Protein AF-A0A075AUL9-F1 (afdb_monomer_lite)

Structure (mmCIF, N/CA/C/O backbone):
data_AF-A0A075AUL9-F1
#
_entry.id   AF-A0A075AUL9-F1
#
loop_
_atom_site.group_PDB
_atom_site.id
_atom_site.type_symbol
_atom_site.label_atom_id
_atom_site.label_alt_id
_atom_site.label_comp_id
_atom_site.label_asym_id
_atom_site.label_entity_id
_atom_site.label_seq_id
_atom_site.pdbx_PDB_ins_code
_atom_site.Cartn_x
_atom_site.Cartn_y
_atom_site.Cartn_z
_atom_site.occupancy
_atom_site.B_iso_or_equiv
_atom_site.auth_seq_id
_atom_site.auth_comp_id
_atom_site.auth_asym_id
_atom_site.auth_atom_id
_atom_site.pdbx_PDB_model_num
ATOM 1 N N . MET A 1 1 ? 2.866 43.006 -39.709 1.00 43.22 1 MET A N 1
ATOM 2 C CA . MET A 1 1 ? 1.548 43.182 -39.070 1.00 43.22 1 MET A CA 1
ATOM 3 C C . MET A 1 1 ? 1.065 41.790 -38.703 1.00 43.22 1 MET A C 1
ATOM 5 O O . MET A 1 1 ? 0.663 41.083 -39.617 1.00 43.22 1 MET A O 1
ATOM 9 N N . PRO A 1 2 ? 1.277 41.324 -37.460 1.00 41.84 2 PRO A N 1
ATOM 10 C CA . PRO A 1 2 ? 0.816 40.007 -37.051 1.00 41.84 2 PRO A CA 1
ATOM 11 C C . PRO A 1 2 ? -0.695 40.052 -36.823 1.00 41.84 2 PRO A C 1
ATOM 13 O O . PRO A 1 2 ? -1.218 41.006 -36.250 1.00 41.84 2 PRO A O 1
ATOM 16 N N . ASP A 1 3 ? -1.354 39.028 -37.345 1.00 45.50 3 ASP A N 1
ATOM 17 C CA . ASP A 1 3 ? -2.790 38.805 -37.298 1.00 45.50 3 ASP A CA 1
ATOM 18 C C . ASP A 1 3 ? -3.237 38.684 -35.834 1.00 45.50 3 ASP A C 1
ATOM 20 O O . ASP A 1 3 ? -2.748 37.828 -35.090 1.00 45.50 3 ASP A O 1
ATOM 24 N N . LEU A 1 4 ? -4.094 39.604 -35.390 1.00 41.16 4 LEU A N 1
ATOM 25 C CA . LEU A 1 4 ? -4.649 39.592 -34.041 1.00 41.16 4 LEU A CA 1
ATOM 26 C C . LEU A 1 4 ? -5.676 38.461 -33.984 1.00 41.16 4 LEU A C 1
ATOM 28 O O . LEU A 1 4 ? -6.799 38.609 -34.462 1.00 41.16 4 LEU A O 1
ATOM 32 N N . GLY A 1 5 ? -5.248 37.326 -33.429 1.00 51.22 5 GLY A N 1
ATOM 33 C CA . GLY A 1 5 ? -6.060 36.129 -33.258 1.00 51.22 5 GLY A CA 1
ATOM 34 C C . GLY A 1 5 ? -7.400 36.452 -32.606 1.00 51.22 5 GLY A C 1
ATOM 35 O O . GLY A 1 5 ? -7.465 36.937 -31.476 1.00 51.22 5 GLY A O 1
ATOM 36 N N . VAL A 1 6 ? -8.472 36.178 -33.343 1.00 55.97 6 VAL A N 1
ATOM 37 C CA . VAL A 1 6 ? -9.837 36.183 -32.829 1.00 55.97 6 VAL A CA 1
ATOM 38 C C . VAL A 1 6 ? -9.932 35.027 -31.836 1.00 55.97 6 VAL A C 1
ATOM 40 O O . VAL A 1 6 ? -10.031 33.870 -32.239 1.00 55.97 6 VAL A O 1
ATOM 43 N N . GLU A 1 7 ? -9.832 35.334 -30.541 1.00 53.06 7 GLU A N 1
ATOM 44 C CA . GLU A 1 7 ? -10.107 34.371 -29.471 1.00 53.06 7 GLU A CA 1
ATOM 45 C C . GLU A 1 7 ? -11.468 33.722 -29.720 1.00 53.06 7 GLU A C 1
ATOM 47 O O . GLU A 1 7 ? -12.474 34.423 -29.900 1.00 53.06 7 GLU A O 1
ATOM 52 N N . SER A 1 8 ? -11.490 32.388 -29.754 1.00 70.69 8 SER A N 1
ATOM 53 C CA . SER A 1 8 ? -12.717 31.645 -29.998 1.00 70.69 8 SER A CA 1
ATOM 54 C C . SER A 1 8 ? -13.724 31.943 -28.884 1.00 70.69 8 SER A C 1
ATOM 56 O O . SER A 1 8 ? -13.368 32.120 -27.717 1.00 70.69 8 SER A O 1
ATOM 58 N N . GLU A 1 9 ? -15.008 32.008 -29.226 1.00 66.25 9 GLU A N 1
ATOM 59 C CA . GLU A 1 9 ? -16.090 32.257 -28.262 1.00 66.25 9 GLU A CA 1
ATOM 60 C C . GLU A 1 9 ? -16.101 31.204 -27.130 1.00 66.25 9 GLU A C 1
ATOM 62 O O . GLU A 1 9 ? -16.451 31.500 -25.988 1.00 66.25 9 GLU A O 1
ATOM 67 N N . SER A 1 10 ? -15.588 30.005 -27.435 1.00 57.94 10 SER A N 1
ATOM 68 C CA . SER A 1 10 ? -15.264 28.923 -26.501 1.00 57.94 10 SER A CA 1
ATOM 69 C C . SER A 1 10 ? -14.237 29.341 -25.443 1.00 57.94 10 SER A C 1
ATOM 71 O O . SER A 1 10 ? -14.466 29.137 -24.252 1.00 57.94 10 SER A O 1
ATOM 73 N N . ASP A 1 11 ? -13.133 29.974 -25.841 1.00 60.84 11 ASP A N 1
ATOM 74 C CA . ASP A 1 11 ? -12.050 30.337 -24.920 1.00 60.84 11 ASP A CA 1
ATOM 75 C C . ASP A 1 11 ? -12.467 31.460 -23.971 1.00 60.84 11 ASP A C 1
ATOM 77 O O . ASP A 1 11 ? -12.136 31.430 -22.783 1.00 60.84 11 ASP A O 1
ATOM 81 N N . LYS A 1 12 ? -13.284 32.401 -24.460 1.00 70.56 12 LYS A N 1
ATOM 82 C CA . LYS A 1 12 ? -13.905 33.426 -23.612 1.00 70.56 12 LYS A CA 1
ATOM 83 C C . LYS A 1 12 ? -14.860 32.806 -22.602 1.00 70.56 12 LYS A C 1
ATOM 85 O O . LYS A 1 12 ? -14.806 33.171 -21.431 1.00 70.56 12 LYS A O 1
ATOM 90 N N . LEU A 1 13 ? -15.675 31.833 -23.017 1.00 68.44 13 LEU A N 1
ATOM 91 C CA . LEU A 1 13 ? -16.586 31.117 -22.124 1.00 68.44 13 LEU A CA 1
ATOM 92 C C . LEU A 1 13 ? -15.816 30.342 -21.044 1.00 68.44 13 LEU A C 1
ATOM 94 O O . LEU A 1 13 ? -16.145 30.433 -19.863 1.00 68.44 13 LEU A O 1
ATOM 98 N N . VAL A 1 14 ? -14.762 29.618 -21.427 1.00 61.66 14 VAL A N 1
ATOM 99 C CA . VAL A 1 14 ? -13.910 28.857 -20.501 1.00 61.66 14 VAL A CA 1
ATOM 100 C C . VAL A 1 14 ? -13.182 29.789 -19.533 1.00 61.66 14 VAL A C 1
ATOM 102 O O . VAL A 1 14 ? -13.102 29.487 -18.340 1.00 61.66 14 VAL A O 1
ATOM 105 N N . HIS A 1 15 ? -12.695 30.941 -20.000 1.00 70.44 15 HIS A N 1
ATOM 106 C CA . HIS A 1 15 ? -12.035 31.917 -19.140 1.00 70.44 15 HIS A CA 1
ATOM 107 C C . HIS A 1 15 ? -13.006 32.535 -18.122 1.00 70.44 15 HIS A C 1
ATOM 109 O O . HIS A 1 15 ? -12.690 32.551 -16.928 1.00 70.44 15 HIS A O 1
ATOM 115 N N . ASP A 1 16 ? -14.199 32.948 -18.558 1.00 65.31 16 ASP A N 1
ATOM 116 C CA . ASP A 1 16 ? -15.258 33.473 -17.687 1.00 65.31 16 ASP A CA 1
ATOM 117 C C . ASP A 1 16 ? -15.702 32.435 -16.644 1.00 65.31 16 ASP A C 1
ATOM 119 O O . ASP A 1 16 ? -15.939 32.760 -15.477 1.00 65.31 16 ASP A O 1
ATOM 123 N N . LEU A 1 17 ? -15.767 31.160 -17.042 1.00 54.22 17 LEU A N 1
ATOM 124 C CA . LEU A 1 17 ? -16.079 30.038 -16.157 1.00 54.22 17 LEU A CA 1
ATOM 125 C C . LEU A 1 17 ? -14.980 29.807 -15.115 1.00 54.22 17 LEU A C 1
ATOM 127 O O . LEU A 1 17 ? -15.287 29.586 -13.945 1.00 54.22 17 LEU A O 1
ATOM 131 N N . ARG A 1 18 ? -13.705 29.931 -15.497 1.00 60.34 18 ARG A N 1
ATOM 132 C CA . ARG A 1 18 ? -12.560 29.820 -14.577 1.00 60.34 18 ARG A CA 1
ATOM 133 C C . ARG A 1 18 ? -12.541 30.953 -13.551 1.00 60.34 18 ARG A C 1
ATOM 135 O O . ARG A 1 18 ? -12.247 30.718 -12.380 1.00 60.34 18 ARG A O 1
ATOM 142 N N . VAL A 1 19 ? -12.892 32.168 -13.979 1.00 59.50 19 VAL A N 1
ATOM 143 C CA . VAL A 1 19 ? -12.988 33.359 -13.117 1.00 59.50 19 VAL A CA 1
ATOM 144 C C . VAL A 1 19 ? -14.177 33.256 -12.155 1.00 59.50 19 VAL A C 1
ATOM 146 O O . VAL A 1 19 ? -14.062 33.655 -10.999 1.00 59.50 19 VAL A O 1
ATOM 149 N N . LYS A 1 20 ? -15.302 32.667 -12.581 1.00 51.50 20 LYS A N 1
ATOM 150 C CA . LYS A 1 20 ? -16.446 32.382 -11.696 1.00 51.50 20 LYS A CA 1
ATOM 151 C C . LYS A 1 20 ? -16.157 31.243 -10.712 1.00 51.50 20 LYS A C 1
ATOM 153 O O . LYS A 1 20 ? -16.510 31.366 -9.544 1.00 51.50 20 LYS A O 1
ATOM 158 N N . ALA A 1 21 ? -15.461 30.189 -11.147 1.00 48.47 21 ALA A N 1
ATOM 159 C CA . ALA A 1 21 ? -15.039 29.064 -10.304 1.00 48.47 21 ALA A CA 1
ATOM 160 C C . ALA A 1 21 ? -14.071 29.478 -9.184 1.00 48.47 21 ALA A C 1
ATOM 162 O O . ALA A 1 21 ? -14.129 28.950 -8.081 1.00 48.47 21 ALA A O 1
ATOM 163 N N . THR A 1 22 ? -13.200 30.451 -9.456 1.00 44.06 22 THR A N 1
ATOM 164 C CA . THR A 1 22 ? -12.212 30.957 -8.489 1.00 44.06 22 THR A CA 1
ATOM 165 C C . THR A 1 22 ? -12.771 32.006 -7.525 1.00 44.06 22 THR A C 1
ATOM 167 O O . THR A 1 22 ? -12.084 32.361 -6.571 1.00 44.06 22 THR A O 1
ATOM 170 N N . ARG A 1 23 ? -13.996 32.511 -7.746 1.00 46.81 23 ARG A N 1
ATOM 171 C CA . ARG A 1 23 ? -14.579 33.622 -6.972 1.00 46.81 23 ARG A CA 1
ATOM 172 C C . ARG A 1 23 ? -15.796 33.273 -6.110 1.00 46.81 23 ARG A C 1
ATOM 174 O O . ARG A 1 23 ? -16.230 34.153 -5.375 1.00 46.81 23 ARG A O 1
ATOM 181 N N . LEU A 1 24 ? -16.359 32.064 -6.172 1.00 43.97 24 LEU A N 1
ATOM 182 C CA . LEU A 1 24 ? -17.599 31.746 -5.450 1.00 43.97 24 LEU A CA 1
ATOM 183 C C . LEU A 1 24 ? -17.547 30.418 -4.694 1.00 43.97 24 LEU A C 1
ATOM 185 O O . LEU A 1 24 ? -17.291 29.363 -5.267 1.00 43.97 24 LEU A O 1
ATOM 189 N N . GLU A 1 25 ? -17.914 30.505 -3.417 1.00 45.31 25 GLU A N 1
ATOM 190 C CA . GLU A 1 25 ? -18.627 29.481 -2.659 1.00 45.31 25 GLU A CA 1
ATOM 191 C C . GLU A 1 25 ? -19.839 29.020 -3.485 1.00 45.31 25 GLU A C 1
ATOM 193 O O . GLU A 1 25 ? -20.892 29.662 -3.516 1.00 45.31 25 GLU A O 1
ATOM 198 N N . PHE A 1 26 ? -19.700 27.933 -4.243 1.00 55.06 26 PHE A N 1
ATOM 199 C CA . PHE A 1 26 ? -20.855 27.361 -4.920 1.00 55.06 26 PHE A CA 1
ATOM 200 C C . PHE A 1 26 ? -21.753 26.728 -3.869 1.00 55.06 26 PHE A C 1
ATOM 202 O O . PHE A 1 26 ? -21.353 25.780 -3.195 1.00 55.06 26 PHE A O 1
ATOM 209 N N . SER A 1 27 ? -23.004 27.189 -3.780 1.00 68.12 27 SER A N 1
ATOM 210 C CA . SER A 1 27 ? -24.021 26.351 -3.152 1.00 68.12 27 SER A CA 1
ATOM 211 C C . SER A 1 27 ? -24.028 25.008 -3.888 1.00 68.12 27 SER A C 1
ATOM 213 O O . SER A 1 27 ? -24.007 24.973 -5.126 1.00 68.12 27 SER A O 1
ATOM 215 N N . ILE A 1 28 ? -24.052 23.904 -3.141 1.00 71.75 28 ILE A N 1
ATOM 216 C CA . ILE A 1 28 ? -24.024 22.536 -3.688 1.00 71.75 28 ILE A CA 1
ATOM 217 C C . ILE A 1 28 ? -25.088 22.367 -4.792 1.00 71.75 28 ILE A C 1
ATOM 219 O O . ILE A 1 28 ? -24.830 21.767 -5.835 1.00 71.75 28 ILE A O 1
ATOM 223 N N . LYS A 1 29 ? -26.254 23.011 -4.630 1.00 72.62 29 LYS A N 1
ATOM 224 C CA . LYS A 1 29 ? -27.352 23.040 -5.612 1.00 72.62 29 LYS A CA 1
ATOM 225 C C . LYS A 1 29 ? -26.952 23.669 -6.954 1.00 72.62 29 LYS A C 1
ATOM 227 O O . LYS A 1 29 ? -27.302 23.141 -8.009 1.00 72.62 29 LYS A O 1
ATOM 232 N N . THR A 1 30 ? -26.201 24.768 -6.930 1.00 70.75 30 THR A N 1
ATOM 233 C CA . THR A 1 30 ? -25.703 25.441 -8.142 1.00 70.75 30 THR A CA 1
ATOM 234 C C . THR A 1 30 ? -24.653 24.588 -8.854 1.00 70.75 30 THR A C 1
ATOM 236 O O . THR A 1 30 ? -24.661 24.513 -10.083 1.00 70.75 30 THR A O 1
ATOM 239 N N . GLY A 1 31 ? -23.795 23.901 -8.090 1.00 73.94 31 GLY A N 1
ATOM 240 C CA . GLY A 1 31 ? -22.805 22.960 -8.622 1.00 73.94 31 GLY A CA 1
ATOM 241 C C . GLY A 1 31 ? -23.449 21.777 -9.351 1.00 73.94 31 GLY A C 1
ATOM 242 O O . GLY A 1 31 ? -23.080 21.478 -10.485 1.00 73.94 31 GLY A O 1
ATOM 243 N N . ILE A 1 32 ? -24.483 21.169 -8.759 1.00 74.56 32 ILE A N 1
ATOM 244 C CA . ILE A 1 32 ? -25.244 20.073 -9.386 1.00 74.56 32 ILE A CA 1
ATOM 245 C C . ILE A 1 32 ? -25.900 20.533 -10.694 1.00 74.56 32 ILE A C 1
ATOM 247 O O . ILE A 1 32 ? -25.785 19.859 -11.717 1.00 74.56 32 ILE A O 1
ATOM 251 N N . HIS A 1 33 ? -26.568 21.692 -10.687 1.00 72.94 33 HIS A N 1
ATOM 252 C CA . HIS A 1 33 ? -27.215 22.225 -11.889 1.00 72.94 33 HIS A CA 1
ATOM 253 C C . HIS A 1 33 ? -26.203 22.488 -13.018 1.00 72.94 33 HIS A C 1
ATOM 255 O O . HIS A 1 33 ? -26.482 22.232 -14.189 1.00 72.94 33 HIS A O 1
ATOM 261 N N . PHE A 1 34 ? -25.009 22.974 -12.672 1.00 74.62 34 PHE A N 1
ATOM 262 C CA . PHE A 1 34 ? -23.929 23.202 -13.627 1.00 74.62 34 PHE A CA 1
ATOM 263 C C . PHE A 1 34 ? -23.406 21.896 -14.242 1.00 74.62 34 PHE A C 1
ATOM 265 O O . PHE A 1 34 ? -23.299 21.800 -15.464 1.00 74.62 34 PHE A O 1
ATOM 272 N N . LEU A 1 35 ? -23.150 20.876 -13.421 1.00 81.06 35 LEU A N 1
ATOM 273 C CA . LEU A 1 35 ? -22.665 19.580 -13.899 1.00 81.06 35 LEU A CA 1
ATOM 274 C C . LEU A 1 35 ? -23.690 18.869 -14.795 1.00 81.06 35 LEU A C 1
ATOM 276 O O . LEU A 1 35 ? -23.309 18.335 -15.831 1.00 81.06 35 LEU A O 1
ATOM 280 N N . LYS A 1 36 ? -24.991 18.953 -14.481 1.00 81.69 36 LYS A N 1
ATOM 281 C CA . LYS A 1 36 ? -26.071 18.428 -15.344 1.00 81.69 36 LYS A CA 1
ATOM 282 C C . LYS A 1 36 ? -26.143 19.137 -16.701 1.00 81.69 36 LYS A C 1
ATOM 284 O O . LYS A 1 36 ? -26.461 18.536 -17.728 1.00 81.69 36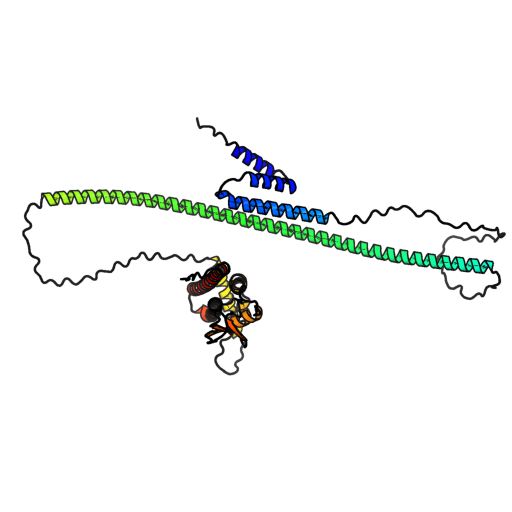 LYS A O 1
ATOM 289 N N . ARG A 1 37 ? -25.821 20.433 -16.733 1.00 72.62 37 ARG A N 1
ATOM 290 C CA . ARG A 1 37 ? -25.733 21.192 -17.986 1.00 72.62 37 ARG A CA 1
ATOM 291 C C . ARG A 1 37 ? -24.495 20.814 -18.803 1.00 72.62 37 ARG A C 1
ATOM 293 O O . ARG A 1 37 ? -24.563 20.827 -20.023 1.00 72.62 37 ARG A O 1
ATOM 300 N N . LEU A 1 38 ? -23.378 20.477 -18.164 1.00 74.88 38 LEU A N 1
ATOM 301 C CA . LEU A 1 38 ? -22.204 19.943 -18.863 1.00 74.88 38 LEU A CA 1
ATOM 302 C C . LEU A 1 38 ? -22.465 18.538 -19.414 1.00 74.88 38 LEU A C 1
ATOM 304 O O . LEU A 1 38 ? -22.139 18.284 -20.566 1.00 74.88 38 LEU A O 1
ATOM 308 N N . GLU A 1 39 ? -23.114 17.670 -18.634 1.00 82.69 39 GLU A N 1
ATOM 309 C CA . GLU A 1 39 ? -23.505 16.318 -19.056 1.00 82.69 39 GLU A CA 1
ATOM 310 C C . GLU A 1 39 ? -24.354 16.333 -20.337 1.00 82.69 39 GLU A C 1
ATOM 312 O O . GLU A 1 39 ? -24.146 15.515 -21.223 1.00 82.69 39 GLU A O 1
ATOM 317 N N . SER A 1 40 ? -25.271 17.295 -20.463 1.00 79.31 40 SER A N 1
ATOM 318 C CA . SER A 1 40 ? -26.181 17.409 -21.614 1.00 79.31 40 SER A CA 1
ATOM 319 C C . SER A 1 40 ? -25.570 18.028 -22.876 1.00 79.31 40 SER A C 1
ATOM 321 O O . SER A 1 40 ? -26.210 17.983 -23.919 1.00 79.31 40 SER A O 1
ATOM 323 N N . ASN A 1 41 ? -24.368 18.610 -22.803 1.00 76.50 41 ASN A N 1
ATOM 324 C CA . ASN A 1 41 ? -23.708 19.257 -23.949 1.00 76.50 41 ASN A CA 1
ATOM 325 C C . ASN A 1 41 ? -22.500 18.467 -24.484 1.00 76.50 41 ASN A C 1
ATOM 327 O O . ASN A 1 41 ? -21.797 18.949 -25.371 1.00 76.50 41 ASN A O 1
ATOM 331 N N . LEU A 1 42 ? -22.231 17.286 -23.927 1.00 78.94 42 LEU A N 1
ATOM 332 C CA . LEU A 1 42 ? -21.114 16.434 -24.313 1.00 78.94 42 LEU A CA 1
ATOM 333 C C . LEU A 1 42 ? -21.587 15.341 -25.287 1.00 78.94 42 LEU A C 1
ATOM 335 O O . LEU A 1 42 ? -22.020 14.277 -24.855 1.00 78.94 42 LEU A O 1
ATOM 339 N N . ASP A 1 43 ? -21.470 15.609 -26.593 1.00 63.66 43 ASP A N 1
ATOM 340 C CA . ASP A 1 43 ? -21.617 14.609 -27.659 1.00 63.66 43 ASP A CA 1
ATOM 341 C C . ASP A 1 43 ? -20.244 14.290 -28.297 1.00 63.66 43 ASP A C 1
ATOM 343 O O . ASP A 1 43 ? -19.633 15.136 -28.956 1.00 63.66 43 ASP A O 1
ATOM 347 N N . GLY A 1 44 ? -19.746 13.057 -28.108 1.00 67.38 44 GLY A N 1
ATOM 348 C CA . GLY A 1 44 ? -18.537 12.525 -28.764 1.00 67.38 44 GLY A CA 1
ATOM 349 C C . GLY A 1 44 ? -17.922 11.287 -28.081 1.00 67.38 44 GLY A C 1
ATOM 350 O O . GLY A 1 44 ? -17.959 11.163 -26.860 1.00 67.38 44 GLY A O 1
ATOM 351 N N . GLU A 1 45 ? -17.321 10.366 -28.849 1.00 54.22 45 GLU A N 1
ATOM 352 C CA . GLU A 1 45 ? -16.790 9.075 -28.346 1.00 54.22 45 GLU A CA 1
ATOM 353 C C . GLU A 1 45 ? -15.626 9.212 -27.340 1.00 54.22 45 GLU A C 1
ATOM 355 O O . GLU A 1 45 ? -15.534 8.426 -26.396 1.00 54.22 45 GLU A O 1
ATOM 360 N N . ASP A 1 46 ? -14.796 10.256 -27.442 1.00 51.06 46 ASP A N 1
ATOM 361 C CA . ASP A 1 46 ? -13.727 10.532 -26.461 1.00 51.06 46 ASP A CA 1
ATOM 362 C C . ASP A 1 46 ? -14.253 11.089 -25.121 1.00 51.06 46 ASP A C 1
ATOM 364 O O . ASP A 1 46 ? -13.507 11.229 -24.148 1.00 51.06 46 ASP A O 1
ATOM 368 N N . GLN A 1 47 ? -15.552 11.393 -25.031 1.00 57.84 47 GLN A N 1
ATOM 369 C CA . GLN A 1 47 ? -16.166 12.036 -23.868 1.00 57.84 47 GLN A CA 1
ATOM 370 C C . GLN A 1 47 ? -16.799 11.046 -22.885 1.00 57.84 47 GLN A C 1
ATOM 372 O O . GLN A 1 47 ? -17.186 11.462 -21.796 1.00 57.84 47 GLN A O 1
ATOM 377 N N . VAL A 1 48 ? -16.833 9.743 -23.195 1.00 58.53 48 VAL A N 1
ATOM 378 C CA . VAL A 1 48 ? -17.440 8.714 -22.325 1.00 58.53 48 VAL A CA 1
ATOM 379 C C . VAL A 1 48 ? -16.795 8.699 -20.934 1.00 58.53 48 VAL A C 1
ATOM 381 O O . VAL A 1 48 ? -17.500 8.695 -19.927 1.00 58.53 48 VAL A O 1
ATOM 384 N N . ARG A 1 49 ? -15.461 8.809 -20.856 1.00 59.31 49 ARG A N 1
ATOM 385 C CA . ARG A 1 49 ? -14.747 8.893 -19.568 1.00 59.31 49 ARG A CA 1
ATOM 386 C C . ARG A 1 49 ? -15.053 10.183 -18.808 1.00 59.31 49 ARG A C 1
ATOM 388 O O . ARG A 1 49 ? -15.245 10.150 -17.598 1.00 59.31 49 ARG A O 1
ATOM 395 N N . ASN A 1 50 ? -15.145 11.315 -19.503 1.00 70.31 50 ASN A N 1
ATOM 396 C CA . ASN A 1 50 ? -15.489 12.593 -18.873 1.00 70.31 50 ASN A CA 1
ATOM 397 C C . ASN A 1 50 ? -16.940 12.602 -18.368 1.00 70.31 50 ASN A C 1
ATOM 399 O O . ASN A 1 50 ? -17.213 13.159 -17.307 1.00 70.31 50 ASN A O 1
ATOM 403 N N . LEU A 1 51 ? -17.848 11.926 -19.075 1.00 77.88 51 LEU A N 1
ATOM 404 C CA . LEU A 1 51 ? -19.241 11.762 -18.674 1.00 77.88 51 LEU A CA 1
ATOM 405 C C . LEU A 1 51 ? -19.364 10.936 -17.383 1.00 77.88 51 LEU A C 1
ATOM 407 O O . LEU A 1 51 ? -20.143 11.294 -16.504 1.00 77.88 51 LEU A O 1
ATOM 411 N N . GLU A 1 52 ? -18.573 9.868 -17.233 1.00 66.88 52 GLU A N 1
ATOM 412 C CA . GLU A 1 52 ? -18.540 9.058 -16.005 1.00 66.88 52 GLU A CA 1
ATOM 413 C C . GLU A 1 52 ? -18.065 9.868 -14.790 1.00 66.88 52 GLU A C 1
ATOM 415 O O . GLU A 1 52 ? -18.697 9.815 -13.732 1.00 66.88 52 GLU A O 1
ATOM 420 N N . TYR A 1 53 ? -17.017 10.686 -14.941 1.00 65.94 53 TYR A N 1
ATOM 421 C CA . TYR A 1 53 ? -16.547 11.565 -13.863 1.00 65.94 53 TYR A CA 1
ATOM 422 C C . TYR A 1 53 ? -17.571 12.646 -13.493 1.00 65.94 53 TYR A C 1
ATOM 424 O O . TYR A 1 53 ? -17.754 12.940 -12.310 1.00 65.94 53 TYR A O 1
ATOM 432 N N . ILE A 1 54 ? -18.274 13.212 -14.480 1.00 79.00 54 ILE A N 1
ATOM 433 C CA . ILE A 1 54 ? -19.330 14.209 -14.248 1.00 79.00 54 ILE A CA 1
ATOM 434 C C . ILE A 1 54 ? -20.522 13.573 -13.521 1.00 79.00 54 ILE A C 1
ATOM 436 O O . ILE A 1 54 ? -20.999 14.134 -12.533 1.00 79.00 54 ILE A O 1
ATOM 440 N N . LYS A 1 55 ? -20.957 12.378 -13.939 1.00 76.75 55 LYS A N 1
ATOM 441 C CA . LYS A 1 55 ? -22.032 11.622 -13.273 1.00 76.75 55 LYS A CA 1
ATOM 442 C C . LYS A 1 55 ? -21.683 11.285 -11.828 1.00 76.75 55 LYS A C 1
ATOM 444 O O . LYS A 1 55 ? -22.505 11.491 -10.936 1.00 76.75 55 LYS A O 1
ATOM 449 N N . PHE A 1 56 ? -20.453 10.833 -11.584 1.00 70.62 56 PHE A N 1
ATOM 450 C CA . PHE A 1 56 ? -19.970 10.551 -10.234 1.00 70.62 56 PHE A CA 1
ATOM 451 C C . PHE A 1 56 ? -19.977 11.807 -9.349 1.00 70.62 56 PHE A C 1
ATOM 453 O O . PHE A 1 56 ? -20.464 11.769 -8.218 1.00 70.62 56 PHE A O 1
ATOM 460 N N . ALA A 1 57 ? -19.502 12.942 -9.871 1.00 72.69 57 ALA A N 1
ATOM 461 C CA . ALA A 1 57 ? -19.504 14.210 -9.144 1.00 72.69 57 ALA A CA 1
ATOM 462 C C . ALA A 1 57 ? -20.928 14.698 -8.809 1.00 72.69 57 ALA A C 1
ATOM 464 O O . ALA A 1 57 ? -21.164 15.167 -7.696 1.00 72.69 57 ALA A O 1
ATOM 465 N N . ILE A 1 58 ? -21.892 14.542 -9.728 1.00 80.44 58 ILE A N 1
ATOM 466 C CA . ILE A 1 58 ? -23.312 14.848 -9.473 1.00 80.44 58 ILE A CA 1
ATOM 467 C C . ILE A 1 58 ? -23.853 13.973 -8.338 1.00 80.44 58 ILE A C 1
ATOM 469 O O . ILE A 1 58 ? -24.430 14.498 -7.386 1.00 80.44 58 ILE A O 1
ATOM 473 N N . GLN A 1 59 ? -23.628 12.659 -8.409 1.00 74.50 59 GLN A N 1
ATOM 474 C CA . GLN A 1 59 ? -24.142 11.700 -7.428 1.00 74.50 59 GLN A CA 1
ATOM 475 C C . GLN A 1 59 ? -23.579 11.946 -6.020 1.00 74.50 59 GLN A C 1
ATOM 477 O O . GLN A 1 59 ? -24.306 11.854 -5.025 1.00 74.50 59 GLN A O 1
ATOM 482 N N . TYR A 1 60 ? -22.293 12.286 -5.928 1.00 68.38 60 TYR A N 1
ATOM 483 C CA . TYR A 1 60 ? -21.651 12.634 -4.663 1.00 68.38 60 TYR A CA 1
ATOM 484 C C . TYR A 1 60 ? -22.286 13.884 -4.036 1.00 68.38 60 TYR A C 1
ATOM 486 O O . TYR A 1 60 ? -22.688 13.858 -2.873 1.00 68.38 60 TYR A O 1
ATOM 494 N N . LEU A 1 61 ? -22.457 14.953 -4.821 1.00 77.38 61 LEU A N 1
ATOM 495 C CA . LEU A 1 61 ? -23.038 16.211 -4.343 1.00 77.38 61 LEU A CA 1
ATOM 496 C C . LEU A 1 61 ? -24.515 16.070 -3.941 1.00 77.38 61 LEU A C 1
ATOM 498 O O . LEU A 1 61 ? -24.940 16.663 -2.950 1.00 77.38 61 LEU A O 1
ATOM 502 N N . GLU A 1 62 ? -25.299 15.274 -4.673 1.00 78.69 62 GLU A N 1
ATOM 503 C CA . GLU A 1 62 ? -26.689 14.972 -4.305 1.00 78.69 62 GLU A CA 1
ATOM 504 C C . GLU A 1 62 ? -26.765 14.214 -2.972 1.00 78.69 62 GLU A C 1
ATOM 506 O O . GLU A 1 62 ? -27.603 14.532 -2.127 1.00 78.69 62 GLU A O 1
ATOM 511 N N . SER A 1 63 ? -25.842 13.276 -2.740 1.00 69.62 63 SER A N 1
ATOM 512 C CA . SER A 1 63 ? -25.775 12.510 -1.490 1.00 69.62 63 SER A CA 1
ATOM 513 C C . SER A 1 63 ? -25.473 13.412 -0.287 1.00 69.62 63 SER A C 1
ATOM 515 O O . SER A 1 63 ? -26.179 13.327 0.718 1.00 69.62 63 SER A O 1
ATOM 517 N N . SER A 1 64 ? -24.512 14.335 -0.406 1.00 68.56 64 SER A N 1
ATOM 518 C CA . SER A 1 64 ? -24.195 15.314 0.649 1.00 68.56 64 SER A CA 1
ATOM 519 C C . SER A 1 64 ? -25.364 16.256 0.969 1.00 68.56 64 SER A C 1
ATOM 521 O O . SER A 1 64 ? -25.577 16.618 2.123 1.00 68.56 64 SER A O 1
ATOM 523 N N . LEU A 1 65 ? -26.183 16.612 -0.026 1.00 77.00 65 LEU A N 1
ATOM 524 C CA . LEU A 1 65 ? -27.365 17.449 0.203 1.00 77.00 65 LEU A CA 1
ATOM 525 C C . LEU A 1 65 ? -28.437 16.716 1.035 1.00 77.00 65 LEU A C 1
ATOM 527 O O . LEU A 1 65 ? -29.120 17.316 1.868 1.00 77.00 65 LEU A O 1
ATOM 531 N N . THR A 1 66 ? -28.589 15.403 0.826 1.00 71.94 66 THR A N 1
ATOM 532 C CA . THR A 1 66 ? -29.567 14.592 1.573 1.00 71.94 66 THR A CA 1
ATOM 533 C C . THR A 1 66 ? -29.165 14.333 3.025 1.00 71.94 66 THR A C 1
ATOM 535 O O . THR A 1 66 ? -30.043 14.105 3.857 1.00 71.94 66 THR A O 1
ATOM 538 N N . THR A 1 67 ? -27.870 14.382 3.350 1.00 61.81 67 THR A N 1
ATOM 539 C CA . THR A 1 67 ? -27.379 14.204 4.724 1.00 61.81 67 THR A CA 1
ATOM 540 C C . THR A 1 67 ? -27.564 15.460 5.569 1.00 61.81 67 THR A C 1
ATOM 542 O O . THR A 1 67 ? -28.019 15.339 6.704 1.00 61.81 67 THR A O 1
ATOM 545 N N . ASP A 1 68 ? -27.342 16.650 5.002 1.00 57.69 68 ASP A N 1
ATOM 546 C CA . ASP A 1 68 ? -27.565 17.922 5.712 1.00 57.69 68 ASP A CA 1
ATOM 547 C C . ASP A 1 68 ? -29.046 18.137 6.045 1.00 57.69 68 ASP A C 1
ATOM 549 O O . ASP A 1 68 ? -29.396 18.592 7.132 1.00 57.69 68 ASP A O 1
ATOM 553 N N . THR A 1 69 ? -29.941 17.719 5.145 1.00 56.12 69 THR A N 1
ATOM 554 C CA . THR A 1 69 ? -31.391 17.852 5.365 1.00 56.12 69 THR A CA 1
ATOM 555 C C . THR A 1 69 ? -31.883 16.970 6.525 1.00 56.12 69 THR A C 1
ATOM 557 O O . THR A 1 69 ? -32.875 17.298 7.165 1.00 56.12 69 THR A O 1
ATOM 560 N N . LYS A 1 70 ? -31.179 15.873 6.845 1.00 52.09 70 LYS A N 1
ATOM 561 C CA . LYS A 1 70 ? -31.524 14.977 7.965 1.00 52.09 70 LYS A CA 1
ATOM 562 C C . LYS A 1 70 ? -30.975 15.436 9.316 1.00 52.09 70 LYS A C 1
ATOM 564 O O . LYS A 1 70 ? -31.498 15.013 10.338 1.00 52.09 70 LYS A O 1
ATOM 569 N N . GLN A 1 71 ? -29.943 16.279 9.340 1.00 51.34 71 GLN A N 1
ATOM 570 C CA . GLN A 1 71 ? -29.400 16.832 10.588 1.00 51.34 71 GLN A CA 1
ATOM 571 C C . GLN A 1 71 ? -30.159 18.075 11.070 1.00 51.34 71 GLN A C 1
ATOM 573 O O . GLN A 1 71 ? -30.030 18.459 12.226 1.00 51.34 71 GLN A O 1
ATOM 578 N N . GLN A 1 72 ? -30.989 18.681 10.218 1.00 44.78 72 GLN A N 1
ATOM 579 C CA . GLN A 1 72 ? -31.796 19.851 10.577 1.00 44.78 72 GLN A CA 1
ATOM 580 C C . GLN A 1 72 ? -33.178 19.506 11.172 1.00 44.78 72 GLN A C 1
ATOM 582 O O . GLN A 1 72 ? -33.926 20.413 11.530 1.00 44.78 72 GLN A O 1
ATOM 587 N N . GLU A 1 73 ? -33.507 18.216 11.313 1.00 42.31 73 GLU A N 1
ATOM 588 C CA . GLU A 1 73 ? -34.730 17.716 11.966 1.00 42.31 73 GLU A CA 1
ATOM 589 C C . GLU A 1 73 ? -34.477 17.224 13.410 1.00 42.31 73 GLU A C 1
ATOM 591 O O . GLU A 1 73 ? -35.141 16.302 13.885 1.00 42.31 73 GLU A O 1
ATOM 596 N N . GLU A 1 74 ? -33.536 17.826 14.148 1.00 39.47 74 GLU A N 1
ATOM 597 C CA . GLU A 1 74 ? -33.545 17.697 15.612 1.00 39.47 74 GLU A CA 1
ATOM 598 C C . GLU A 1 74 ? -34.647 18.590 16.215 1.00 39.47 74 GLU A C 1
ATOM 600 O O . GLU A 1 74 ? -34.810 19.748 15.817 1.00 39.47 74 GLU A O 1
ATOM 605 N N . PRO A 1 75 ? -35.454 18.073 17.159 1.00 42.00 75 PRO A N 1
ATOM 606 C CA . PRO A 1 75 ? -36.594 18.801 17.687 1.00 42.00 75 PRO A CA 1
ATOM 607 C C . PRO A 1 75 ? -36.114 19.970 18.552 1.00 42.00 75 PRO A C 1
ATOM 609 O O . PRO A 1 75 ? -35.423 19.770 19.548 1.00 42.00 75 PRO A O 1
ATOM 612 N N . ASN A 1 76 ? -36.548 21.183 18.200 1.00 38.88 76 ASN A N 1
ATOM 613 C CA . ASN A 1 76 ? -36.483 22.384 19.036 1.00 38.88 76 ASN A CA 1
ATOM 614 C C . ASN A 1 76 ? -37.189 22.145 20.387 1.00 38.88 76 ASN A C 1
ATOM 616 O O . ASN A 1 76 ? -38.345 22.519 20.585 1.00 38.88 76 ASN A O 1
ATOM 620 N N . PHE A 1 77 ? -36.494 21.523 21.333 1.00 43.25 77 PHE A N 1
ATOM 621 C CA . PHE A 1 77 ? -36.846 21.497 22.743 1.00 43.25 77 PHE A CA 1
ATOM 622 C C . PHE A 1 77 ? -36.040 22.592 23.431 1.00 43.25 77 PHE A C 1
ATOM 624 O O . PHE A 1 77 ? -34.887 22.370 23.773 1.00 43.25 77 PHE A O 1
ATOM 631 N N . LEU A 1 78 ? -36.644 23.777 23.579 1.00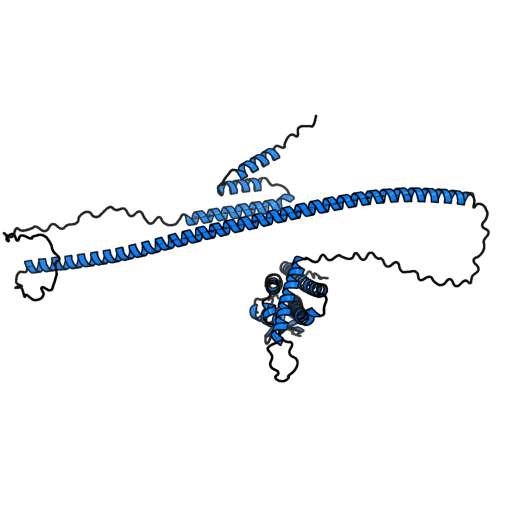 41.78 78 LEU A N 1
ATOM 632 C CA . LEU A 1 78 ? -36.537 24.684 24.736 1.00 41.78 78 LEU A CA 1
ATOM 633 C C . LEU A 1 78 ? -37.078 26.073 24.361 1.00 41.78 78 LEU A C 1
ATOM 635 O O . LEU A 1 78 ? -36.348 27.017 24.075 1.00 41.78 78 LEU A O 1
ATOM 639 N N . HIS A 1 79 ? -38.401 26.204 24.421 1.00 42.31 79 HIS A N 1
ATOM 640 C CA . HIS A 1 79 ? -39.035 27.484 24.724 1.00 42.31 79 HIS A CA 1
ATOM 641 C C . HIS A 1 79 ? -40.215 27.222 25.665 1.00 42.31 79 HIS A C 1
ATOM 643 O O . HIS A 1 79 ? -41.380 27.295 25.285 1.00 42.31 79 HIS A O 1
ATOM 649 N N . LEU A 1 80 ? -39.897 26.808 26.896 1.00 42.12 80 LEU A N 1
ATOM 650 C CA . LEU A 1 80 ? -40.864 26.827 27.989 1.00 42.12 80 LEU A CA 1
ATOM 651 C C . LEU A 1 80 ? -40.821 28.223 28.599 1.00 42.12 80 LEU A C 1
ATOM 653 O O . LEU A 1 80 ? -39.846 28.602 29.242 1.00 42.12 80 LEU A O 1
ATOM 657 N N . GLY A 1 81 ? -41.872 28.982 28.301 1.00 36.12 81 GLY A N 1
ATOM 658 C CA . GLY A 1 81 ? -42.102 30.308 28.836 1.00 36.12 81 GLY A CA 1
ATOM 659 C C . GLY A 1 81 ? -42.276 30.279 30.350 1.00 36.12 81 GLY A C 1
ATOM 660 O O . GLY A 1 81 ? -43.012 29.465 30.904 1.00 36.12 81 GLY A O 1
ATOM 661 N N . GLU A 1 82 ? -41.606 31.221 30.999 1.00 43.50 82 GLU A N 1
ATOM 662 C CA . GLU A 1 82 ? -41.966 31.737 32.309 1.00 43.50 82 GLU A CA 1
ATOM 663 C C . GLU A 1 82 ? -43.292 32.490 32.170 1.00 43.50 82 GLU A C 1
ATOM 665 O O . GLU A 1 82 ? -43.283 33.664 31.837 1.00 43.50 82 GLU A O 1
ATOM 670 N N . ASN A 1 83 ? -44.429 31.822 32.340 1.00 45.34 83 ASN A N 1
ATOM 671 C CA . ASN A 1 83 ? -45.713 32.434 32.691 1.00 45.34 83 ASN A CA 1
ATOM 672 C C . ASN A 1 83 ? -46.615 31.316 33.226 1.00 45.34 83 ASN A C 1
ATOM 674 O O . ASN A 1 83 ? -46.688 30.262 32.607 1.00 45.34 83 ASN A O 1
ATOM 678 N N . ASP A 1 84 ? -47.255 31.569 34.371 1.00 42.59 84 ASP A N 1
ATOM 679 C CA . ASP A 1 84 ? -48.279 30.757 35.062 1.00 42.59 84 ASP A CA 1
ATOM 680 C C . ASP A 1 84 ? -47.843 30.219 36.434 1.00 42.59 84 ASP A C 1
ATOM 682 O O . ASP A 1 84 ? -47.774 29.022 36.709 1.00 42.59 84 ASP A O 1
ATOM 686 N N . LEU A 1 85 ? -47.614 31.160 37.352 1.00 43.03 85 LEU A N 1
ATOM 687 C CA . LEU A 1 85 ? -47.669 30.925 38.796 1.00 43.03 85 LEU A CA 1
ATOM 688 C C . LEU A 1 85 ? -48.500 32.036 39.460 1.00 43.03 85 LEU A C 1
ATOM 690 O O . LEU A 1 85 ? -48.064 32.697 40.398 1.00 43.03 85 LEU A O 1
ATOM 694 N N . GLU A 1 86 ? -49.726 32.239 38.966 1.00 41.84 86 GLU A N 1
ATOM 695 C CA . GLU A 1 86 ? -50.753 33.006 39.675 1.00 41.84 86 GLU A CA 1
ATOM 696 C C . GLU A 1 86 ? -51.725 32.081 40.427 1.00 41.84 86 GLU A C 1
ATOM 698 O O . GLU A 1 86 ? -52.459 31.279 39.861 1.00 41.84 86 GLU A O 1
ATOM 703 N N . ALA A 1 87 ? -51.691 32.241 41.751 1.00 44.91 87 ALA A N 1
ATOM 704 C CA . ALA A 1 87 ? -52.835 32.334 42.655 1.00 44.91 87 ALA A CA 1
ATOM 705 C C . ALA A 1 87 ? -53.955 31.272 42.585 1.00 44.91 87 ALA A C 1
ATOM 707 O O . ALA A 1 87 ? -54.953 31.400 41.883 1.00 44.91 87 ALA A O 1
ATOM 708 N N . GLY A 1 88 ? -53.889 30.328 43.528 1.00 37.50 88 GLY A N 1
ATOM 709 C CA . GLY A 1 88 ? -55.039 29.560 44.014 1.00 37.50 88 GLY A CA 1
ATOM 710 C C . GLY A 1 88 ? -55.026 29.453 45.540 1.00 37.50 88 GLY A C 1
ATOM 711 O O . GLY A 1 88 ? -54.793 28.377 46.084 1.00 37.50 88 GLY A O 1
ATOM 712 N N . GLN A 1 89 ? -55.221 30.568 46.256 1.00 40.84 89 GLN A N 1
ATOM 713 C CA . GLN A 1 89 ? -55.457 30.545 47.706 1.00 40.84 89 GLN A CA 1
ATOM 714 C C . GLN A 1 89 ? -56.936 30.231 47.999 1.00 40.84 89 GLN A C 1
ATOM 716 O O . GLN A 1 89 ? -57.806 30.977 47.551 1.00 40.84 89 GLN A O 1
ATOM 721 N N . PRO A 1 90 ? -57.262 29.210 48.810 1.00 40.75 90 PRO A N 1
ATOM 722 C CA . PRO A 1 90 ? -58.597 29.091 49.377 1.00 40.75 90 PRO A CA 1
ATOM 723 C C . PRO A 1 90 ? -58.766 30.104 50.521 1.00 40.75 90 PRO A C 1
ATOM 725 O O . PRO A 1 90 ? -58.109 30.013 51.562 1.00 40.75 90 PRO A O 1
ATOM 728 N N . HIS A 1 91 ? -59.664 31.072 50.322 1.00 42.62 91 HIS A N 1
ATOM 729 C CA . HIS A 1 91 ? -60.177 31.956 51.367 1.00 42.62 91 HIS A CA 1
ATOM 730 C C . HIS A 1 91 ? -60.869 31.123 52.460 1.00 42.62 91 HIS A C 1
ATOM 732 O O . HIS A 1 91 ? -61.944 30.568 52.244 1.00 42.62 91 HIS A O 1
ATOM 738 N N . VAL A 1 92 ? -60.273 31.065 53.652 1.00 42.75 92 VAL A N 1
ATOM 739 C CA . VAL A 1 92 ? -60.941 30.611 54.882 1.00 42.75 92 VAL A CA 1
ATOM 740 C C . VAL A 1 92 ? -61.368 31.861 55.662 1.00 42.75 92 VAL A C 1
ATOM 742 O O . VAL A 1 92 ? -60.527 32.740 55.868 1.00 42.75 92 VAL A O 1
ATOM 745 N N . PRO A 1 93 ? -62.633 31.996 56.106 1.00 46.03 93 PRO A N 1
ATOM 746 C CA . PRO A 1 93 ? -63.067 33.168 56.856 1.00 46.03 93 PRO A CA 1
ATOM 747 C C . PRO A 1 93 ? -62.387 33.193 58.231 1.00 46.03 93 PRO A C 1
ATOM 749 O O . PRO A 1 93 ? -62.633 32.335 59.082 1.00 46.03 93 PRO A O 1
ATOM 752 N N . LEU A 1 94 ? -61.527 34.188 58.452 1.00 40.00 94 LEU A N 1
ATOM 753 C CA . LEU A 1 94 ? -60.948 34.507 59.755 1.00 40.00 94 LEU A CA 1
ATOM 754 C C . LEU A 1 94 ? -62.045 35.061 60.669 1.00 40.00 94 LEU A C 1
ATOM 756 O O . LEU A 1 94 ? -62.407 36.234 60.616 1.00 40.00 94 LEU A O 1
ATOM 760 N N . GLN A 1 95 ? -62.583 34.186 61.512 1.00 47.88 95 GLN A N 1
ATOM 761 C CA . GLN A 1 95 ? -63.425 34.563 62.636 1.00 47.88 95 GLN A CA 1
ATOM 762 C C . GLN A 1 95 ? -62.521 35.133 63.738 1.00 47.88 95 GLN A C 1
ATOM 764 O O . GLN A 1 95 ? -61.603 34.469 64.217 1.00 47.88 95 GLN A O 1
ATOM 769 N N . THR A 1 96 ? -62.766 36.388 64.098 1.00 43.97 96 THR A N 1
ATOM 770 C CA . THR A 1 96 ? -62.008 37.196 65.055 1.00 43.97 96 THR A CA 1
ATOM 771 C C . THR A 1 96 ? -62.031 36.596 66.464 1.00 43.97 96 THR A C 1
ATOM 773 O O . THR A 1 96 ? -62.995 36.742 67.216 1.00 43.97 96 THR A O 1
ATOM 776 N N . CYS A 1 97 ? -60.933 35.953 66.861 1.00 35.59 97 CYS A N 1
ATOM 777 C CA . CYS A 1 97 ? -60.651 35.665 68.264 1.00 35.59 97 CYS A CA 1
ATOM 778 C C . CYS A 1 97 ? -59.931 36.869 68.886 1.00 35.59 97 CYS A C 1
ATOM 780 O O . CYS A 1 97 ? -58.933 37.364 68.365 1.00 35.59 97 CYS A O 1
ATOM 782 N N . LYS A 1 98 ? -60.496 37.366 69.987 1.00 46.50 98 LYS A N 1
ATOM 783 C CA . LYS A 1 98 ? -60.037 38.525 70.754 1.00 46.50 98 LYS A CA 1
ATOM 784 C C . LYS A 1 98 ? -58.592 38.354 71.248 1.00 46.50 98 LYS A C 1
ATOM 786 O O . LYS A 1 98 ? -58.260 37.325 71.824 1.00 46.50 98 LYS A O 1
ATOM 791 N N . SER A 1 99 ? -57.806 39.415 71.049 1.00 52.53 99 SER A N 1
ATOM 792 C CA . SER A 1 99 ? -56.665 39.891 71.855 1.00 52.53 99 SER A CA 1
ATOM 793 C C . SER A 1 99 ? -55.757 38.844 72.522 1.00 52.53 99 SER A C 1
ATOM 795 O O . SER A 1 99 ? -56.076 38.336 73.597 1.00 52.53 99 SER A O 1
ATOM 797 N N . MET A 1 100 ? -54.551 38.672 71.974 1.00 38.97 100 MET A N 1
ATOM 798 C CA . MET A 1 100 ? -53.371 38.249 72.736 1.00 38.97 100 MET A CA 1
ATOM 799 C C . MET A 1 100 ? -52.326 39.377 72.786 1.00 38.97 100 MET A C 1
ATOM 801 O O . MET A 1 100 ? -52.287 40.204 71.873 1.00 38.97 100 MET A O 1
ATOM 805 N N . PRO A 1 101 ? -51.530 39.454 73.870 1.00 49.56 101 PRO A N 1
ATOM 806 C CA . PRO A 1 101 ? -50.655 40.582 74.143 1.00 49.56 101 PRO A CA 1
ATOM 807 C C . PRO A 1 101 ? -49.413 40.579 73.249 1.00 49.56 101 PRO A C 1
ATOM 809 O O . PRO A 1 101 ? -48.853 39.539 72.909 1.00 49.56 101 PRO A O 1
ATOM 812 N N . VAL A 1 102 ? -48.993 41.794 72.910 1.00 51.19 102 VAL A N 1
ATOM 813 C CA . VAL A 1 102 ? -47.762 42.138 72.199 1.00 51.19 102 VAL A CA 1
ATOM 814 C C . VAL A 1 102 ? -46.559 41.604 72.981 1.00 51.19 102 VAL A C 1
ATOM 816 O O . VAL A 1 102 ? -46.302 42.062 74.093 1.00 51.19 102 VAL A O 1
ATOM 819 N N . LEU A 1 103 ? -45.812 40.662 72.396 1.00 41.31 103 LEU A N 1
ATOM 820 C CA . LEU A 1 103 ? -44.436 40.384 72.798 1.00 41.31 103 LEU A CA 1
ATOM 821 C C . LEU A 1 103 ? -43.494 41.042 71.792 1.00 41.31 103 LEU A C 1
ATOM 823 O O . LEU A 1 103 ? -43.476 40.719 70.607 1.00 41.31 103 LEU A O 1
ATOM 827 N N . SER A 1 104 ? -42.733 41.993 72.310 1.00 51.41 104 SER A N 1
ATOM 828 C CA . SER A 1 104 ? -41.614 42.670 71.677 1.00 51.41 104 SER A CA 1
ATOM 829 C C . SER A 1 104 ? -40.526 41.650 71.339 1.00 51.41 104 SER A C 1
ATOM 831 O O . SER A 1 104 ? -40.114 40.900 72.223 1.00 51.41 104 SER A O 1
ATOM 833 N N . THR A 1 105 ? -39.992 41.657 70.117 1.00 41.03 105 THR A N 1
ATOM 834 C CA . THR A 1 105 ? -38.713 40.987 69.835 1.00 41.03 105 THR A CA 1
ATOM 835 C C . THR A 1 105 ? -37.704 41.957 69.251 1.00 41.03 105 THR A C 1
ATOM 837 O O . THR A 1 105 ? -37.851 42.483 68.149 1.00 41.03 105 THR A O 1
ATOM 840 N N . SER A 1 106 ? -36.683 42.162 70.076 1.00 44.38 106 SER A N 1
ATOM 841 C CA . SER A 1 106 ? -35.359 42.663 69.764 1.00 44.38 106 SER A CA 1
ATOM 842 C C . SER A 1 106 ? -34.658 41.820 68.702 1.00 44.38 106 SER A C 1
ATOM 844 O O . SER A 1 106 ? -34.847 40.610 68.598 1.00 44.38 106 SER A O 1
ATOM 846 N N . THR A 1 107 ? -33.794 42.517 67.986 1.00 54.53 107 THR A N 1
ATOM 847 C CA . THR A 1 107 ? -32.775 42.092 67.038 1.00 54.53 107 THR A CA 1
ATOM 848 C C . THR A 1 107 ? -31.893 40.935 67.531 1.00 54.53 107 THR A C 1
ATOM 850 O O . THR A 1 107 ? -31.504 40.893 68.694 1.00 54.53 107 THR A O 1
ATOM 853 N N . SER A 1 108 ? -31.477 40.103 66.567 1.00 56.75 108 SER A N 1
ATOM 854 C CA . SER A 1 108 ? -30.467 39.030 66.632 1.00 56.75 108 SER A CA 1
ATOM 855 C C . SER A 1 108 ? -30.975 37.652 67.081 1.00 56.75 108 SER A C 1
ATOM 857 O O . SER A 1 108 ? -31.211 37.409 68.260 1.00 56.75 108 SER A O 1
ATOM 859 N N . GLY A 1 109 ? -31.136 36.737 66.118 1.00 41.56 109 GLY A N 1
ATOM 860 C CA . GLY A 1 109 ? -31.643 35.382 66.341 1.00 41.56 109 GLY A CA 1
ATOM 861 C C . GLY A 1 109 ? -30.851 34.318 65.583 1.00 41.56 109 GLY A C 1
ATOM 862 O O . GLY A 1 109 ? -31.196 33.975 64.457 1.00 41.56 109 GLY A O 1
ATOM 863 N N . GLU A 1 110 ? -29.843 33.742 66.241 1.00 48.31 110 GLU A N 1
ATOM 864 C CA . GLU A 1 110 ? -29.551 32.312 66.108 1.00 48.31 110 GLU A CA 1
ATOM 865 C C . GLU A 1 110 ? -30.636 31.562 66.889 1.00 48.31 110 GLU A C 1
ATOM 867 O O . GLU A 1 110 ? -30.641 31.537 68.120 1.00 48.31 110 GLU A O 1
ATOM 872 N N . ILE A 1 111 ? -31.608 30.993 66.178 1.00 45.53 111 ILE A N 1
ATOM 873 C CA . ILE A 1 111 ? -32.656 30.173 66.790 1.00 45.53 111 ILE A CA 1
ATOM 874 C C . ILE A 1 111 ? -32.126 28.741 66.888 1.00 45.53 111 ILE A C 1
ATOM 876 O O . ILE A 1 111 ? -32.221 27.950 65.950 1.00 45.53 111 ILE A O 1
ATOM 880 N N . LEU A 1 112 ? -31.568 28.411 68.051 1.00 44.81 112 LEU A N 1
ATOM 881 C CA . LEU A 1 112 ? -31.387 27.038 68.515 1.00 44.81 112 LEU A CA 1
ATOM 882 C C . LEU A 1 112 ? -32.773 26.400 68.705 1.00 44.81 112 LEU A C 1
ATOM 884 O O . LEU A 1 112 ? -33.433 26.590 69.725 1.00 44.81 112 LEU A O 1
ATOM 888 N N . ILE A 1 113 ? -33.232 25.649 67.700 1.00 47.62 113 ILE A N 1
ATOM 889 C CA . ILE A 1 113 ? -34.389 24.751 67.814 1.00 47.62 113 ILE A CA 1
ATOM 890 C C . ILE A 1 113 ? -33.921 23.498 68.562 1.00 47.62 113 ILE A C 1
ATOM 892 O O . ILE A 1 113 ? -33.688 22.443 67.975 1.00 47.62 113 ILE A O 1
ATOM 896 N N . THR A 1 114 ? -33.738 23.618 69.874 1.00 44.75 114 THR A N 1
ATOM 897 C CA . THR A 1 114 ? -33.482 22.475 70.753 1.00 44.75 114 THR A CA 1
ATOM 898 C C . THR A 1 114 ? -34.796 22.074 71.422 1.00 44.75 114 THR A C 1
ATOM 900 O O . THR A 1 114 ? -35.293 22.755 72.312 1.00 44.75 114 THR A O 1
ATOM 903 N N . SER A 1 115 ? -35.373 20.972 70.937 1.00 50.09 115 SER A N 1
ATOM 904 C CA . SER A 1 115 ? -36.249 20.038 71.665 1.00 50.09 115 SER A CA 1
ATOM 905 C C . SER A 1 115 ? -37.243 20.628 72.687 1.00 50.09 115 SER A C 1
ATOM 907 O O . SER A 1 115 ? -37.058 20.481 73.896 1.00 50.09 115 SER A O 1
ATOM 909 N N . LEU A 1 116 ? -38.371 21.173 72.220 1.00 47.16 116 LEU A N 1
ATOM 910 C CA . LEU A 1 116 ? -39.622 21.129 72.991 1.00 47.16 116 LEU A CA 1
ATOM 911 C C . LEU A 1 116 ? -40.370 19.838 72.649 1.00 47.16 116 LEU A C 1
ATOM 913 O O . LEU A 1 116 ? -41.314 19.818 71.865 1.00 47.16 116 LEU A O 1
ATOM 917 N N . SER A 1 117 ? -39.926 18.741 73.243 1.00 47.78 117 SER A N 1
ATOM 918 C CA . SER A 1 117 ? -40.669 17.486 73.283 1.00 47.78 117 SER A CA 1
ATOM 919 C C . SER A 1 117 ? -40.948 17.179 74.748 1.00 47.78 117 SER A C 1
ATOM 921 O O . SER A 1 117 ? -40.004 17.005 75.515 1.00 47.78 117 SER A O 1
ATOM 923 N N . ASN A 1 118 ? -42.241 17.117 75.095 1.00 51.22 118 ASN A N 1
ATOM 924 C CA . ASN A 1 118 ? -42.828 16.551 76.324 1.00 51.22 118 ASN A CA 1
ATOM 925 C C . ASN A 1 118 ? -43.482 17.524 77.323 1.00 51.22 118 ASN A C 1
ATOM 927 O O . ASN A 1 118 ? -43.409 17.311 78.530 1.00 51.22 118 ASN A O 1
ATOM 931 N N . THR A 1 119 ? -44.233 18.519 76.851 1.00 48.94 119 THR A N 1
ATOM 932 C CA . THR A 1 119 ? -45.361 19.061 77.629 1.00 48.94 119 THR A CA 1
ATOM 933 C C . THR A 1 119 ? -46.672 18.593 77.005 1.00 48.94 119 THR A C 1
ATOM 935 O O . THR A 1 119 ? -47.072 19.034 75.930 1.00 48.94 119 THR A O 1
ATOM 938 N N . THR A 1 120 ? -47.335 17.647 77.672 1.00 57.28 120 THR A N 1
ATOM 939 C CA . THR A 1 120 ? -48.702 17.198 77.379 1.00 57.28 120 THR A CA 1
ATOM 940 C C . THR A 1 120 ? -49.666 18.366 77.567 1.00 57.28 120 THR A C 1
ATOM 942 O O . THR A 1 120 ? -50.141 18.617 78.674 1.00 57.28 120 THR A O 1
ATOM 945 N N . LEU A 1 121 ? -49.914 19.118 76.491 1.00 53.62 121 LEU A N 1
ATOM 946 C CA . LEU A 1 121 ? -50.977 20.116 76.463 1.00 53.62 121 LEU A CA 1
ATOM 947 C C . LEU A 1 121 ? -52.353 19.420 76.473 1.00 53.62 121 LEU A C 1
ATOM 949 O O . LEU A 1 121 ? -52.517 18.403 75.790 1.00 53.62 121 LEU A O 1
ATOM 953 N N . PRO A 1 122 ? -53.346 19.961 77.206 1.00 53.00 122 PRO A N 1
ATOM 954 C CA . PRO A 1 122 ? -54.682 19.381 77.298 1.00 53.00 122 PRO A CA 1
ATOM 955 C C . PRO A 1 122 ? -55.351 19.368 75.922 1.00 53.00 122 PRO A C 1
ATOM 957 O O . PRO A 1 122 ? -55.502 20.397 75.262 1.00 53.00 122 PRO A O 1
ATOM 960 N N . THR A 1 123 ? -55.719 18.173 75.483 1.00 55.66 123 THR A N 1
ATOM 961 C CA . THR A 1 123 ? -56.258 17.848 74.163 1.00 55.66 123 THR A CA 1
ATOM 962 C C . THR A 1 123 ? -57.775 17.731 74.246 1.00 55.66 123 THR A C 1
ATOM 964 O O . THR A 1 123 ? -58.305 16.632 74.255 1.00 55.66 123 THR A O 1
ATOM 967 N N . GLU A 1 124 ? -58.493 18.856 74.309 1.00 58.69 124 GLU A N 1
ATOM 968 C CA . GLU A 1 124 ? -59.973 18.833 74.290 1.00 58.69 124 GLU A CA 1
ATOM 969 C C . GLU A 1 124 ? -60.606 19.952 73.439 1.00 58.69 124 GLU A C 1
ATOM 971 O O . GLU A 1 124 ? -61.764 20.311 73.620 1.00 58.69 124 GLU A O 1
ATOM 976 N N . CYS A 1 125 ? -59.877 20.519 72.470 1.00 80.56 125 CYS A N 1
ATOM 977 C CA . CYS A 1 125 ? -60.473 21.427 71.484 1.00 80.56 125 CYS A CA 1
ATOM 978 C C . CYS A 1 125 ? -60.341 20.849 70.070 1.00 80.56 125 CYS A C 1
ATOM 980 O O . CYS A 1 125 ? -59.268 20.920 69.464 1.00 80.56 125 CYS A O 1
ATOM 982 N N . GLU A 1 126 ? -61.445 20.327 69.524 1.00 82.12 126 GLU A N 1
ATOM 983 C CA . GLU A 1 126 ? -61.528 19.785 68.155 1.00 82.12 126 GLU A CA 1
ATOM 984 C C . GLU A 1 126 ? -61.022 20.787 67.106 1.00 82.12 126 GLU A C 1
ATOM 986 O O . GLU A 1 126 ? -60.314 20.428 66.165 1.00 82.12 126 GLU A O 1
ATOM 991 N N . ARG A 1 127 ? -61.300 22.083 67.302 1.00 84.75 127 ARG A N 1
ATOM 992 C CA . ARG A 1 127 ? -60.858 23.144 66.385 1.00 84.75 127 ARG A CA 1
ATOM 993 C C . ARG A 1 127 ? -59.333 23.291 66.361 1.00 84.75 127 ARG A C 1
ATOM 995 O O . ARG A 1 127 ? -58.760 23.497 65.295 1.00 84.75 127 ARG A O 1
ATOM 1002 N N . CYS A 1 128 ? -58.664 23.148 67.506 1.00 85.62 128 CYS A N 1
ATOM 1003 C CA . CYS A 1 128 ? -57.200 23.171 67.577 1.00 85.62 128 CYS A CA 1
ATOM 1004 C C . CYS A 1 128 ? -56.585 21.946 66.889 1.00 85.62 128 CYS A C 1
ATOM 1006 O O . CYS A 1 128 ? -55.567 22.076 66.214 1.00 85.62 128 CYS A O 1
ATOM 1008 N N . GLN A 1 129 ? -57.222 20.777 66.995 1.00 86.94 129 GLN A N 1
ATOM 1009 C CA . GLN A 1 129 ? -56.763 19.556 66.331 1.00 86.94 129 GLN A CA 1
ATOM 1010 C C . GLN A 1 129 ? -56.820 19.674 64.800 1.00 86.94 129 GLN A C 1
ATOM 1012 O O . GLN A 1 129 ? -55.868 19.285 64.123 1.00 86.94 129 GLN A O 1
ATOM 1017 N N . VAL A 1 130 ? -57.882 20.282 64.254 1.00 90.25 130 VAL A N 1
ATOM 1018 C CA . VAL A 1 130 ? -57.982 20.572 62.812 1.00 90.25 130 VAL A CA 1
ATOM 1019 C C . VAL A 1 130 ? -56.838 21.482 62.355 1.00 90.25 130 VAL A C 1
ATOM 1021 O O . VAL A 1 130 ? -56.167 21.166 61.374 1.00 90.25 130 VAL A O 1
ATOM 1024 N N . TYR A 1 131 ? -56.548 22.569 63.079 1.00 89.94 131 TYR A N 1
ATOM 1025 C CA . TYR A 1 131 ? -55.430 23.453 62.726 1.00 89.94 131 TYR A CA 1
ATOM 1026 C C . TYR A 1 131 ? -54.067 22.759 62.818 1.00 89.94 131 TYR A C 1
ATOM 1028 O O . TYR A 1 131 ? -53.224 22.976 61.950 1.00 89.94 131 TYR A O 1
ATOM 1036 N N . VAL A 1 132 ? -53.851 21.893 63.813 1.00 89.62 132 VAL A N 1
ATOM 1037 C CA . VAL A 1 132 ? -52.619 21.093 63.917 1.00 89.62 132 VAL A CA 1
ATOM 1038 C C . VAL A 1 132 ? -52.456 20.177 62.703 1.00 89.62 132 VAL A C 1
ATOM 1040 O O . VAL A 1 132 ? -51.355 20.090 62.163 1.00 89.62 132 VAL A O 1
ATOM 1043 N N . ASN A 1 133 ? -53.529 19.534 62.237 1.00 90.69 133 ASN A N 1
ATOM 1044 C CA . ASN A 1 133 ? -53.476 18.685 61.045 1.00 90.69 133 ASN A CA 1
ATOM 1045 C C . ASN A 1 133 ? -53.164 19.499 59.780 1.00 90.69 133 ASN A C 1
ATOM 1047 O O . ASN A 1 133 ? -52.271 19.119 59.030 1.00 90.69 133 ASN A O 1
ATOM 1051 N N . VAL A 1 134 ? -53.794 20.665 59.596 1.00 94.50 134 VAL A N 1
ATOM 1052 C CA . VAL A 1 134 ? -53.501 21.563 58.460 1.00 94.50 134 VAL A CA 1
ATOM 1053 C C . VAL A 1 134 ? -52.051 22.058 58.489 1.00 94.50 134 VAL A C 1
ATOM 1055 O O . VAL A 1 134 ? -51.398 22.133 57.448 1.00 94.50 134 VAL A O 1
ATOM 1058 N N . ILE A 1 135 ? -51.519 22.390 59.670 1.00 93.31 135 ILE A N 1
ATOM 1059 C CA . ILE A 1 135 ? -50.113 22.789 59.821 1.00 93.31 135 ILE A CA 1
ATOM 1060 C C . ILE A 1 135 ? -49.191 21.623 59.460 1.00 93.31 135 ILE A C 1
ATOM 1062 O O . ILE A 1 135 ? -48.225 21.840 58.732 1.00 93.31 135 ILE A O 1
ATOM 1066 N N . LYS A 1 136 ? -49.491 20.397 59.907 1.00 95.12 136 LYS A N 1
ATOM 1067 C CA . LYS A 1 136 ? -48.713 19.199 59.551 1.00 95.12 136 LYS A CA 1
ATOM 1068 C C . LYS A 1 136 ? -48.719 18.947 58.046 1.00 95.12 136 LYS A C 1
ATOM 1070 O O . LYS A 1 136 ? -47.650 18.880 57.456 1.00 95.12 136 LYS A O 1
ATOM 1075 N N . GLU A 1 137 ? -49.889 18.924 57.411 1.00 95.81 137 GLU A N 1
ATOM 1076 C CA . GLU A 1 137 ? -50.012 18.728 55.959 1.00 95.81 137 GLU A CA 1
ATOM 1077 C C . GLU A 1 137 ? -49.241 19.790 55.164 1.00 95.81 137 GLU A C 1
ATOM 1079 O O . GLU A 1 137 ? -48.534 19.470 54.208 1.00 95.81 137 GLU A O 1
ATOM 1084 N N . ARG A 1 138 ? -49.324 21.063 55.578 1.00 95.69 138 ARG A N 1
ATOM 1085 C CA . ARG A 1 138 ? -48.553 22.147 54.950 1.00 95.69 138 ARG A CA 1
ATOM 1086 C C . ARG A 1 138 ? -47.053 22.020 55.193 1.00 95.69 138 ARG A C 1
ATOM 1088 O O . ARG A 1 138 ? -46.278 22.317 54.289 1.00 95.69 138 ARG A O 1
ATOM 1095 N N . THR A 1 139 ? -46.644 21.579 56.379 1.00 95.62 139 THR A N 1
ATOM 1096 C CA . THR A 1 139 ? -45.232 21.347 56.715 1.00 95.62 139 THR A CA 1
ATOM 1097 C C . THR A 1 139 ? -44.668 20.205 55.871 1.00 95.62 139 THR A C 1
ATOM 1099 O O . THR A 1 139 ? -43.607 20.355 55.269 1.00 95.62 139 THR A O 1
ATOM 1102 N N . ASP A 1 140 ? -45.420 19.115 55.710 1.00 96.38 140 ASP A N 1
ATOM 1103 C CA . ASP A 1 140 ? -45.050 17.987 54.852 1.00 96.38 140 ASP A CA 1
ATOM 1104 C C . ASP A 1 140 ? -44.977 18.395 53.374 1.00 96.38 140 ASP A C 1
ATOM 1106 O O . ASP A 1 140 ? -44.051 18.005 52.660 1.00 96.38 140 ASP A O 1
ATOM 1110 N N . ALA A 1 141 ? -45.926 19.207 52.895 1.00 95.81 141 ALA A N 1
ATOM 1111 C CA . ALA A 1 141 ? -45.898 19.745 51.535 1.00 95.81 141 ALA A CA 1
ATOM 1112 C C . ALA A 1 141 ? -44.685 20.661 51.304 1.00 95.81 141 ALA A C 1
ATOM 1114 O O . ALA A 1 141 ? -44.023 20.557 50.269 1.00 95.81 141 ALA A O 1
ATOM 1115 N N . PHE A 1 142 ? -44.360 21.515 52.278 1.00 96.31 142 PHE A N 1
ATOM 1116 C CA . PHE A 1 142 ? -43.183 22.378 52.233 1.00 96.31 142 PHE A CA 1
ATOM 1117 C C . PHE A 1 142 ? -41.884 21.564 52.198 1.00 96.31 142 PHE A C 1
ATOM 1119 O O . PHE A 1 142 ? -41.020 21.837 51.366 1.00 96.31 142 PHE A O 1
ATOM 1126 N N . HIS A 1 143 ? -41.761 20.525 53.031 1.00 96.44 143 HIS A N 1
ATOM 1127 C CA . HIS A 1 143 ? -40.607 19.623 52.997 1.00 96.44 143 HIS A CA 1
ATOM 1128 C C . HIS A 1 143 ? -40.479 18.912 51.647 1.00 96.44 143 HIS A C 1
ATOM 1130 O O . HIS A 1 143 ? -39.416 18.975 51.037 1.00 96.44 143 HIS A O 1
ATOM 1136 N N . LYS A 1 144 ? -41.572 18.359 51.104 1.00 97.38 144 LYS A N 1
ATOM 1137 C CA . LYS A 1 144 ? -41.568 17.739 49.766 1.00 97.38 144 LYS A CA 1
ATOM 1138 C C . LYS A 1 144 ? -41.142 18.709 48.663 1.00 97.38 144 LYS A C 1
ATOM 1140 O O . LYS A 1 144 ? -40.426 18.318 47.744 1.00 97.38 144 LYS A O 1
ATOM 1145 N N . MET A 1 145 ? -41.590 19.964 48.716 1.00 97.25 145 MET A N 1
ATOM 1146 C CA . MET A 1 145 ? -41.191 20.985 47.742 1.00 97.25 145 MET A CA 1
ATOM 1147 C C . MET A 1 145 ? -39.710 21.352 47.889 1.00 97.25 145 MET A C 1
ATOM 1149 O O . MET A 1 145 ? -39.010 21.468 46.886 1.00 97.25 145 MET A O 1
ATOM 1153 N N . LYS A 1 146 ? -39.220 2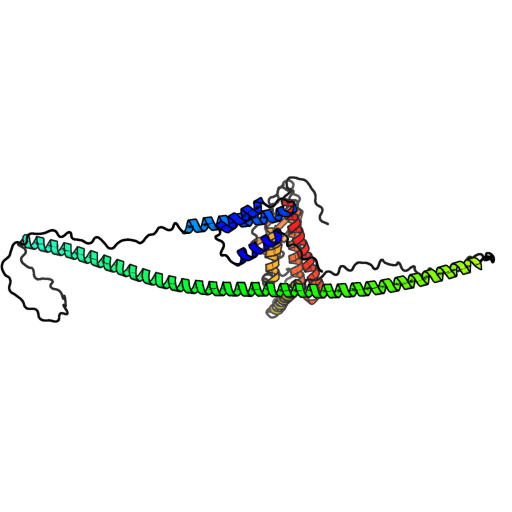1.478 49.127 1.00 97.50 146 LYS A N 1
ATOM 1154 C CA . LYS A 1 146 ? -37.806 21.730 49.424 1.00 97.50 146 LYS A CA 1
ATOM 1155 C C . LYS A 1 146 ? -36.910 20.592 48.931 1.00 97.50 146 LYS A C 1
ATOM 1157 O O . LYS A 1 146 ? -35.866 20.863 48.345 1.00 97.50 146 LYS A O 1
ATOM 1162 N N . ASP A 1 147 ? -37.333 19.342 49.099 1.00 97.81 147 ASP A N 1
ATOM 1163 C CA . ASP A 1 147 ? -36.597 18.174 48.610 1.00 97.81 147 ASP A CA 1
ATOM 1164 C C . ASP A 1 147 ? -36.510 18.172 47.080 1.00 97.81 147 ASP A C 1
ATOM 1166 O O . ASP A 1 147 ? -35.420 18.034 46.528 1.00 97.81 147 ASP A O 1
ATOM 1170 N N . LYS A 1 148 ? -37.626 18.439 46.386 1.00 98.00 148 LYS A N 1
ATOM 1171 C CA . LYS A 1 148 ? -37.643 18.591 44.920 1.00 98.00 148 LYS A CA 1
ATOM 1172 C C . LYS A 1 148 ? -36.761 19.740 44.439 1.00 98.00 148 LYS A C 1
ATOM 1174 O O . LYS A 1 148 ? -36.070 19.600 43.434 1.00 98.00 148 LYS A O 1
ATOM 1179 N N . TYR A 1 149 ? -36.774 20.870 45.145 1.00 97.69 149 TYR A N 1
ATOM 1180 C CA . TYR A 1 149 ? -35.914 22.008 44.830 1.00 97.69 149 TYR A CA 1
ATOM 1181 C C . TYR A 1 149 ? -34.431 21.642 44.972 1.00 97.69 149 TYR A C 1
ATOM 1183 O O . TYR A 1 149 ? -33.638 21.932 44.079 1.00 97.69 149 TYR A O 1
ATOM 1191 N N . ASN A 1 150 ? -34.057 20.951 46.051 1.00 97.56 150 ASN A N 1
ATOM 1192 C CA . ASN A 1 150 ? -32.685 20.489 46.262 1.00 97.56 150 ASN A CA 1
ATOM 1193 C C . ASN A 1 150 ? -32.257 19.457 45.208 1.00 97.56 150 ASN A C 1
ATOM 1195 O O . ASN A 1 150 ? -31.125 19.505 44.723 1.00 97.56 150 ASN A O 1
ATOM 1199 N N . GLU A 1 151 ? -33.156 18.548 44.821 1.00 98.19 151 GLU A N 1
ATOM 1200 C CA . GLU A 1 151 ? -32.910 17.579 43.752 1.00 98.19 151 GLU A CA 1
ATOM 1201 C C . GLU A 1 151 ? -32.674 18.284 42.410 1.00 98.19 151 GLU A C 1
ATOM 1203 O O . GLU A 1 151 ? -31.667 18.027 41.748 1.00 98.19 151 GLU A O 1
ATOM 1208 N N . LEU A 1 152 ? -33.556 19.216 42.033 1.00 98.12 152 LEU A N 1
ATOM 1209 C CA . LEU A 1 152 ? -33.425 19.985 40.797 1.00 98.12 152 LEU A CA 1
ATOM 1210 C C . LEU A 1 152 ? -32.153 20.840 40.801 1.00 98.12 152 LEU A C 1
ATOM 1212 O O . LEU A 1 152 ? -31.429 20.862 39.810 1.00 98.12 152 LEU A O 1
ATOM 1216 N N . SER A 1 153 ? -31.836 21.478 41.929 1.00 97.94 153 SER A N 1
ATOM 1217 C CA . SER A 1 153 ? -30.596 22.234 42.100 1.00 97.94 153 SER A CA 1
ATOM 1218 C C . SER A 1 153 ? -29.371 21.337 41.913 1.00 97.94 153 SER A C 1
ATOM 1220 O O . SER A 1 153 ? -28.451 21.695 41.181 1.00 97.94 153 SER A O 1
ATOM 1222 N N . THR A 1 154 ? -29.366 20.134 42.491 1.00 97.75 154 THR A N 1
ATOM 1223 C CA . THR A 1 154 ? -28.259 19.178 42.326 1.00 97.75 154 THR A CA 1
ATOM 1224 C C . THR A 1 154 ? -28.106 18.740 40.868 1.00 97.75 154 THR A C 1
ATOM 1226 O O . THR A 1 154 ? -26.987 18.713 40.353 1.00 97.75 154 THR A O 1
ATOM 1229 N N . ARG A 1 155 ? -29.221 18.453 40.179 1.00 98.00 155 ARG A N 1
ATOM 1230 C CA . ARG A 1 155 ? -29.214 18.113 38.747 1.00 98.00 155 ARG A CA 1
ATOM 1231 C C . ARG A 1 155 ? -28.661 19.258 37.902 1.00 98.00 155 ARG A C 1
ATOM 1233 O O . ARG A 1 155 ? -27.732 19.022 37.136 1.00 98.00 155 ARG A O 1
ATOM 1240 N N . TYR A 1 156 ? -29.131 20.484 38.125 1.00 98.25 156 TYR A N 1
ATOM 1241 C CA . TYR A 1 156 ? -28.650 21.677 37.425 1.00 98.25 156 TYR A CA 1
ATOM 1242 C C . TYR A 1 156 ? -27.133 21.868 37.580 1.00 98.25 156 TYR A C 1
ATOM 1244 O O . TYR A 1 156 ? -26.424 22.068 36.599 1.00 98.25 156 TYR A O 1
ATOM 1252 N N . HIS A 1 157 ? -26.593 21.717 38.795 1.00 97.94 157 HIS A N 1
ATOM 1253 C CA . HIS A 1 157 ? -25.143 21.805 39.014 1.00 97.94 157 HIS A CA 1
ATOM 1254 C C . HIS A 1 157 ? -24.369 20.667 38.332 1.00 97.94 157 HIS A C 1
ATOM 1256 O O . HIS A 1 157 ? -23.242 20.873 37.880 1.00 97.94 157 HIS A O 1
ATOM 1262 N N . SER A 1 158 ? -24.936 19.458 38.272 1.00 97.94 158 SER A N 1
ATOM 1263 C CA . SER A 1 158 ? -24.304 18.335 37.572 1.00 97.94 158 SER A CA 1
ATOM 1264 C C . SER A 1 158 ? -24.286 18.534 36.055 1.00 97.94 158 SER A C 1
ATOM 1266 O O . SER A 1 158 ? -23.276 18.238 35.421 1.00 97.94 158 SER A O 1
ATOM 1268 N N . GLU A 1 159 ? -25.354 19.097 35.493 1.00 97.62 159 GLU A N 1
ATOM 1269 C CA . GLU A 1 159 ? -25.475 19.414 34.071 1.00 97.62 159 GLU A CA 1
ATOM 1270 C C . GLU A 1 159 ? -24.541 20.563 33.679 1.00 97.62 159 GLU A C 1
ATOM 1272 O O . GLU A 1 159 ? -23.800 20.440 32.709 1.00 97.62 159 GLU A O 1
ATOM 1277 N N . ALA A 1 160 ? -24.458 21.619 34.495 1.00 97.69 160 ALA A N 1
ATOM 1278 C CA . ALA A 1 160 ? -23.506 22.710 34.289 1.00 97.69 160 ALA A CA 1
ATOM 1279 C C . ALA A 1 160 ? -22.050 22.207 34.220 1.00 97.69 160 ALA A C 1
ATOM 1281 O O . ALA A 1 160 ? -21.297 22.608 33.335 1.00 97.69 160 ALA A O 1
ATOM 1282 N N . LYS A 1 161 ? -21.664 21.264 35.093 1.00 98.12 161 LYS A N 1
ATOM 1283 C CA . LYS A 1 161 ? -20.334 20.624 35.049 1.00 98.12 161 LYS A CA 1
ATOM 1284 C C . LYS A 1 161 ? -20.123 19.766 33.802 1.00 98.12 161 LYS A C 1
ATOM 1286 O O . LYS A 1 161 ? -19.006 19.679 33.299 1.00 98.12 161 LYS A O 1
ATOM 1291 N N . GLN A 1 162 ? -21.168 19.097 33.315 1.00 98.00 162 GLN A N 1
ATOM 1292 C CA . GLN A 1 162 ? -21.083 18.326 32.074 1.00 98.00 162 GLN A CA 1
ATOM 1293 C C . GLN A 1 162 ? -20.919 19.245 30.862 1.00 98.00 162 GLN A C 1
ATOM 1295 O O . GLN A 1 162 ? -20.075 18.962 30.017 1.00 98.00 162 GLN A O 1
ATOM 1300 N N . LEU A 1 163 ? -21.648 20.361 30.807 1.00 97.75 163 LEU A N 1
ATOM 1301 C CA . LEU A 1 163 ? -21.511 21.364 29.749 1.00 97.75 163 LEU A CA 1
ATOM 1302 C C . LEU A 1 163 ? -20.120 22.005 29.736 1.00 97.75 163 LEU A C 1
ATOM 1304 O O . LEU A 1 163 ? -19.532 22.160 28.667 1.00 97.75 163 LEU A O 1
ATOM 1308 N N . GLU A 1 164 ? -19.561 22.318 30.907 1.00 98.38 164 GLU A N 1
ATOM 1309 C CA . GLU A 1 164 ? -18.183 22.812 31.024 1.00 98.38 164 GLU A CA 1
ATOM 1310 C C . GLU A 1 164 ? -17.186 21.798 30.447 1.00 98.38 164 GLU A C 1
ATOM 1312 O O . GLU A 1 164 ? -16.354 22.149 29.612 1.00 98.38 164 GLU A O 1
ATOM 1317 N N . LYS A 1 165 ? -17.323 20.515 30.808 1.00 97.94 165 LYS A N 1
ATOM 1318 C CA . LYS A 1 165 ? -16.472 19.450 30.265 1.00 97.94 165 LYS A CA 1
ATOM 1319 C C . LYS A 1 165 ? -16.604 19.322 28.744 1.00 97.94 165 LYS A C 1
ATOM 1321 O O . LYS A 1 165 ? -15.592 19.256 28.058 1.00 97.94 165 LYS A O 1
ATOM 1326 N N . VAL A 1 166 ? -17.829 19.306 28.218 1.00 97.75 166 VAL A N 1
ATOM 1327 C CA . VAL A 1 166 ? -18.080 19.217 26.768 1.00 97.75 166 VAL A CA 1
ATOM 1328 C C . VAL A 1 166 ? -17.486 20.418 26.030 1.00 97.75 166 VAL A C 1
ATOM 1330 O O . VAL A 1 166 ? -16.965 20.258 24.932 1.00 97.75 166 VAL A O 1
ATOM 1333 N N . THR A 1 167 ? -17.515 21.605 26.636 1.00 97.69 167 THR A N 1
ATOM 1334 C CA . THR A 1 167 ? -16.911 22.814 26.058 1.00 97.69 167 THR A CA 1
ATOM 1335 C C . THR A 1 167 ? -15.390 22.684 25.964 1.00 97.69 167 THR A C 1
ATOM 1337 O O . THR A 1 167 ? -14.824 22.959 24.911 1.00 97.69 167 THR A O 1
ATOM 1340 N N . ILE A 1 168 ? -14.734 22.180 27.014 1.00 98.12 168 ILE A N 1
ATOM 1341 C CA . ILE A 1 168 ? -13.284 21.927 27.007 1.00 98.12 168 ILE A CA 1
ATOM 1342 C C . ILE A 1 168 ? -12.919 20.848 25.975 1.00 98.12 168 ILE A C 1
ATOM 1344 O O . ILE A 1 168 ? -11.993 21.033 25.189 1.00 98.12 168 ILE A O 1
ATOM 1348 N N . ASP A 1 169 ? -13.656 19.734 25.946 1.00 97.50 169 ASP A N 1
ATOM 1349 C CA . ASP A 1 169 ? -13.419 18.646 24.988 1.00 97.50 169 ASP A CA 1
ATOM 1350 C C . ASP A 1 169 ? -13.600 19.141 23.538 1.00 97.50 169 ASP A C 1
ATOM 1352 O O . ASP A 1 169 ? -12.829 18.768 22.652 1.00 97.50 169 ASP A O 1
ATOM 1356 N N . LYS A 1 170 ? -14.569 20.036 23.294 1.00 98.12 170 LYS A N 1
ATOM 1357 C CA . LYS A 1 170 ? -14.768 20.695 21.998 1.00 98.12 170 LYS A CA 1
ATOM 1358 C C . LYS A 1 170 ? -13.548 21.528 21.588 1.00 98.12 170 LYS A C 1
ATOM 1360 O O . LYS A 1 170 ? -13.076 21.365 20.469 1.00 98.12 170 LYS A O 1
ATOM 1365 N N . GLU A 1 171 ? -13.028 22.382 22.468 1.00 98.25 171 GLU A N 1
ATOM 1366 C CA . GLU A 1 171 ? -11.854 23.220 22.170 1.00 98.25 171 GLU A CA 1
ATOM 1367 C C . GLU A 1 171 ? -10.602 22.378 21.867 1.00 98.25 171 GLU A C 1
ATOM 1369 O O . GLU A 1 171 ? -9.824 22.708 20.969 1.00 98.25 171 GLU A O 1
ATOM 1374 N N . ILE A 1 172 ? -10.421 21.261 22.581 1.00 97.81 172 ILE A N 1
ATOM 1375 C CA . ILE A 1 172 ? -9.327 20.314 22.322 1.00 97.81 172 ILE A CA 1
ATOM 1376 C C . ILE A 1 172 ? -9.467 19.709 20.921 1.00 97.81 172 ILE A C 1
ATOM 1378 O O . ILE A 1 172 ? -8.504 19.716 20.155 1.00 97.81 172 ILE A O 1
ATOM 1382 N N . LEU A 1 173 ? -10.662 19.228 20.567 1.00 98.12 173 LEU A N 1
ATOM 1383 C CA . LEU A 1 173 ? -10.917 18.631 19.255 1.00 98.12 173 LEU A CA 1
ATOM 1384 C C . LEU A 1 173 ? -10.764 19.642 18.112 1.00 98.12 173 LEU A C 1
ATOM 1386 O O . LEU A 1 173 ? -10.202 19.300 17.073 1.00 98.12 173 LEU A O 1
ATOM 1390 N N . GLU A 1 174 ? -11.226 20.881 18.289 1.00 97.69 174 GLU A N 1
ATOM 1391 C CA . GLU A 1 174 ? -11.055 21.947 17.294 1.00 97.69 174 GLU A CA 1
ATOM 1392 C C . GLU A 1 174 ? -9.570 22.237 17.040 1.00 97.69 174 GLU A C 1
ATOM 1394 O O . GLU A 1 174 ? -9.151 22.334 15.885 1.00 97.69 174 GLU A O 1
ATOM 1399 N N . LYS A 1 175 ? -8.755 22.275 18.100 1.00 98.19 175 LYS A N 1
ATOM 1400 C CA . LYS A 1 175 ? -7.305 22.461 17.988 1.00 98.19 175 LYS A CA 1
ATOM 1401 C C . LYS A 1 175 ? -6.612 21.283 17.295 1.00 98.19 175 LYS A C 1
ATOM 1403 O O . LYS A 1 175 ? -5.784 21.494 16.411 1.00 98.19 175 LYS A O 1
ATOM 1408 N N . GLU A 1 176 ? -6.944 20.047 17.663 1.00 98.00 176 GLU A N 1
ATOM 1409 C CA . GLU A 1 176 ? -6.387 18.852 17.009 1.00 98.00 176 GLU A CA 1
ATOM 1410 C C . GLU A 1 176 ? -6.766 18.794 15.523 1.00 98.00 176 GLU A C 1
ATOM 1412 O O . GLU A 1 176 ? -5.946 18.429 14.675 1.00 98.00 176 GLU A O 1
ATOM 1417 N N . MET A 1 177 ? -7.994 19.197 15.186 1.00 97.81 177 MET A N 1
ATOM 1418 C CA . MET A 1 177 ? -8.458 19.278 13.805 1.00 97.81 177 MET A CA 1
ATOM 1419 C C . MET A 1 177 ? -7.701 20.353 13.012 1.00 97.81 177 MET A C 1
ATOM 1421 O O . MET A 1 177 ? -7.342 20.111 11.857 1.00 97.81 177 MET A O 1
ATOM 1425 N N . GLU A 1 178 ? -7.427 21.515 13.608 1.00 98.25 178 GLU A N 1
ATOM 1426 C CA . GLU A 1 178 ? -6.617 22.569 12.989 1.00 98.25 178 GLU A CA 1
ATOM 1427 C C . GLU A 1 178 ? -5.182 22.085 12.717 1.00 98.25 178 GLU A C 1
ATOM 1429 O O . GLU A 1 178 ? -4.690 22.215 11.593 1.00 98.25 178 GLU A O 1
ATOM 1434 N N . GLU A 1 179 ? -4.537 21.443 13.697 1.00 97.88 179 GLU A N 1
ATOM 1435 C CA . GLU A 1 179 ? -3.186 20.882 13.556 1.00 97.88 179 GLU A CA 1
ATOM 1436 C C . GLU A 1 179 ? -3.126 19.784 12.477 1.00 97.88 179 GLU A C 1
ATOM 1438 O O . GLU A 1 179 ? -2.225 19.772 11.627 1.00 97.88 179 GLU A O 1
ATOM 1443 N N . LEU A 1 180 ? -4.109 18.878 12.450 1.00 97.62 180 LEU A N 1
ATOM 1444 C CA . LEU A 1 180 ? -4.196 17.838 11.424 1.00 97.62 180 LEU A CA 1
ATOM 1445 C C . LEU A 1 180 ? -4.413 18.438 10.028 1.00 97.62 180 LEU A C 1
ATOM 1447 O O . LEU A 1 180 ? -3.799 18.004 9.054 1.00 97.62 180 LEU A O 1
ATOM 1451 N N . THR A 1 181 ? -5.252 19.466 9.925 1.00 97.31 181 THR A N 1
ATOM 1452 C CA . THR A 1 181 ? -5.518 20.143 8.653 1.00 97.31 181 THR A CA 1
ATOM 1453 C C . THR A 1 181 ? -4.265 20.861 8.148 1.00 97.31 181 THR A C 1
ATOM 1455 O O . THR A 1 181 ? -3.897 20.702 6.983 1.00 97.31 181 THR A O 1
ATOM 1458 N N . ALA A 1 182 ? -3.553 21.580 9.021 1.00 97.62 182 ALA A N 1
ATOM 1459 C CA . ALA A 1 182 ? -2.300 22.253 8.683 1.00 97.62 182 ALA A CA 1
ATOM 1460 C C . ALA A 1 182 ? -1.225 21.263 8.200 1.00 97.62 182 ALA A C 1
ATOM 1462 O O . ALA A 1 182 ? -0.619 21.463 7.146 1.00 97.62 182 ALA A O 1
ATOM 1463 N N . THR A 1 183 ? -1.038 20.149 8.915 1.00 97.12 183 THR A N 1
ATOM 1464 C CA . THR A 1 183 ? -0.058 19.117 8.533 1.00 97.12 183 THR A CA 1
ATOM 1465 C C . THR A 1 183 ? -0.400 18.435 7.208 1.00 97.12 183 THR A C 1
ATOM 1467 O O . THR A 1 183 ? 0.500 18.170 6.405 1.00 97.12 183 THR A O 1
ATOM 1470 N N . LEU A 1 184 ? -1.686 18.199 6.932 1.00 97.50 184 LEU A N 1
ATOM 1471 C CA . LEU A 1 184 ? -2.141 17.622 5.669 1.00 97.50 184 LEU A CA 1
ATOM 1472 C C . LEU A 1 184 ? -1.878 18.566 4.488 1.00 97.50 184 LEU A C 1
ATOM 1474 O O . LEU A 1 184 ? -1.384 18.120 3.448 1.00 97.50 184 LEU A O 1
ATOM 1478 N N . PHE A 1 185 ? -2.133 19.867 4.651 1.00 98.19 185 PHE A N 1
ATOM 1479 C CA . PHE A 1 185 ? -1.806 20.862 3.627 1.00 98.19 185 PHE A CA 1
ATOM 1480 C C . PHE A 1 185 ? -0.297 20.988 3.402 1.00 98.19 185 PHE A C 1
ATOM 1482 O O . PHE A 1 185 ? 0.144 21.014 2.252 1.00 98.19 185 PHE A O 1
ATOM 1489 N N . ASP A 1 186 ? 0.510 20.993 4.461 1.00 98.00 186 ASP A N 1
ATOM 1490 C CA . ASP A 1 186 ? 1.971 21.029 4.343 1.00 98.00 186 ASP A CA 1
ATOM 1491 C C . ASP A 1 186 ? 2.524 19.799 3.613 1.00 98.00 186 ASP A C 1
ATOM 1493 O O . ASP A 1 186 ? 3.422 19.915 2.769 1.00 98.00 186 ASP A O 1
ATOM 1497 N N . GLN A 1 187 ? 1.979 18.612 3.894 1.00 96.00 187 GLN A N 1
ATOM 1498 C CA . GLN A 1 187 ? 2.368 17.384 3.208 1.00 96.00 187 GLN A CA 1
ATOM 1499 C C . GLN A 1 187 ? 1.952 17.404 1.732 1.00 96.00 187 GLN A C 1
ATOM 1501 O O . GLN A 1 187 ? 2.768 17.072 0.869 1.00 96.00 187 GLN A O 1
ATOM 1506 N N . ALA A 1 188 ? 0.725 17.834 1.426 1.00 96.00 188 ALA A N 1
ATOM 1507 C CA . ALA A 1 188 ? 0.243 17.957 0.053 1.00 96.00 188 ALA A CA 1
ATOM 1508 C C . ALA A 1 188 ? 1.089 18.958 -0.753 1.00 96.00 188 ALA A C 1
ATOM 1510 O O . ALA A 1 188 ? 1.553 18.641 -1.850 1.00 96.00 188 ALA A O 1
ATOM 1511 N N . ASN A 1 189 ? 1.379 20.128 -0.179 1.00 96.88 189 ASN A N 1
ATOM 1512 C CA . ASN A 1 189 ? 2.229 21.144 -0.799 1.00 96.88 189 ASN A CA 1
ATOM 1513 C C . ASN A 1 189 ? 3.647 20.622 -1.057 1.00 96.88 189 ASN A C 1
ATOM 1515 O O . ASN A 1 189 ? 4.215 20.860 -2.126 1.00 96.88 189 ASN A O 1
ATOM 1519 N N . ARG A 1 190 ? 4.215 19.863 -0.111 1.00 96.81 190 ARG A N 1
ATOM 1520 C CA . ARG A 1 190 ? 5.526 19.226 -0.280 1.00 96.81 190 ARG A CA 1
ATOM 1521 C C . ARG A 1 190 ? 5.527 18.229 -1.434 1.00 96.81 190 ARG A C 1
ATOM 1523 O O . ARG A 1 190 ? 6.429 18.291 -2.265 1.00 96.81 190 ARG A O 1
ATOM 1530 N N . MET A 1 191 ? 4.518 17.363 -1.516 1.00 96.75 191 MET A N 1
ATOM 1531 C CA . MET A 1 191 ? 4.396 16.388 -2.604 1.00 96.75 191 MET A CA 1
ATOM 1532 C C . MET A 1 191 ? 4.283 17.070 -3.971 1.00 96.75 191 MET A C 1
ATOM 1534 O O . MET A 1 191 ? 4.969 16.676 -4.911 1.00 96.75 191 MET A O 1
ATOM 1538 N N . VAL A 1 192 ? 3.473 18.127 -4.079 1.00 97.94 192 VAL A N 1
ATOM 1539 C CA . VAL A 1 192 ? 3.332 18.898 -5.326 1.00 97.94 192 VAL A CA 1
ATOM 1540 C C . VAL A 1 192 ? 4.652 19.572 -5.712 1.00 97.94 192 VAL A C 1
ATOM 1542 O O . VAL A 1 192 ? 5.046 19.538 -6.878 1.00 97.94 192 VAL A O 1
ATOM 1545 N N . ALA A 1 193 ? 5.374 20.144 -4.746 1.00 97.56 193 ALA A N 1
ATOM 1546 C CA . ALA A 1 193 ? 6.675 20.759 -4.992 1.00 97.56 193 ALA A CA 1
ATOM 1547 C C . ALA A 1 193 ? 7.748 19.736 -5.413 1.00 97.56 193 ALA A C 1
ATOM 1549 O O . ALA A 1 193 ? 8.594 20.041 -6.256 1.00 97.56 193 ALA A O 1
ATOM 1550 N N . GLU A 1 194 ? 7.737 18.532 -4.839 1.00 95.38 194 GLU A N 1
ATOM 1551 C CA . GLU A 1 194 ? 8.632 17.438 -5.231 1.00 95.38 194 GLU A CA 1
ATOM 1552 C C . GLU A 1 194 ? 8.324 16.931 -6.644 1.00 95.38 194 GLU A C 1
ATOM 1554 O O . GLU A 1 194 ? 9.241 16.806 -7.456 1.00 95.38 194 GLU A O 1
ATOM 1559 N N . GLU A 1 195 ? 7.049 16.736 -6.980 1.00 96.44 195 GLU A N 1
ATOM 1560 C CA . GLU A 1 195 ? 6.613 16.338 -8.322 1.00 96.44 195 GLU A CA 1
ATOM 1561 C C . GLU A 1 195 ? 6.984 17.391 -9.378 1.00 96.44 195 GLU A C 1
ATOM 1563 O O . GLU A 1 195 ? 7.508 17.052 -10.441 1.00 96.44 195 GLU A O 1
ATOM 1568 N N . ALA A 1 196 ? 6.802 18.682 -9.079 1.00 97.25 196 ALA A N 1
ATOM 1569 C CA . ALA A 1 196 ? 7.231 19.765 -9.964 1.00 97.25 196 ALA A CA 1
ATOM 1570 C C . ALA A 1 196 ? 8.748 19.720 -10.226 1.00 97.25 196 ALA A C 1
ATOM 1572 O O . ALA A 1 196 ? 9.186 19.788 -11.374 1.00 97.25 196 ALA A O 1
ATOM 1573 N N . LYS A 1 197 ? 9.560 19.501 -9.180 1.00 97.69 197 LYS A N 1
ATOM 1574 C CA . LYS A 1 197 ? 11.018 19.333 -9.325 1.00 97.69 197 LYS A CA 1
ATOM 1575 C C . LYS A 1 197 ? 11.382 18.108 -10.165 1.00 97.69 197 LYS A C 1
ATOM 1577 O O . LYS A 1 197 ? 12.327 18.172 -10.953 1.00 97.69 197 LYS A O 1
ATOM 1582 N N . LEU A 1 198 ? 10.670 16.993 -10.002 1.00 96.75 198 LEU A N 1
ATOM 1583 C CA . LEU A 1 198 ? 10.889 15.787 -10.804 1.00 96.75 198 LEU A CA 1
ATOM 1584 C C . LEU A 1 198 ? 10.570 16.041 -12.282 1.00 96.75 198 LEU A C 1
ATOM 1586 O O . LEU A 1 198 ? 11.389 15.706 -13.139 1.00 96.75 198 LEU A O 1
ATOM 1590 N N . ARG A 1 199 ? 9.448 16.703 -12.584 1.00 96.69 199 ARG A N 1
ATOM 1591 C CA . ARG A 1 199 ? 9.074 17.094 -13.954 1.00 96.69 199 ARG A CA 1
ATOM 1592 C C . ARG A 1 199 ? 10.095 18.025 -14.598 1.00 96.69 199 ARG A C 1
ATOM 1594 O O . ARG A 1 199 ? 10.475 17.807 -15.750 1.00 96.69 199 ARG A O 1
ATOM 1601 N N . ASP A 1 200 ? 10.594 19.007 -13.855 1.00 97.94 200 ASP A N 1
ATOM 1602 C CA . ASP A 1 200 ? 11.648 19.905 -14.333 1.00 97.94 200 ASP A CA 1
ATOM 1603 C C . ASP A 1 200 ? 12.938 19.143 -14.645 1.00 97.94 200 ASP A C 1
ATOM 1605 O O . ASP A 1 200 ? 13.578 19.379 -15.673 1.00 97.94 200 ASP A O 1
ATOM 1609 N N . ASN A 1 201 ? 13.321 18.196 -13.786 1.00 95.75 201 ASN A N 1
ATOM 1610 C CA . ASN A 1 201 ? 14.502 17.368 -14.005 1.00 95.75 201 ASN A CA 1
ATOM 1611 C C . ASN A 1 201 ? 14.352 16.483 -15.247 1.00 95.75 201 ASN A C 1
ATOM 1613 O O . ASN A 1 201 ? 15.278 16.428 -16.054 1.00 95.75 201 ASN A O 1
ATOM 1617 N N . VAL A 1 202 ? 13.192 15.848 -15.442 1.00 96.75 202 VAL A N 1
ATOM 1618 C CA . VAL A 1 202 ? 12.896 15.054 -16.648 1.00 96.75 202 VAL A CA 1
ATOM 1619 C C . VAL A 1 202 ? 12.922 15.926 -17.904 1.00 96.75 202 VAL A C 1
ATOM 1621 O O . VAL A 1 202 ? 13.480 15.533 -18.925 1.00 96.75 202 VAL A O 1
ATOM 1624 N N . THR A 1 203 ? 12.377 17.140 -17.836 1.00 96.75 203 THR A N 1
ATOM 1625 C CA . THR A 1 203 ? 12.393 18.077 -18.968 1.00 96.75 203 THR A CA 1
ATOM 1626 C C . THR A 1 203 ? 13.825 18.482 -19.325 1.00 96.75 203 THR A C 1
ATOM 1628 O O . THR A 1 203 ? 14.201 18.467 -20.497 1.00 96.75 203 THR A O 1
ATOM 1631 N N . LYS A 1 204 ? 14.666 18.764 -18.320 1.00 97.69 204 LYS A N 1
ATOM 1632 C CA . LYS A 1 204 ? 16.092 19.072 -18.517 1.00 97.69 204 LYS A CA 1
ATOM 1633 C C . LYS A 1 204 ? 16.866 17.899 -19.115 1.00 97.69 204 LYS A C 1
ATOM 1635 O O . LYS A 1 204 ? 17.673 18.111 -20.019 1.00 97.69 204 LYS A O 1
ATOM 1640 N N . THR A 1 205 ? 16.648 16.672 -18.634 1.00 96.25 205 THR A N 1
ATOM 1641 C CA . THR A 1 205 ? 17.334 15.495 -19.188 1.00 96.25 205 THR A CA 1
ATOM 1642 C C . THR A 1 205 ? 16.871 15.188 -20.607 1.00 96.25 205 THR A C 1
ATOM 1644 O O . THR A 1 205 ? 17.708 14.864 -21.445 1.00 96.25 205 THR A O 1
ATOM 1647 N N . ASN A 1 206 ? 15.582 15.354 -20.910 1.00 95.38 206 ASN A N 1
ATOM 1648 C CA . ASN A 1 206 ? 15.050 15.179 -22.259 1.00 95.38 206 ASN A CA 1
ATOM 1649 C C . ASN A 1 206 ? 15.632 16.212 -23.238 1.00 95.38 206 ASN A C 1
ATOM 1651 O O . ASN A 1 206 ? 16.097 15.848 -24.317 1.00 95.38 206 ASN A O 1
ATOM 1655 N N . LEU A 1 207 ? 15.713 17.483 -22.829 1.00 98.25 207 LEU A N 1
ATOM 1656 C CA . LEU A 1 207 ? 16.361 18.530 -23.621 1.00 98.25 207 LEU A CA 1
ATOM 1657 C C . LEU A 1 207 ? 17.836 18.195 -23.902 1.00 98.25 207 LEU A C 1
ATOM 1659 O O . LEU A 1 207 ? 18.289 18.296 -25.040 1.00 98.25 207 LEU A O 1
ATOM 1663 N N . LEU A 1 208 ? 18.575 17.739 -22.885 1.00 97.62 208 LEU A N 1
ATOM 1664 C CA . LEU A 1 208 ? 19.976 17.336 -23.033 1.00 97.62 208 LEU A CA 1
ATOM 1665 C C . LEU A 1 208 ? 20.141 16.145 -23.989 1.00 97.62 208 LEU A C 1
ATOM 1667 O O . LEU A 1 208 ? 21.051 16.140 -24.817 1.00 97.62 208 LEU A O 1
ATOM 1671 N N . LEU A 1 209 ? 19.292 15.122 -23.864 1.00 96.62 209 LEU A N 1
ATOM 1672 C CA . LEU A 1 209 ? 19.328 13.943 -24.730 1.00 96.62 209 LEU A CA 1
ATOM 1673 C C . LEU A 1 209 ? 18.955 14.289 -26.171 1.00 96.62 209 LEU A C 1
ATOM 1675 O O . LEU A 1 209 ? 19.614 13.807 -27.087 1.00 96.62 209 LEU A O 1
ATOM 1679 N N . SER A 1 210 ? 17.966 15.161 -26.363 1.00 97.12 210 SER A N 1
ATOM 1680 C CA . SER A 1 210 ? 17.576 15.664 -27.683 1.00 97.12 210 SER A CA 1
ATOM 1681 C C . SER A 1 210 ? 18.737 16.399 -28.358 1.00 97.12 210 SER A C 1
ATOM 1683 O O . SER A 1 210 ? 19.044 16.111 -29.511 1.00 97.12 210 SER A O 1
ATOM 1685 N N . GLY A 1 211 ? 19.462 17.251 -27.621 1.00 97.69 211 GLY A N 1
ATOM 1686 C CA . GLY A 1 211 ? 20.661 17.917 -28.141 1.00 97.69 211 GLY A CA 1
ATOM 1687 C C . GLY A 1 211 ? 21.782 16.941 -28.521 1.00 97.69 211 GLY A C 1
ATOM 1688 O O . GLY A 1 211 ? 22.381 17.070 -29.585 1.00 97.69 211 GLY A O 1
ATOM 1689 N N . LYS A 1 212 ? 22.035 15.909 -27.702 1.00 97.75 212 LYS A N 1
ATOM 1690 C CA . LYS A 1 212 ? 23.021 14.859 -28.031 1.00 97.75 212 LYS A CA 1
ATOM 1691 C C . LYS A 1 212 ? 22.620 14.032 -29.252 1.00 97.75 212 LYS A C 1
ATOM 1693 O O . LYS A 1 212 ? 23.484 13.603 -30.016 1.00 97.75 212 LYS A O 1
ATOM 1698 N N . LEU A 1 213 ? 21.325 13.770 -29.415 1.00 97.38 213 LEU A N 1
ATOM 1699 C CA . LEU A 1 213 ? 20.804 13.057 -30.574 1.00 97.38 213 LEU A CA 1
ATOM 1700 C C . LEU A 1 213 ? 21.013 13.880 -31.848 1.00 97.38 213 LEU A C 1
ATOM 1702 O O . LEU A 1 213 ? 21.520 13.345 -32.829 1.00 97.38 213 LEU A O 1
ATOM 1706 N N . GLU A 1 214 ? 20.688 15.172 -31.810 1.00 98.31 214 GLU A N 1
ATOM 1707 C CA . GLU A 1 214 ? 20.907 16.100 -32.922 1.00 98.31 214 GLU A CA 1
ATOM 1708 C C . GLU A 1 214 ? 22.392 16.181 -33.312 1.00 98.31 214 GLU A C 1
ATOM 1710 O O . GLU A 1 214 ? 22.731 16.013 -34.484 1.00 98.31 214 GLU A O 1
ATOM 1715 N N . GLU A 1 215 ? 23.292 16.320 -32.334 1.00 98.00 215 GLU A N 1
ATOM 1716 C CA . GLU A 1 215 ? 24.743 16.295 -32.565 1.00 98.00 215 GLU A CA 1
ATOM 1717 C C . GLU A 1 215 ? 25.187 14.982 -33.234 1.00 98.00 215 GLU A C 1
ATOM 1719 O O . GLU A 1 215 ? 25.923 14.988 -34.224 1.00 98.00 215 GLU A O 1
ATOM 1724 N N . SER A 1 216 ? 24.692 13.839 -32.746 1.00 97.12 216 SER A N 1
ATOM 1725 C CA . SER A 1 216 ? 25.002 12.539 -33.342 1.00 97.12 216 SER A CA 1
ATOM 1726 C C . SER A 1 216 ? 24.469 12.421 -34.771 1.00 97.12 216 SER A C 1
ATOM 1728 O O . SER A 1 216 ? 25.153 11.843 -35.617 1.00 97.12 216 SER A O 1
ATOM 1730 N N . MET A 1 217 ? 23.274 12.943 -35.058 1.00 97.25 217 MET A N 1
ATOM 1731 C CA . MET A 1 217 ? 22.695 12.936 -36.404 1.00 97.25 217 MET A CA 1
ATOM 1732 C C . MET A 1 217 ? 23.536 13.759 -37.383 1.00 97.25 217 MET A C 1
ATOM 1734 O O . MET A 1 217 ? 23.772 13.304 -38.503 1.00 97.25 217 MET A O 1
ATOM 1738 N N . ILE A 1 218 ? 24.048 14.919 -36.956 1.00 98.00 218 ILE A N 1
ATOM 1739 C CA . ILE A 1 218 ? 24.963 15.743 -37.760 1.00 98.00 218 ILE A CA 1
ATOM 1740 C C . ILE A 1 218 ? 26.235 14.951 -38.092 1.00 98.00 218 ILE A C 1
ATOM 1742 O O . ILE A 1 218 ? 26.589 14.819 -39.265 1.00 98.00 218 ILE A O 1
ATOM 1746 N N . LEU A 1 219 ? 26.872 14.340 -37.085 1.00 98.19 219 LEU A N 1
ATOM 1747 C CA . LEU A 1 219 ? 28.078 13.522 -37.276 1.00 98.19 219 LEU A CA 1
ATOM 1748 C C . LEU A 1 219 ? 27.841 12.327 -38.213 1.00 98.19 219 LEU A C 1
ATOM 1750 O O . LEU A 1 219 ? 28.710 11.977 -39.017 1.00 98.19 219 LEU A O 1
ATOM 1754 N N . PHE A 1 220 ? 26.673 11.683 -38.132 1.00 97.25 220 PHE A N 1
ATOM 1755 C CA . PHE A 1 220 ? 26.300 10.623 -39.070 1.00 97.25 220 PHE A CA 1
ATOM 1756 C C . PHE A 1 220 ? 26.153 11.153 -40.499 1.00 97.25 220 PHE A C 1
ATOM 1758 O O . PHE A 1 220 ? 26.719 10.554 -41.414 1.00 97.25 220 PHE A O 1
ATOM 1765 N N . GLY A 1 221 ? 25.482 12.291 -40.694 1.00 97.50 221 GLY A N 1
ATOM 1766 C CA . GLY A 1 221 ? 25.345 12.920 -42.011 1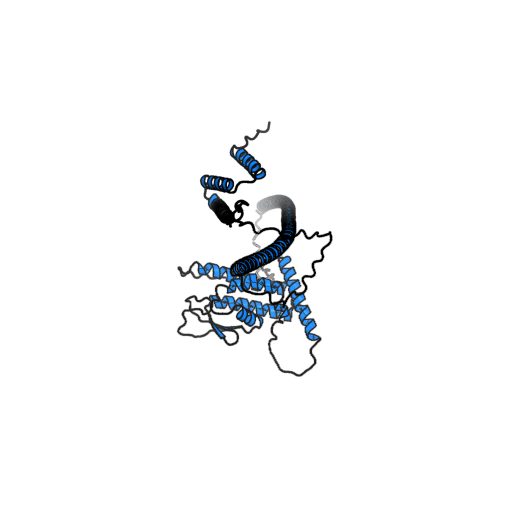.00 97.50 221 GLY A CA 1
ATOM 1767 C C . GLY A 1 221 ? 26.694 13.287 -42.645 1.00 97.50 221 GLY A C 1
ATOM 1768 O O . GLY A 1 221 ? 26.908 13.075 -43.843 1.00 97.50 221 GLY A O 1
ATOM 1769 N N . GLU A 1 222 ? 27.650 13.766 -41.845 1.00 98.19 222 GLU A N 1
ATOM 1770 C CA . GLU A 1 222 ? 29.021 14.028 -42.300 1.00 98.19 222 GLU A CA 1
ATOM 1771 C C . GLU A 1 222 ? 29.727 12.748 -42.772 1.00 98.19 222 GLU A C 1
ATOM 1773 O O . GLU A 1 222 ? 30.302 12.720 -43.867 1.00 98.19 222 GLU A O 1
ATOM 1778 N N . ARG A 1 223 ? 29.630 11.662 -41.992 1.00 97.38 223 ARG A N 1
ATOM 1779 C CA . ARG A 1 223 ? 30.205 10.352 -42.343 1.00 97.38 223 ARG A CA 1
ATOM 1780 C C . ARG A 1 223 ? 29.566 9.751 -43.591 1.00 97.38 223 ARG A C 1
ATOM 1782 O O . ARG A 1 223 ? 30.274 9.200 -44.432 1.00 97.38 223 ARG A O 1
ATOM 1789 N N . GLU A 1 224 ? 28.250 9.862 -43.752 1.00 97.75 224 GLU A N 1
ATOM 1790 C CA . GLU A 1 224 ? 27.555 9.410 -44.962 1.00 97.75 224 GLU A CA 1
ATOM 1791 C C . GLU A 1 224 ? 28.021 10.178 -46.203 1.00 97.75 224 GLU A C 1
ATOM 1793 O O . GLU A 1 224 ? 28.300 9.573 -47.243 1.00 97.75 224 GLU A O 1
ATOM 1798 N N . SER A 1 225 ? 28.188 11.499 -46.084 1.00 98.06 225 SER A N 1
ATOM 1799 C CA . SER A 1 225 ? 28.750 12.345 -47.142 1.00 98.06 225 SER A CA 1
ATOM 1800 C C . SER A 1 225 ? 30.182 11.933 -47.504 1.00 98.06 225 SER A C 1
ATOM 1802 O O . SER A 1 225 ? 30.548 11.879 -48.684 1.00 98.06 225 SER A O 1
ATOM 1804 N N . GLU A 1 226 ? 31.003 11.585 -46.512 1.00 98.12 226 GLU A N 1
ATOM 1805 C CA . GLU A 1 226 ? 32.359 11.083 -46.734 1.00 98.12 226 GLU A CA 1
ATOM 1806 C C . GLU A 1 226 ? 32.367 9.715 -47.435 1.00 98.12 226 GLU A C 1
ATOM 1808 O O . GLU A 1 226 ? 33.033 9.548 -48.463 1.00 98.12 226 GLU A O 1
ATOM 1813 N N . LEU A 1 227 ? 31.572 8.757 -46.950 1.00 97.50 227 LEU A N 1
ATOM 1814 C CA . LEU A 1 227 ? 31.417 7.439 -47.570 1.00 97.50 227 LEU A CA 1
ATOM 1815 C C . LEU A 1 227 ? 30.917 7.549 -49.009 1.00 97.50 227 LEU A C 1
ATOM 1817 O O . LEU A 1 227 ? 31.414 6.848 -49.894 1.00 97.50 227 LEU A O 1
ATOM 1821 N N . TYR A 1 228 ? 29.980 8.456 -49.276 1.00 98.00 228 TYR A N 1
ATOM 1822 C CA . TYR A 1 228 ? 29.510 8.741 -50.625 1.00 98.00 228 TYR A CA 1
ATOM 1823 C C . TYR A 1 228 ? 30.650 9.226 -51.535 1.00 98.00 228 TYR A C 1
ATOM 1825 O O . TYR A 1 228 ? 30.824 8.709 -52.646 1.00 98.00 228 TYR A O 1
ATOM 1833 N N . LYS A 1 229 ? 31.498 10.151 -51.057 1.00 98.00 229 LYS A N 1
ATOM 1834 C CA . LYS A 1 229 ? 32.698 10.602 -51.789 1.00 98.00 229 LYS A CA 1
ATOM 1835 C C . LYS A 1 229 ? 33.665 9.443 -52.056 1.00 98.00 229 LYS A C 1
ATOM 1837 O O . LYS A 1 229 ? 34.191 9.348 -53.167 1.00 98.00 229 LYS A O 1
ATOM 1842 N N . MET A 1 230 ? 33.897 8.557 -51.082 1.00 97.44 230 MET A N 1
ATOM 1843 C CA . MET A 1 230 ? 34.770 7.387 -51.253 1.00 97.44 230 MET A CA 1
ATOM 1844 C C . MET A 1 230 ? 34.204 6.380 -52.259 1.00 97.44 230 MET A C 1
ATOM 1846 O O . MET A 1 230 ? 34.922 5.968 -53.169 1.00 97.44 230 MET A O 1
ATOM 1850 N N . ARG A 1 231 ? 32.911 6.041 -52.171 1.00 97.62 231 ARG A N 1
ATOM 1851 C CA . ARG A 1 231 ? 32.227 5.161 -53.137 1.00 97.62 231 ARG A CA 1
ATOM 1852 C C . ARG A 1 231 ? 32.310 5.714 -54.556 1.00 97.62 231 ARG A C 1
ATOM 1854 O O . ARG A 1 231 ? 32.620 4.973 -55.485 1.00 97.62 231 ARG A O 1
ATOM 1861 N N . LYS A 1 232 ? 32.122 7.026 -54.728 1.00 97.88 232 LYS A N 1
ATOM 1862 C CA . LYS A 1 232 ? 32.276 7.694 -56.030 1.00 97.88 232 LYS A CA 1
ATOM 1863 C C . LYS A 1 232 ? 33.703 7.571 -56.577 1.00 97.88 232 LYS A C 1
ATOM 1865 O O . LYS A 1 232 ? 33.877 7.302 -57.765 1.00 97.88 232 LYS A O 1
ATOM 1870 N N . LYS A 1 233 ? 34.727 7.740 -55.728 1.00 97.56 233 LYS A N 1
ATOM 1871 C CA . LYS A 1 233 ? 36.139 7.543 -56.111 1.00 97.56 233 LYS A CA 1
ATOM 1872 C C . LYS A 1 233 ? 36.426 6.089 -56.498 1.00 97.56 233 LYS A C 1
ATOM 1874 O O . LYS A 1 233 ? 37.057 5.868 -57.528 1.00 97.56 233 LYS A O 1
ATOM 1879 N N . LEU A 1 234 ? 35.939 5.121 -55.719 1.00 96.81 234 LEU A N 1
ATOM 1880 C CA . LEU A 1 234 ? 36.074 3.691 -56.016 1.00 96.81 234 LEU A CA 1
ATOM 1881 C C . LEU A 1 234 ? 35.423 3.336 -57.353 1.00 96.81 234 LEU A C 1
ATOM 1883 O O . LEU A 1 234 ? 36.095 2.772 -58.208 1.00 96.81 234 LEU A O 1
ATOM 1887 N N . GLY A 1 235 ? 34.179 3.763 -57.590 1.00 96.50 235 GLY A N 1
ATOM 1888 C CA . GLY A 1 235 ? 33.507 3.544 -58.874 1.00 96.50 235 GLY A CA 1
ATOM 1889 C C . GLY A 1 235 ? 34.259 4.174 -60.054 1.00 96.50 235 GLY A C 1
ATOM 1890 O O . GLY A 1 235 ? 34.368 3.575 -61.123 1.00 96.50 235 GLY A O 1
ATOM 1891 N N . ALA A 1 236 ? 34.863 5.354 -59.867 1.00 96.19 236 ALA A N 1
ATOM 1892 C CA . ALA A 1 236 ? 35.701 5.974 -60.894 1.00 96.19 236 ALA A CA 1
ATOM 1893 C C . ALA A 1 236 ? 36.992 5.177 -61.176 1.00 96.19 236 ALA A C 1
ATOM 1895 O O . ALA A 1 236 ? 37.392 5.058 -62.336 1.00 96.19 236 ALA A O 1
ATOM 1896 N N . LEU A 1 237 ? 37.643 4.630 -60.142 1.00 95.38 237 LEU A N 1
ATOM 1897 C CA . LEU A 1 237 ? 38.816 3.760 -60.289 1.00 95.38 237 LEU A CA 1
ATOM 1898 C C . LEU A 1 237 ? 38.457 2.436 -60.967 1.00 95.38 237 LEU A C 1
ATOM 1900 O O . LEU A 1 237 ? 39.172 1.997 -61.862 1.00 95.38 237 LEU A O 1
ATOM 1904 N N . GLU A 1 238 ? 37.327 1.842 -60.604 1.00 95.00 238 GLU A N 1
ATOM 1905 C CA . GLU A 1 238 ? 36.835 0.590 -61.176 1.00 95.00 238 GLU A CA 1
ATOM 1906 C C . GLU A 1 238 ? 36.528 0.741 -62.677 1.00 95.00 238 GLU A C 1
ATOM 1908 O O . GLU A 1 238 ? 36.911 -0.098 -63.494 1.00 95.00 238 GLU A O 1
ATOM 1913 N N . MET A 1 239 ? 35.935 1.872 -63.076 1.00 92.88 239 MET A N 1
ATOM 1914 C CA . MET A 1 239 ? 35.725 2.217 -64.487 1.00 92.88 239 MET A CA 1
ATOM 1915 C C . MET A 1 239 ? 37.041 2.443 -65.246 1.00 92.88 239 MET A C 1
ATOM 1917 O O . MET A 1 239 ? 37.134 2.083 -66.420 1.00 92.88 239 MET A O 1
ATOM 1921 N N . LYS A 1 240 ? 38.073 3.012 -64.605 1.00 92.94 240 LYS A N 1
ATOM 1922 C CA . LYS A 1 240 ? 39.419 3.106 -65.200 1.00 92.94 240 LYS A CA 1
ATOM 1923 C C . LYS A 1 240 ? 40.044 1.721 -65.368 1.00 92.94 240 LYS A C 1
ATOM 1925 O O . LYS A 1 240 ? 40.545 1.425 -66.448 1.00 92.94 240 LYS A O 1
ATOM 1930 N N . LEU A 1 241 ? 39.964 0.863 -64.349 1.00 90.81 241 LEU A N 1
ATOM 1931 C CA . LEU A 1 241 ? 40.497 -0.498 -64.400 1.00 90.81 241 LEU A CA 1
ATOM 1932 C C . LEU A 1 241 ? 39.862 -1.298 -65.543 1.00 90.81 241 LEU A C 1
ATOM 1934 O O . LEU A 1 241 ? 40.590 -1.873 -66.345 1.00 90.81 241 LEU A O 1
ATOM 1938 N N . LYS A 1 242 ? 38.531 -1.240 -65.697 1.00 87.69 242 LYS A N 1
ATOM 1939 C CA . LYS A 1 242 ? 37.809 -1.893 -66.805 1.00 87.69 242 LYS A CA 1
ATOM 1940 C C . LYS A 1 242 ? 38.245 -1.410 -68.193 1.00 87.69 242 LYS A C 1
ATOM 1942 O O . LYS A 1 242 ? 38.240 -2.191 -69.137 1.00 87.69 242 LYS A O 1
ATOM 1947 N N . ARG A 1 243 ? 38.639 -0.138 -68.339 1.00 84.12 243 ARG A N 1
ATOM 1948 C CA . ARG A 1 243 ? 39.166 0.399 -69.610 1.00 84.12 243 ARG A CA 1
ATOM 1949 C C . ARG A 1 243 ? 40.583 -0.086 -69.915 1.00 84.12 243 ARG A C 1
ATOM 1951 O O . ARG A 1 243 ? 40.921 -0.236 -71.083 1.00 84.12 243 ARG A O 1
ATOM 1958 N N . HIS A 1 244 ? 41.394 -0.339 -68.889 1.00 71.44 244 HIS A N 1
ATOM 1959 C CA . HIS A 1 244 ? 42.758 -0.853 -69.044 1.00 71.44 244 HIS A CA 1
ATOM 1960 C C . HIS A 1 244 ? 42.837 -2.393 -69.055 1.00 71.44 244 HIS A C 1
ATOM 1962 O O . HIS A 1 244 ? 43.821 -2.947 -69.539 1.00 71.44 244 HIS A O 1
ATOM 1968 N N . SER A 1 245 ? 41.804 -3.105 -68.591 1.00 54.28 245 SER A N 1
ATOM 1969 C CA . SER A 1 245 ? 41.759 -4.574 -68.531 1.00 54.28 245 SER A CA 1
ATOM 1970 C C . SER A 1 245 ? 41.288 -5.258 -69.825 1.00 54.28 245 SER A C 1
ATOM 1972 O O . SER A 1 245 ? 40.896 -6.422 -69.788 1.00 54.28 245 SER A O 1
ATOM 1974 N N . SER A 1 246 ? 41.334 -4.582 -70.980 1.00 52.34 246 SER A N 1
ATOM 1975 C CA . SER A 1 246 ? 41.215 -5.252 -72.289 1.00 52.34 246 SER A CA 1
ATOM 1976 C C . SER A 1 246 ? 42.454 -6.096 -72.635 1.00 52.34 246 SER A C 1
ATOM 1978 O O . SER A 1 246 ? 42.441 -6.869 -73.594 1.00 52.34 246 SER A O 1
ATOM 1980 N N . LEU A 1 247 ? 43.514 -6.005 -71.827 1.00 51.62 247 LEU A N 1
ATOM 1981 C CA . LEU A 1 247 ? 44.616 -6.957 -71.824 1.00 51.62 247 LEU A CA 1
ATOM 1982 C C . LEU A 1 247 ? 44.136 -8.271 -71.199 1.00 51.62 247 LEU A C 1
ATOM 1984 O O . LEU A 1 247 ? 43.944 -8.357 -69.988 1.00 51.62 247 LEU A O 1
ATOM 1988 N N . LYS A 1 248 ? 43.925 -9.278 -72.058 1.00 47.88 248 LYS A N 1
ATOM 1989 C CA . LYS A 1 248 ? 43.701 -10.691 -71.715 1.00 47.88 248 LYS A CA 1
ATOM 1990 C C . LYS A 1 248 ? 44.549 -11.092 -70.501 1.00 47.88 248 LYS A C 1
ATOM 1992 O O . LYS A 1 248 ? 45.734 -11.380 -70.644 1.00 47.88 248 LYS A O 1
ATOM 1997 N N . TRP A 1 249 ? 43.921 -11.189 -69.332 1.00 50.00 249 TRP A N 1
ATOM 1998 C CA . TRP A 1 249 ? 44.438 -11.998 -68.234 1.00 50.00 249 TRP A CA 1
ATOM 1999 C C . TRP A 1 249 ? 44.291 -13.454 -68.671 1.00 50.00 249 TRP A C 1
ATOM 2001 O O . TRP A 1 249 ? 43.241 -14.078 -68.519 1.00 50.00 249 TRP A O 1
ATOM 2011 N N . THR A 1 250 ? 45.317 -13.973 -69.336 1.00 43.41 250 THR A N 1
ATOM 2012 C CA . THR A 1 250 ? 45.425 -15.393 -69.644 1.00 43.41 250 THR A CA 1
ATOM 2013 C C . THR A 1 250 ? 45.482 -16.164 -68.334 1.00 43.41 250 THR A C 1
ATOM 2015 O O . THR A 1 250 ? 46.490 -16.136 -67.638 1.00 43.41 250 THR A O 1
ATOM 2018 N N . SER A 1 251 ? 44.358 -16.804 -68.015 1.00 47.62 251 SER A N 1
ATOM 2019 C CA . SER A 1 251 ? 44.228 -18.120 -67.386 1.00 47.62 251 SER A CA 1
ATOM 2020 C C . SER A 1 251 ? 45.536 -18.695 -66.822 1.00 47.62 251 SER A C 1
ATOM 2022 O O . SER A 1 251 ? 46.196 -19.517 -67.454 1.00 47.62 251 SER A O 1
ATOM 2024 N N . LEU A 1 252 ? 45.890 -18.284 -65.606 1.00 44.53 252 LEU A N 1
ATOM 2025 C CA . LEU A 1 252 ? 46.680 -19.118 -64.710 1.00 44.53 252 LEU A CA 1
ATOM 2026 C C . LEU A 1 252 ? 45.670 -19.930 -63.905 1.00 44.53 252 LEU A C 1
ATOM 2028 O O . LEU A 1 252 ? 44.926 -19.398 -63.082 1.00 44.53 252 LEU A O 1
ATOM 2032 N N . LYS A 1 253 ? 45.581 -21.215 -64.252 1.00 46.00 253 LYS A N 1
ATOM 2033 C CA . LYS A 1 253 ? 44.838 -22.219 -63.493 1.00 46.00 253 LYS A CA 1
ATOM 2034 C C . LYS A 1 253 ? 45.340 -22.201 -62.041 1.00 46.00 253 LYS A C 1
ATOM 2036 O O . LYS A 1 253 ? 46.555 -22.174 -61.854 1.00 46.00 253 LYS A O 1
ATOM 2041 N N . PRO A 1 254 ? 44.453 -22.237 -61.034 1.00 48.12 254 PRO A N 1
ATOM 2042 C CA . PRO A 1 254 ? 44.881 -22.459 -59.666 1.00 48.12 254 PRO A CA 1
ATOM 2043 C C . PRO A 1 254 ? 45.347 -23.911 -59.565 1.00 48.12 254 PRO A C 1
ATOM 2045 O O . PRO A 1 254 ? 44.566 -24.840 -59.780 1.00 48.12 254 PRO A O 1
ATOM 2048 N N . ASP A 1 255 ? 46.640 -24.078 -59.317 1.00 41.12 255 ASP A N 1
ATOM 2049 C CA . ASP A 1 255 ? 47.236 -25.369 -59.024 1.00 41.12 255 ASP A CA 1
ATOM 2050 C C . ASP A 1 255 ? 46.700 -25.843 -57.670 1.00 41.12 255 ASP A C 1
ATOM 2052 O O . ASP A 1 255 ? 46.775 -25.162 -56.644 1.00 41.12 255 ASP A O 1
ATOM 2056 N N . SER A 1 256 ? 46.054 -26.996 -57.707 1.00 55.19 256 SER A N 1
ATOM 2057 C CA . SER A 1 256 ? 45.519 -27.703 -56.561 1.00 55.19 256 SER A CA 1
ATOM 2058 C C . SER A 1 256 ? 46.675 -28.264 -55.739 1.00 55.19 256 SER A C 1
ATOM 2060 O O . SER A 1 256 ? 47.228 -29.278 -56.152 1.00 55.19 256 SER A O 1
ATOM 2062 N N . ASN A 1 257 ? 47.048 -27.630 -54.620 1.00 50.56 257 ASN A N 1
ATOM 2063 C CA . ASN A 1 257 ? 47.590 -28.277 -53.406 1.00 50.56 257 ASN A CA 1
ATOM 2064 C C . ASN A 1 257 ? 48.227 -27.274 -52.431 1.00 50.56 257 ASN A C 1
ATOM 2066 O O . ASN A 1 257 ? 49.376 -27.431 -52.025 1.00 50.56 257 ASN A O 1
ATOM 2070 N N . GLU A 1 258 ? 47.468 -26.289 -51.959 1.00 45.88 258 GLU A N 1
ATOM 2071 C CA . GLU A 1 258 ? 47.851 -25.597 -50.730 1.00 45.88 258 GLU A CA 1
ATOM 2072 C C . GLU A 1 258 ? 46.715 -25.726 -49.724 1.00 45.88 258 GLU A C 1
ATOM 2074 O O . GLU A 1 258 ? 45.617 -25.196 -49.900 1.00 45.88 258 GLU A O 1
ATOM 2079 N N . LYS A 1 259 ? 46.978 -26.535 -48.692 1.00 47.97 259 LYS A N 1
ATOM 2080 C CA . LYS A 1 259 ? 46.192 -26.612 -47.465 1.00 47.97 259 LYS A CA 1
ATOM 2081 C C . LYS A 1 259 ? 46.238 -25.233 -46.817 1.00 47.97 259 LYS A C 1
ATOM 2083 O O . LYS A 1 259 ? 47.084 -24.964 -45.974 1.00 47.97 259 LYS A O 1
ATOM 2088 N N . VAL A 1 260 ? 45.346 -24.354 -47.250 1.00 46.28 260 VAL A N 1
ATOM 2089 C CA . VAL A 1 260 ? 45.024 -23.144 -46.512 1.00 46.28 260 VAL A CA 1
ATOM 2090 C C . VAL A 1 260 ? 44.310 -23.625 -45.263 1.00 46.28 260 VAL A C 1
ATOM 2092 O O . VAL A 1 260 ? 43.188 -24.134 -45.338 1.00 46.28 260 VAL A O 1
ATOM 2095 N N . ASP A 1 261 ? 45.015 -23.530 -44.138 1.00 44.69 261 ASP A N 1
ATOM 2096 C CA . ASP A 1 261 ? 44.435 -23.655 -42.816 1.00 44.69 261 ASP A CA 1
ATOM 2097 C C . ASP A 1 261 ? 43.125 -22.886 -42.809 1.00 44.69 261 ASP A C 1
ATOM 2099 O O . ASP A 1 261 ? 43.065 -21.690 -43.106 1.00 44.69 261 ASP A O 1
ATOM 2103 N N . PHE A 1 262 ? 42.064 -23.639 -42.548 1.00 42.34 262 PHE A N 1
ATOM 2104 C CA . PHE A 1 262 ? 40.714 -23.157 -42.393 1.00 42.34 262 PHE A CA 1
ATOM 2105 C C . PHE A 1 262 ? 40.752 -22.158 -41.238 1.00 42.34 262 PHE A C 1
ATOM 2107 O O . PHE A 1 262 ? 40.627 -22.534 -40.072 1.00 42.34 262 PHE A O 1
ATOM 2114 N N . VAL A 1 263 ? 41.010 -20.888 -41.569 1.00 48.91 263 VAL A N 1
ATOM 2115 C CA . VAL A 1 263 ? 40.851 -19.749 -40.679 1.00 48.91 263 VAL A CA 1
ATOM 2116 C C . VAL A 1 263 ? 39.433 -19.872 -40.183 1.00 48.91 263 VAL A C 1
ATOM 2118 O O . VAL A 1 263 ? 38.472 -19.669 -40.927 1.00 48.91 263 VAL A O 1
ATOM 2121 N N . LYS A 1 264 ? 39.360 -20.341 -38.939 1.00 47.81 264 LYS A N 1
ATOM 2122 C CA . LYS A 1 264 ? 38.206 -20.410 -38.070 1.00 47.81 264 LYS A CA 1
ATOM 2123 C C . LYS A 1 264 ? 37.365 -19.188 -38.390 1.00 47.81 264 LYS A C 1
ATOM 2125 O O . LYS A 1 264 ? 37.713 -18.074 -38.016 1.00 47.81 264 LYS A O 1
ATOM 2130 N N . ARG A 1 265 ? 36.321 -19.413 -39.188 1.00 45.25 265 ARG A N 1
ATOM 2131 C CA . ARG A 1 265 ? 35.268 -18.449 -39.446 1.00 45.25 265 ARG A CA 1
ATOM 2132 C C . ARG A 1 265 ? 34.699 -18.197 -38.059 1.00 45.25 265 ARG A C 1
ATOM 2134 O O . ARG A 1 265 ? 33.951 -19.027 -37.552 1.00 45.25 265 ARG A O 1
ATOM 2141 N N . GLU A 1 266 ? 35.198 -17.152 -37.401 1.00 45.53 266 GLU A N 1
ATOM 2142 C CA . GLU A 1 266 ? 34.590 -16.592 -36.211 1.00 45.53 266 GLU A CA 1
ATOM 2143 C C . GLU A 1 266 ? 33.141 -16.379 -36.607 1.00 45.53 266 GLU A C 1
ATOM 2145 O O . GLU A 1 266 ? 32.824 -15.557 -37.471 1.00 45.53 266 GLU A O 1
ATOM 2150 N N . SER A 1 267 ? 32.279 -17.246 -36.073 1.00 40.72 267 SER A N 1
ATOM 2151 C CA . SER A 1 267 ? 30.863 -16.973 -36.002 1.00 40.72 267 SER A CA 1
ATOM 2152 C C . SER A 1 267 ? 30.768 -15.566 -35.454 1.00 40.72 267 SER A C 1
ATOM 2154 O O . SER A 1 267 ? 31.127 -15.313 -34.306 1.00 40.72 267 SER A O 1
ATOM 2156 N N . ILE A 1 268 ? 30.341 -14.656 -36.317 1.00 47.12 268 ILE A N 1
ATOM 2157 C CA . ILE A 1 268 ? 29.759 -13.393 -35.919 1.00 47.12 268 ILE A CA 1
ATOM 2158 C C . ILE A 1 268 ? 28.519 -13.818 -35.133 1.00 47.12 268 ILE A C 1
ATOM 2160 O O . ILE A 1 268 ? 27.451 -14.037 -35.702 1.00 47.12 268 ILE A O 1
ATOM 2164 N N . GLU A 1 269 ? 28.708 -14.079 -33.837 1.00 48.44 269 GLU A N 1
ATOM 2165 C CA . GLU A 1 269 ? 27.612 -14.120 -32.890 1.00 48.44 269 GLU A CA 1
ATOM 2166 C C . GLU A 1 269 ? 26.864 -12.797 -33.066 1.00 48.44 269 GLU A C 1
ATOM 2168 O O . GLU A 1 269 ? 27.503 -11.737 -33.129 1.00 48.44 269 GLU A O 1
ATOM 2173 N N . PRO A 1 270 ? 25.532 -12.818 -33.212 1.00 45.78 270 PRO A N 1
ATOM 2174 C CA . PRO A 1 270 ? 24.751 -11.598 -33.199 1.00 45.78 270 PRO A CA 1
ATOM 2175 C C . PRO A 1 270 ? 24.879 -10.968 -31.803 1.00 45.78 270 PRO A C 1
ATOM 2177 O O . PRO A 1 270 ? 24.080 -11.218 -30.913 1.00 45.78 270 PRO A O 1
ATOM 2180 N N . SER A 1 271 ? 25.900 -10.126 -31.631 1.00 45.16 271 SER A N 1
ATOM 2181 C CA . SER A 1 271 ? 26.239 -9.315 -30.447 1.00 45.16 271 SER A CA 1
ATOM 2182 C C . SER A 1 271 ? 25.210 -8.201 -30.159 1.00 45.16 271 SER A C 1
ATOM 2184 O O . SER A 1 271 ? 25.514 -7.177 -29.556 1.00 45.16 271 SER A O 1
ATOM 2186 N N . ASN A 1 272 ? 23.967 -8.397 -30.594 1.00 47.94 272 ASN A N 1
ATOM 2187 C CA . ASN A 1 272 ? 22.822 -7.560 -30.260 1.00 47.94 272 ASN A CA 1
ATOM 2188 C C . ASN A 1 272 ? 21.828 -8.372 -29.420 1.00 47.94 272 ASN A C 1
ATOM 2190 O O . ASN A 1 272 ? 20.620 -8.293 -29.627 1.00 47.94 272 ASN A O 1
ATOM 2194 N N . GLU A 1 273 ? 22.322 -9.144 -28.447 1.00 49.25 273 GLU A N 1
ATOM 2195 C CA . GLU A 1 273 ? 21.537 -9.321 -27.229 1.00 49.25 273 GLU A CA 1
ATOM 2196 C C . GLU A 1 273 ? 21.378 -7.923 -26.644 1.00 49.25 273 GLU A C 1
ATOM 2198 O O . GLU A 1 273 ? 22.285 -7.382 -26.004 1.00 49.25 273 GLU A O 1
ATOM 2203 N N . GLU A 1 274 ? 20.236 -7.302 -26.946 1.00 51.84 274 GLU A N 1
ATOM 2204 C CA . GLU A 1 274 ? 19.697 -6.197 -26.178 1.00 51.84 274 GLU A CA 1
ATOM 2205 C C . GLU A 1 274 ? 19.807 -6.617 -24.717 1.00 51.84 274 GLU A C 1
ATOM 2207 O O . GLU A 1 274 ? 18.999 -7.391 -24.202 1.00 51.84 274 GLU A O 1
ATOM 2212 N N . ARG A 1 275 ? 20.867 -6.158 -24.042 1.00 51.78 275 ARG A N 1
ATOM 2213 C CA . ARG A 1 275 ? 20.936 -6.199 -22.592 1.00 51.78 275 ARG A CA 1
ATOM 2214 C C . ARG A 1 275 ? 19.741 -5.386 -22.156 1.00 51.78 275 ARG A C 1
ATOM 2216 O O . ARG A 1 275 ? 19.818 -4.161 -22.114 1.00 51.78 275 ARG A O 1
ATOM 2223 N N . ILE A 1 276 ? 18.644 -6.074 -21.863 1.00 49.81 276 ILE A N 1
ATOM 2224 C CA . ILE A 1 276 ? 17.510 -5.509 -21.163 1.00 49.81 276 ILE A CA 1
ATOM 2225 C C . ILE A 1 276 ? 18.107 -5.035 -19.846 1.00 49.81 276 ILE A C 1
ATOM 2227 O O . ILE A 1 276 ? 18.377 -5.818 -18.932 1.00 49.81 276 ILE A O 1
ATOM 2231 N N . VAL A 1 277 ? 18.432 -3.745 -19.796 1.00 62.84 277 VAL A N 1
ATOM 2232 C CA . VAL A 1 277 ? 18.870 -3.082 -18.583 1.00 62.84 277 VAL A CA 1
ATOM 2233 C C . VAL A 1 277 ? 17.634 -3.071 -17.707 1.00 62.84 277 VAL A C 1
ATOM 2235 O O . VAL A 1 277 ? 16.787 -2.188 -17.799 1.00 62.84 277 VAL A O 1
ATOM 2238 N N . THR A 1 278 ? 17.482 -4.117 -16.899 1.00 71.06 278 THR A N 1
ATOM 2239 C CA . THR A 1 278 ? 16.444 -4.171 -15.880 1.00 71.06 278 THR A CA 1
ATOM 2240 C C . THR A 1 278 ? 16.750 -3.050 -14.899 1.00 71.06 278 THR A C 1
ATOM 2242 O O . THR A 1 278 ? 17.677 -3.169 -14.091 1.00 71.06 278 THR A O 1
ATOM 2245 N N . TYR A 1 279 ? 16.018 -1.943 -15.015 1.00 81.31 279 TYR A N 1
ATOM 2246 C CA . TYR A 1 279 ? 16.075 -0.853 -14.056 1.00 81.31 279 TYR A CA 1
ATOM 2247 C C . TYR A 1 279 ? 15.651 -1.404 -12.698 1.00 81.31 279 TYR A C 1
ATOM 2249 O O . TYR A 1 279 ? 14.529 -1.869 -12.511 1.00 81.31 279 TYR A O 1
ATOM 2257 N N . VAL A 1 280 ? 16.592 -1.407 -11.759 1.00 88.06 280 VAL A N 1
ATOM 2258 C CA . VAL A 1 280 ? 16.322 -1.783 -10.376 1.00 88.06 280 VAL A CA 1
ATOM 2259 C C . VAL A 1 280 ? 15.766 -0.555 -9.679 1.00 88.06 280 VAL A C 1
ATOM 2261 O O . VAL A 1 280 ? 16.464 0.453 -9.575 1.00 88.06 280 VAL A O 1
ATOM 2264 N N . ASP A 1 281 ? 14.532 -0.644 -9.190 1.00 91.31 281 ASP A N 1
ATOM 2265 C CA . ASP A 1 281 ? 13.961 0.392 -8.335 1.00 91.31 281 ASP A CA 1
ATOM 2266 C C . ASP A 1 281 ? 14.843 0.569 -7.087 1.00 91.31 281 ASP A C 1
ATOM 2268 O O . ASP A 1 281 ? 14.983 -0.331 -6.248 1.00 91.31 281 ASP A O 1
ATOM 2272 N N . SER A 1 282 ? 15.469 1.743 -6.979 1.00 91.25 282 SER A N 1
ATOM 2273 C CA . SER A 1 282 ? 16.360 2.092 -5.876 1.00 91.25 282 SER A CA 1
ATOM 2274 C C . SER A 1 282 ? 15.650 2.072 -4.525 1.00 91.25 282 SER A C 1
ATOM 2276 O O . SER A 1 282 ? 16.283 1.755 -3.515 1.00 91.25 282 SER A O 1
ATOM 2278 N N . THR A 1 283 ? 14.351 2.375 -4.504 1.00 93.19 283 THR A N 1
ATOM 2279 C CA . THR A 1 283 ? 13.534 2.404 -3.289 1.00 93.19 283 THR A CA 1
ATOM 2280 C C . THR A 1 283 ? 13.279 0.984 -2.801 1.00 93.19 283 THR A C 1
ATOM 2282 O O . THR A 1 283 ? 13.638 0.659 -1.668 1.00 93.19 283 THR A O 1
ATOM 2285 N N . ALA A 1 284 ? 12.788 0.099 -3.676 1.00 93.19 284 ALA A N 1
ATOM 2286 C CA . ALA A 1 284 ? 12.598 -1.317 -3.356 1.00 93.19 284 ALA A CA 1
ATOM 2287 C C . ALA A 1 284 ? 13.905 -2.002 -2.918 1.00 93.19 284 ALA A C 1
ATOM 2289 O O . ALA A 1 284 ? 13.918 -2.783 -1.962 1.00 93.19 284 ALA A O 1
ATOM 2290 N N . LEU A 1 285 ? 15.031 -1.679 -3.566 1.00 95.19 285 LEU A N 1
ATOM 2291 C CA . LEU A 1 285 ? 16.341 -2.200 -3.171 1.00 95.19 285 LEU A CA 1
ATOM 2292 C C . LEU A 1 285 ? 16.780 -1.680 -1.791 1.00 95.19 285 LEU A C 1
ATOM 2294 O O . LEU A 1 285 ? 17.406 -2.419 -1.028 1.00 95.19 285 LEU A O 1
ATOM 2298 N N . SER A 1 286 ? 16.476 -0.423 -1.459 1.00 95.44 286 SER A N 1
ATOM 2299 C CA . SER A 1 286 ? 16.769 0.161 -0.144 1.00 95.44 286 SER A CA 1
ATOM 2300 C C . SER A 1 286 ? 15.942 -0.494 0.967 1.00 95.44 286 SER A C 1
ATOM 2302 O O . SER A 1 286 ? 16.504 -0.915 1.980 1.00 95.44 286 SER A O 1
ATOM 2304 N N . GLU A 1 287 ? 14.635 -0.681 0.752 1.00 95.62 287 GLU A N 1
ATOM 2305 C CA . GLU A 1 287 ? 13.756 -1.408 1.680 1.00 95.62 287 GLU A CA 1
ATOM 2306 C C . GLU A 1 287 ? 14.258 -2.845 1.908 1.00 95.62 287 GLU A C 1
ATOM 2308 O O . GLU A 1 287 ? 14.377 -3.298 3.050 1.00 95.62 287 GLU A O 1
ATOM 2313 N N . PHE A 1 288 ? 14.649 -3.543 0.836 1.00 96.19 288 PHE A N 1
ATOM 2314 C CA . PHE A 1 288 ? 15.206 -4.894 0.924 1.00 96.19 288 PHE A CA 1
ATOM 2315 C C . PHE A 1 288 ? 16.539 -4.942 1.686 1.00 96.19 288 PHE A C 1
ATOM 2317 O O . PHE A 1 288 ? 16.763 -5.843 2.496 1.00 96.19 288 PHE A O 1
ATOM 2324 N N . LYS A 1 289 ? 17.422 -3.952 1.498 1.00 95.19 289 LYS A N 1
ATOM 2325 C CA . LYS A 1 289 ? 18.659 -3.829 2.292 1.00 95.19 289 LYS A CA 1
ATOM 2326 C C . LYS A 1 289 ? 18.360 -3.681 3.784 1.00 95.19 289 LYS A C 1
ATOM 2328 O O . LYS A 1 289 ? 19.051 -4.300 4.594 1.00 95.19 289 LYS A O 1
ATOM 2333 N N . SER A 1 290 ? 17.362 -2.878 4.152 1.00 94.69 290 SER A N 1
ATOM 2334 C CA . SER A 1 290 ? 16.941 -2.710 5.550 1.00 94.69 290 SER A CA 1
ATOM 2335 C C . SER A 1 290 ? 16.416 -4.022 6.134 1.00 94.69 290 SER A C 1
ATOM 2337 O O . SER A 1 290 ? 16.867 -4.432 7.202 1.00 94.69 290 SER A O 1
ATOM 2339 N N . PHE A 1 291 ? 15.593 -4.751 5.377 1.00 94.75 291 PHE A N 1
ATOM 2340 C CA . PHE A 1 291 ? 15.127 -6.087 5.752 1.00 94.75 291 PHE A CA 1
ATOM 2341 C C . PHE A 1 291 ? 16.283 -7.067 6.026 1.00 94.75 291 PHE A C 1
ATOM 2343 O O . PHE A 1 291 ? 16.287 -7.758 7.045 1.00 94.75 291 PHE A O 1
ATOM 2350 N N . LEU A 1 292 ? 17.308 -7.102 5.167 1.00 93.81 292 LEU A N 1
ATOM 2351 C CA . LEU A 1 292 ? 18.471 -7.972 5.381 1.00 93.81 292 LEU A CA 1
ATOM 2352 C C . LEU A 1 292 ? 19.278 -7.592 6.625 1.00 93.81 292 LEU A C 1
ATOM 2354 O O . LEU A 1 292 ? 19.780 -8.474 7.323 1.00 93.81 292 LEU A O 1
ATOM 2358 N N . LYS A 1 293 ? 19.406 -6.293 6.921 1.00 92.12 293 LYS A N 1
ATOM 2359 C CA . LYS A 1 293 ? 20.074 -5.822 8.143 1.00 92.12 293 LYS A CA 1
ATOM 2360 C C . LYS A 1 293 ? 19.323 -6.282 9.391 1.00 92.12 293 LYS A C 1
ATOM 2362 O O . LYS A 1 293 ? 19.958 -6.789 10.314 1.00 92.12 293 LYS A O 1
ATOM 2367 N N . GLU A 1 294 ? 17.997 -6.164 9.398 1.00 89.44 294 GLU A N 1
ATOM 2368 C CA . GLU A 1 294 ? 17.145 -6.659 10.486 1.00 89.44 294 GLU A CA 1
ATOM 2369 C C . GLU A 1 294 ? 17.260 -8.181 10.646 1.00 89.44 294 GLU A C 1
ATOM 2371 O O . GLU A 1 294 ? 17.432 -8.679 11.761 1.00 89.44 294 GLU A O 1
ATOM 2376 N N . ALA A 1 295 ? 17.228 -8.932 9.542 1.00 87.25 295 ALA A N 1
ATOM 2377 C CA . ALA A 1 295 ? 17.369 -10.386 9.567 1.00 87.25 295 ALA A CA 1
ATOM 2378 C C . ALA A 1 295 ? 18.734 -10.825 10.134 1.00 87.25 295 ALA A C 1
ATOM 2380 O O . ALA A 1 295 ? 18.794 -11.688 11.014 1.00 87.25 295 ALA A O 1
ATOM 2381 N N . ASN A 1 296 ? 19.824 -10.184 9.698 1.00 85.56 296 ASN A N 1
ATOM 2382 C CA . ASN A 1 296 ? 21.183 -10.522 10.127 1.00 85.56 296 ASN A CA 1
ATOM 2383 C C . ASN A 1 296 ? 21.470 -10.124 11.579 1.00 85.56 296 ASN A C 1
ATOM 2385 O O . ASN A 1 296 ? 22.085 -10.899 12.312 1.00 85.56 296 ASN A O 1
ATOM 2389 N N . TYR A 1 297 ? 21.004 -8.951 12.022 1.00 80.31 297 TYR A N 1
ATOM 2390 C CA . TYR A 1 297 ? 21.197 -8.485 13.401 1.00 80.31 297 TYR A CA 1
ATOM 2391 C C . TYR A 1 297 ? 20.647 -9.491 14.424 1.00 80.31 297 TYR A C 1
ATOM 2393 O O . TYR A 1 297 ? 21.281 -9.787 15.441 1.00 80.31 297 TYR A O 1
ATOM 2401 N N . ASN A 1 298 ? 19.490 -10.077 14.120 1.00 73.75 298 ASN A N 1
ATOM 2402 C CA . ASN A 1 298 ? 18.841 -11.045 14.995 1.00 73.75 298 ASN A CA 1
ATOM 2403 C C . ASN A 1 298 ? 19.570 -12.395 15.040 1.00 73.75 298 ASN A C 1
ATOM 2405 O O . ASN A 1 298 ? 19.631 -13.006 16.107 1.00 73.75 298 ASN A O 1
ATOM 2409 N N . SER A 1 299 ? 20.172 -12.826 13.925 1.00 74.75 299 SER A N 1
ATOM 2410 C CA . SER A 1 299 ? 20.962 -14.063 13.875 1.00 74.75 299 SER A CA 1
ATOM 2411 C C . SER A 1 299 ? 22.210 -13.991 14.760 1.00 74.75 299 SER A C 1
ATOM 2413 O O . SER A 1 299 ? 22.560 -14.972 15.416 1.00 74.75 299 SER A O 1
ATOM 2415 N N . SER A 1 300 ? 22.874 -12.832 14.821 1.00 73.94 300 SER A N 1
ATOM 2416 C CA . SER A 1 300 ? 24.064 -12.648 15.664 1.00 73.94 300 SER A CA 1
ATOM 2417 C C . SER A 1 300 ? 23.719 -12.586 17.155 1.00 73.94 300 SER A C 1
ATOM 2419 O O . SER A 1 300 ? 24.470 -13.082 17.992 1.00 73.94 300 SER A O 1
ATOM 2421 N N . LYS A 1 301 ? 22.560 -12.015 17.512 1.00 71.38 301 LYS A N 1
ATOM 2422 C CA . LYS A 1 301 ? 22.139 -11.863 18.914 1.00 71.38 301 LYS A CA 1
ATOM 2423 C C . LYS A 1 301 ? 21.707 -13.186 19.559 1.00 71.38 301 LYS A C 1
ATOM 2425 O O . LYS A 1 301 ? 21.877 -13.346 20.766 1.00 71.38 301 LYS A O 1
ATOM 2430 N N . SER A 1 302 ? 21.184 -14.141 18.783 1.00 62.88 302 SER A N 1
ATOM 2431 C CA . SER A 1 302 ? 20.758 -15.446 19.312 1.00 62.88 302 SER A CA 1
ATOM 2432 C C . SER A 1 302 ? 21.916 -16.385 19.666 1.00 62.88 302 SER A C 1
ATOM 2434 O O . SER A 1 302 ? 21.730 -17.259 20.506 1.00 62.88 302 SER A O 1
ATOM 2436 N N . GLN A 1 303 ? 23.111 -16.208 19.088 1.00 60.91 303 GLN A N 1
ATOM 2437 C CA . GLN A 1 303 ? 24.260 -17.083 19.373 1.00 60.91 303 GLN A CA 1
ATOM 2438 C C . GLN A 1 303 ? 24.953 -16.803 20.716 1.00 60.91 303 GLN A C 1
ATOM 2440 O O . GLN A 1 303 ? 25.655 -17.671 21.222 1.00 60.91 303 GLN A O 1
ATOM 2445 N N . LEU A 1 304 ? 24.736 -15.641 21.344 1.00 59.38 304 LEU A N 1
ATOM 2446 C CA . LEU A 1 304 ? 25.410 -15.297 22.606 1.00 59.38 304 LEU A CA 1
ATOM 2447 C C . LEU A 1 304 ? 24.744 -15.856 23.879 1.00 59.38 304 LEU A C 1
ATOM 2449 O O . LEU A 1 304 ? 25.251 -15.613 24.971 1.00 59.38 304 LEU A O 1
ATOM 2453 N N . LYS A 1 305 ? 23.619 -16.581 23.781 1.00 58.31 305 LYS A N 1
ATOM 2454 C CA . LYS A 1 305 ? 22.857 -17.040 24.964 1.00 58.31 305 LYS A CA 1
ATOM 2455 C C . LYS A 1 305 ? 22.634 -18.548 25.092 1.00 58.31 305 LYS A C 1
ATOM 2457 O O . LYS A 1 305 ? 21.999 -18.963 26.057 1.00 58.31 305 LYS A O 1
ATOM 2462 N N . SER A 1 306 ? 23.147 -19.377 24.188 1.00 49.88 306 SER A N 1
ATOM 2463 C CA . SER A 1 306 ? 23.000 -20.832 24.309 1.00 49.88 306 SER A CA 1
ATOM 2464 C C . SER A 1 306 ? 24.157 -21.445 25.103 1.00 49.88 306 SER A C 1
ATOM 2466 O O . SER A 1 306 ? 25.258 -21.617 24.583 1.00 49.88 306 SER A O 1
ATOM 2468 N N . THR A 1 307 ? 23.887 -21.784 26.365 1.00 50.34 307 THR A N 1
ATOM 2469 C CA . THR A 1 307 ? 24.659 -22.749 27.163 1.00 50.34 307 THR A CA 1
ATOM 2470 C C . THR A 1 307 ? 24.772 -24.092 26.428 1.00 50.34 307 THR A C 1
ATOM 2472 O O . THR A 1 307 ? 23.791 -24.512 25.810 1.00 50.34 307 THR A O 1
ATOM 2475 N N . PRO A 1 308 ? 25.919 -24.792 26.495 1.00 57.62 308 PRO A N 1
ATOM 2476 C CA . PRO A 1 308 ? 26.107 -26.055 25.798 1.00 57.62 308 PRO A CA 1
ATOM 2477 C C . PRO A 1 308 ? 25.379 -27.174 26.552 1.00 57.62 308 PRO A C 1
ATOM 2479 O O . PRO A 1 308 ? 25.827 -27.615 27.607 1.00 57.62 308 PRO A O 1
ATOM 2482 N N . SER A 1 309 ? 24.256 -27.647 26.018 1.00 46.12 309 SER A N 1
ATOM 2483 C CA . SER A 1 309 ? 23.698 -28.951 26.381 1.00 46.12 309 SER A CA 1
ATOM 2484 C C . SER A 1 309 ? 23.294 -29.723 25.123 1.00 46.12 309 SER A C 1
ATOM 2486 O O . SER A 1 309 ? 22.992 -29.151 24.078 1.00 46.12 309 SER A O 1
ATOM 2488 N N . SER A 1 310 ? 23.439 -31.037 25.231 1.00 47.09 310 SER A N 1
ATOM 2489 C CA . SER A 1 310 ? 23.709 -32.019 24.182 1.00 47.09 310 SER A CA 1
ATOM 2490 C C . SER A 1 310 ? 22.656 -32.177 23.079 1.00 47.09 310 SER A C 1
ATOM 2492 O O . SER A 1 310 ? 21.467 -32.312 23.348 1.00 47.09 310 SER A O 1
ATOM 2494 N N . GLU A 1 311 ? 23.178 -32.243 21.850 1.00 55.75 311 GLU A N 1
ATOM 2495 C CA . GLU A 1 311 ? 22.810 -33.085 20.699 1.00 55.75 311 GLU A CA 1
ATOM 2496 C C . GLU A 1 311 ? 21.416 -33.738 20.670 1.00 55.75 311 GLU A C 1
ATOM 2498 O O . GLU A 1 311 ? 21.155 -34.671 21.420 1.00 55.75 311 GLU A O 1
ATOM 2503 N N . THR A 1 312 ? 20.584 -33.349 19.686 1.00 41.53 312 THR A N 1
ATOM 2504 C CA . THR A 1 312 ? 19.903 -34.261 18.732 1.00 41.53 312 THR A CA 1
ATOM 2505 C C . THR A 1 312 ? 19.352 -33.477 17.512 1.00 41.53 312 THR A C 1
ATOM 2507 O O . THR A 1 312 ? 18.409 -32.704 17.620 1.00 41.53 312 THR A O 1
ATOM 2510 N N . ILE A 1 313 ? 20.018 -33.667 16.364 1.00 45.53 313 ILE A N 1
ATOM 2511 C CA . ILE A 1 313 ? 19.569 -33.876 14.962 1.00 45.53 313 ILE A CA 1
ATOM 2512 C C . ILE A 1 313 ? 18.348 -33.104 14.367 1.00 45.53 313 ILE A C 1
ATOM 2514 O O . ILE A 1 313 ? 17.204 -33.272 14.769 1.00 45.53 313 ILE A O 1
ATOM 2518 N N . ASN A 1 314 ? 18.633 -32.384 13.265 1.00 44.25 314 ASN A N 1
ATOM 2519 C CA . ASN A 1 314 ? 17.812 -32.043 12.079 1.00 44.25 314 ASN A CA 1
ATOM 2520 C C . ASN A 1 314 ? 16.331 -31.649 12.251 1.00 44.25 314 ASN A C 1
ATOM 2522 O O . ASN A 1 314 ? 15.447 -32.299 11.694 1.00 44.25 314 ASN A O 1
ATOM 2526 N N . SER A 1 315 ? 16.056 -30.490 12.851 1.00 46.72 315 SER A N 1
ATOM 2527 C CA . SER A 1 315 ? 14.831 -29.745 12.525 1.00 46.72 315 SER A CA 1
ATOM 2528 C C . SER A 1 315 ? 15.193 -28.481 11.748 1.00 46.72 315 SER A C 1
ATOM 2530 O O . SER A 1 315 ? 16.117 -27.749 12.115 1.00 46.72 315 SER A O 1
ATOM 2532 N N . MET A 1 316 ? 14.502 -28.224 10.631 1.00 50.78 316 MET A N 1
ATOM 2533 C CA . MET A 1 316 ? 14.552 -26.910 9.995 1.00 50.78 316 MET A CA 1
ATOM 2534 C C . MET A 1 316 ? 14.072 -25.903 11.035 1.00 50.78 316 MET A C 1
ATOM 2536 O O . MET A 1 316 ? 12.888 -25.856 11.354 1.00 50.78 316 MET A O 1
ATOM 2540 N N . THR A 1 317 ? 14.997 -25.123 11.590 1.00 55.81 317 THR A N 1
ATOM 2541 C CA . THR A 1 317 ? 14.644 -24.090 12.557 1.00 55.81 317 THR A CA 1
ATOM 2542 C C . THR A 1 317 ? 13.637 -23.141 11.903 1.00 55.81 317 THR A C 1
ATOM 2544 O O . THR A 1 317 ? 13.920 -22.635 10.803 1.00 55.81 317 THR A O 1
ATOM 2547 N N . PRO A 1 318 ? 12.452 -22.947 12.518 1.00 58.69 318 PRO A N 1
ATOM 2548 C CA . PRO A 1 318 ? 11.432 -22.064 11.979 1.00 58.69 318 PRO A CA 1
ATOM 2549 C C . PRO A 1 318 ? 12.017 -20.662 11.834 1.00 58.69 318 PRO A C 1
ATOM 2551 O O . PRO A 1 318 ? 12.872 -20.246 12.622 1.00 58.69 318 PRO A O 1
ATOM 2554 N N . VAL A 1 319 ? 11.571 -19.940 10.806 1.00 61.19 319 VAL A N 1
ATOM 2555 C CA . VAL A 1 319 ? 11.937 -18.536 10.616 1.00 61.19 319 VAL A CA 1
ATOM 2556 C C . VAL A 1 319 ? 11.626 -17.802 11.918 1.00 61.19 319 VAL A C 1
ATOM 2558 O O . VAL A 1 319 ? 10.485 -17.822 12.378 1.00 61.19 319 VAL A O 1
ATOM 2561 N N . SER A 1 320 ? 12.652 -17.210 12.538 1.00 66.81 320 SER A N 1
ATOM 2562 C CA . SER A 1 320 ? 12.508 -16.518 13.822 1.00 66.81 320 SER A CA 1
ATOM 2563 C C . SER A 1 320 ? 11.342 -15.530 13.751 1.00 66.81 320 SER A C 1
ATOM 2565 O O . SER A 1 320 ? 11.231 -14.788 12.769 1.00 66.81 320 SER A O 1
ATOM 2567 N N . ASN A 1 321 ? 10.499 -15.493 14.791 1.00 73.12 321 ASN A N 1
ATOM 2568 C CA . ASN A 1 321 ? 9.345 -14.588 14.897 1.00 73.12 321 ASN A CA 1
ATOM 2569 C C . ASN A 1 321 ? 9.707 -13.129 14.555 1.00 73.12 321 ASN A C 1
ATOM 2571 O O . ASN A 1 321 ? 8.857 -12.374 14.095 1.00 73.12 321 ASN A O 1
ATOM 2575 N N . THR A 1 322 ? 10.970 -12.733 14.727 1.00 71.75 322 THR A N 1
ATOM 2576 C CA . THR A 1 322 ? 11.461 -11.394 14.397 1.00 71.75 322 THR A CA 1
ATOM 2577 C C . THR A 1 322 ? 11.451 -11.082 12.898 1.00 71.75 322 THR A C 1
ATOM 2579 O O . THR A 1 322 ? 11.122 -9.964 12.521 1.00 71.75 322 THR A O 1
ATOM 2582 N N . VAL A 1 323 ? 11.738 -12.049 12.016 1.00 76.56 323 VAL A N 1
ATOM 2583 C CA . VAL A 1 323 ? 11.701 -11.823 10.554 1.00 76.56 323 VAL A CA 1
ATOM 2584 C C . VAL A 1 323 ? 10.265 -11.562 10.089 1.00 76.56 323 VAL A C 1
ATOM 2586 O O . VAL A 1 323 ? 10.032 -10.699 9.242 1.00 76.56 323 VAL A O 1
ATOM 2589 N N . GLN A 1 324 ? 9.290 -12.233 10.713 1.00 80.94 324 GLN A N 1
ATOM 2590 C CA . GLN A 1 324 ? 7.859 -12.012 10.472 1.00 80.94 324 GLN A CA 1
ATOM 2591 C C . GLN A 1 324 ? 7.385 -10.619 10.901 1.00 80.94 324 GLN A C 1
ATOM 2593 O O . GLN A 1 324 ? 6.359 -10.138 10.426 1.00 80.94 324 GLN A O 1
ATOM 2598 N N . GLN A 1 325 ? 8.123 -9.959 11.797 1.00 85.62 325 GLN A N 1
ATOM 2599 C CA . GLN A 1 325 ? 7.783 -8.624 12.277 1.00 85.62 325 GLN A CA 1
ATOM 2600 C C . GLN A 1 325 ? 8.338 -7.494 11.408 1.00 85.62 325 GLN A C 1
ATOM 2602 O O . GLN A 1 325 ? 7.918 -6.351 11.623 1.00 85.62 325 GLN A O 1
ATOM 2607 N N . SER A 1 326 ? 9.211 -7.800 10.441 1.00 92.69 326 SER A N 1
ATOM 2608 C CA . SER A 1 326 ? 9.776 -6.796 9.537 1.00 92.69 326 SER A CA 1
ATOM 2609 C C . SER A 1 326 ? 8.678 -6.042 8.783 1.00 92.69 326 SER A C 1
ATOM 2611 O O . SER A 1 326 ? 7.662 -6.610 8.367 1.00 92.69 326 SER A O 1
ATOM 2613 N N . THR A 1 327 ? 8.874 -4.736 8.620 1.00 94.00 327 THR A N 1
ATOM 2614 C CA . THR A 1 327 ? 7.918 -3.845 7.944 1.00 94.00 327 THR A CA 1
ATOM 2615 C C . THR A 1 327 ? 7.713 -4.250 6.486 1.00 94.00 327 THR A C 1
ATOM 2617 O O . THR A 1 327 ? 6.574 -4.314 6.027 1.00 94.00 327 THR A O 1
ATOM 2620 N N . LEU A 1 328 ? 8.795 -4.620 5.792 1.00 94.94 328 LEU A N 1
ATOM 2621 C CA . LEU A 1 328 ? 8.756 -5.083 4.404 1.00 94.94 328 LEU A CA 1
ATOM 2622 C C . LEU A 1 328 ? 7.922 -6.359 4.242 1.00 94.94 328 LEU A C 1
ATOM 2624 O O . LEU A 1 328 ? 7.085 -6.433 3.346 1.00 94.94 328 LEU A O 1
ATOM 2628 N N . LEU A 1 329 ? 8.115 -7.363 5.106 1.00 94.69 329 LEU A N 1
ATOM 2629 C CA . LEU A 1 329 ? 7.365 -8.613 4.991 1.00 94.69 329 LEU A CA 1
ATOM 2630 C C . LEU A 1 329 ? 5.889 -8.417 5.345 1.00 94.69 329 LEU A C 1
ATOM 2632 O O . LEU A 1 329 ? 5.038 -8.984 4.671 1.00 94.69 329 LEU A O 1
ATOM 2636 N N . LYS A 1 330 ? 5.567 -7.575 6.338 1.00 95.06 330 LYS A N 1
ATOM 2637 C CA . LYS A 1 330 ? 4.177 -7.186 6.636 1.00 95.06 330 LYS A CA 1
ATOM 2638 C C . LYS A 1 330 ? 3.507 -6.508 5.444 1.00 95.06 330 LYS A C 1
ATOM 2640 O O . LYS A 1 330 ? 2.382 -6.861 5.110 1.00 95.06 330 LYS A O 1
ATOM 2645 N N . LYS A 1 331 ? 4.212 -5.582 4.788 1.00 95.88 331 LYS A N 1
ATOM 2646 C CA . LYS A 1 331 ? 3.743 -4.912 3.570 1.00 95.88 331 LYS A CA 1
ATOM 2647 C C . LYS A 1 331 ? 3.464 -5.927 2.459 1.00 95.88 331 LYS A C 1
ATOM 2649 O O . LYS A 1 331 ? 2.371 -5.938 1.924 1.00 95.88 331 LYS A O 1
ATOM 2654 N N . ILE A 1 332 ? 4.378 -6.863 2.194 1.00 96.00 332 ILE A N 1
ATOM 2655 C CA . ILE A 1 332 ? 4.170 -7.919 1.180 1.00 96.00 332 ILE A CA 1
ATOM 2656 C C . ILE A 1 332 ? 3.023 -8.858 1.547 1.00 96.00 332 ILE A C 1
ATOM 2658 O O . ILE A 1 332 ? 2.254 -9.265 0.677 1.00 96.00 332 ILE A O 1
ATOM 2662 N N . ILE A 1 333 ? 2.890 -9.203 2.830 1.00 95.19 333 ILE A N 1
ATOM 2663 C CA . ILE A 1 333 ? 1.760 -10.003 3.295 1.00 95.19 333 ILE A CA 1
ATOM 2664 C C . ILE A 1 333 ? 0.459 -9.273 2.953 1.00 95.19 333 ILE A C 1
ATOM 2666 O O . ILE A 1 333 ? -0.374 -9.849 2.265 1.00 95.19 333 ILE A O 1
ATOM 2670 N N . ASN A 1 334 ? 0.319 -8.009 3.344 1.00 95.06 334 ASN A N 1
ATOM 2671 C CA . ASN A 1 334 ? -0.906 -7.235 3.137 1.00 95.06 334 ASN A CA 1
ATOM 2672 C C . ASN A 1 334 ? -1.181 -6.903 1.660 1.00 95.06 334 ASN A C 1
ATOM 2674 O O . ASN A 1 334 ? -2.330 -6.958 1.229 1.00 95.06 334 ASN A O 1
ATOM 2678 N N . ASP A 1 335 ? -0.146 -6.583 0.883 1.00 94.94 335 ASP A N 1
ATOM 2679 C CA . ASP A 1 335 ? -0.293 -6.055 -0.477 1.00 94.94 335 ASP A CA 1
ATOM 2680 C C . ASP A 1 335 ? -0.358 -7.165 -1.539 1.00 94.94 335 ASP A C 1
ATOM 2682 O O . ASP A 1 335 ? -0.984 -6.988 -2.587 1.00 94.94 335 ASP A O 1
ATOM 2686 N N . GLU A 1 336 ? 0.281 -8.316 -1.298 1.00 95.19 336 GLU A N 1
ATOM 2687 C CA . GLU A 1 336 ? 0.420 -9.390 -2.293 1.00 95.19 336 GLU A CA 1
ATOM 2688 C C . GLU A 1 336 ? -0.188 -10.709 -1.823 1.00 95.19 336 GLU A C 1
ATOM 2690 O O . GLU A 1 336 ? -1.069 -11.247 -2.497 1.00 95.19 336 GLU A O 1
ATOM 2695 N N . ILE A 1 337 ? 0.240 -11.224 -0.667 1.00 95.31 337 ILE A N 1
ATOM 2696 C CA . ILE A 1 337 ? -0.160 -12.561 -0.206 1.00 95.31 337 ILE A CA 1
ATOM 2697 C C . ILE A 1 337 ? -1.637 -12.570 0.192 1.00 95.31 337 ILE A C 1
ATOM 2699 O O . ILE A 1 337 ? -2.390 -13.426 -0.259 1.00 95.31 337 ILE A O 1
ATOM 2703 N N . GLU A 1 338 ? -2.089 -11.618 1.004 1.00 93.88 338 GLU A N 1
ATOM 2704 C CA . GLU A 1 338 ? -3.474 -11.567 1.464 1.00 93.88 338 GLU A CA 1
ATOM 2705 C C . GLU A 1 338 ? -4.477 -11.391 0.315 1.00 93.88 338 GLU A C 1
ATOM 2707 O O . GLU A 1 338 ? -5.439 -12.160 0.287 1.00 93.88 338 GLU A O 1
ATOM 2712 N N . PRO A 1 339 ? -4.274 -10.493 -0.671 1.00 93.25 339 PRO A N 1
ATOM 2713 C CA . PRO A 1 339 ? -5.169 -10.382 -1.821 1.00 93.25 339 PRO A CA 1
ATOM 2714 C C . PRO A 1 339 ? -5.132 -11.612 -2.732 1.00 93.25 339 PRO A C 1
ATOM 2716 O O . PRO A 1 339 ? -6.172 -12.029 -3.243 1.00 93.25 339 PRO A O 1
ATOM 2719 N N . LEU A 1 340 ? -3.958 -12.231 -2.914 1.00 93.44 340 LEU A N 1
ATOM 2720 C CA . LEU A 1 340 ? -3.831 -13.482 -3.670 1.00 93.44 340 LEU A CA 1
ATOM 2721 C C . LEU A 1 340 ? -4.645 -14.607 -3.016 1.00 93.44 340 LEU A C 1
ATOM 2723 O O . LEU A 1 340 ? -5.262 -15.433 -3.703 1.00 93.44 340 LEU A O 1
ATOM 2727 N N . LEU A 1 341 ? -4.665 -14.597 -1.683 1.00 91.25 341 LEU A N 1
ATOM 2728 C CA . LEU A 1 341 ? -5.394 -15.539 -0.862 1.00 91.25 341 LEU A CA 1
ATOM 2729 C C . LEU A 1 341 ? -6.899 -15.218 -0.799 1.00 91.25 341 LEU A C 1
ATOM 2731 O O . LEU A 1 341 ? -7.685 -16.149 -0.921 1.00 91.25 341 LEU A O 1
ATOM 2735 N N . ALA A 1 342 ? -7.320 -13.955 -0.686 1.00 86.88 342 ALA A N 1
ATOM 2736 C CA . ALA A 1 342 ? -8.678 -13.504 -0.331 1.00 86.88 342 ALA A CA 1
ATOM 2737 C C . ALA A 1 342 ? -9.841 -14.263 -1.003 1.00 86.88 342 ALA A C 1
ATOM 2739 O O . ALA A 1 342 ? -10.798 -14.648 -0.334 1.00 86.88 342 ALA A O 1
ATOM 2740 N N . TYR A 1 343 ? -9.731 -14.563 -2.297 1.00 70.81 343 TYR A N 1
ATOM 2741 C CA . TYR A 1 343 ? -10.760 -15.279 -3.070 1.00 70.81 343 TYR A CA 1
ATOM 2742 C C . TYR A 1 343 ? -10.876 -16.778 -2.756 1.00 70.81 343 TYR A C 1
ATOM 2744 O O . TYR A 1 343 ? -11.728 -17.474 -3.298 1.00 70.81 343 TYR A O 1
ATOM 2752 N N . SER A 1 344 ? -10.008 -17.291 -1.891 1.00 70.75 344 SER A N 1
ATOM 2753 C CA . SER A 1 344 ? -9.772 -18.719 -1.716 1.00 70.75 344 SER A CA 1
ATOM 2754 C C . SER A 1 344 ? -10.024 -19.198 -0.274 1.00 70.75 344 SER A C 1
ATOM 2756 O O . SER A 1 344 ? -9.762 -20.349 0.024 1.00 70.75 344 SER A O 1
ATOM 2758 N N . PHE A 1 345 ? -10.524 -18.375 0.661 1.00 72.31 345 PHE A N 1
ATOM 2759 C CA . PHE A 1 345 ? -10.580 -18.758 2.092 1.00 72.31 345 PHE A CA 1
ATOM 2760 C C . PHE A 1 345 ? -11.950 -18.635 2.747 1.00 72.31 345 PHE A C 1
ATOM 2762 O O . PHE A 1 345 ? -12.096 -17.949 3.754 1.00 72.31 345 PHE A O 1
ATOM 2769 N N . LYS A 1 346 ? -12.956 -19.363 2.250 1.00 77.44 346 LYS A N 1
ATOM 2770 C CA . LYS A 1 346 ? -14.206 -19.504 3.023 1.00 77.44 346 LYS A CA 1
ATOM 2771 C C . LYS A 1 346 ? -14.072 -20.497 4.185 1.00 77.44 346 LYS A C 1
ATOM 2773 O O . LYS A 1 346 ? -14.682 -20.286 5.225 1.00 77.44 346 LYS A O 1
ATOM 2778 N N . ALA A 1 347 ? -13.277 -21.559 4.024 1.00 80.38 347 ALA A N 1
ATOM 2779 C CA . ALA A 1 347 ? -13.223 -22.667 4.986 1.00 80.38 347 ALA A CA 1
ATOM 2780 C C . ALA A 1 347 ? -12.040 -22.621 5.970 1.00 80.38 347 ALA A C 1
ATOM 2782 O O . ALA A 1 347 ? -12.095 -23.252 7.023 1.00 80.38 347 ALA A O 1
ATOM 2783 N N . LEU A 1 348 ? -10.962 -21.901 5.648 1.00 85.50 348 LEU A N 1
ATOM 2784 C CA . LEU A 1 348 ? -9.715 -21.960 6.410 1.00 85.50 348 LEU A CA 1
ATOM 2785 C C . LEU A 1 348 ? -9.382 -20.607 7.050 1.00 85.50 348 LEU A C 1
ATOM 2787 O O . LEU A 1 348 ? -9.383 -19.564 6.400 1.00 85.50 348 LEU A O 1
ATOM 2791 N N . SER A 1 349 ? -9.038 -20.641 8.341 1.00 90.56 349 SER A N 1
ATOM 2792 C CA . SER A 1 349 ? -8.605 -19.457 9.085 1.00 90.56 349 SER A CA 1
ATOM 2793 C C . SER A 1 349 ? -7.303 -18.889 8.514 1.00 90.56 349 SER A C 1
ATOM 2795 O O . SER A 1 349 ? -6.245 -19.520 8.587 1.00 90.56 349 SER A O 1
ATOM 2797 N N . LYS A 1 350 ? -7.368 -17.645 8.027 1.00 90.81 350 LYS A N 1
ATOM 2798 C CA . LYS A 1 350 ? -6.226 -16.864 7.524 1.00 90.81 350 LYS A CA 1
ATOM 2799 C C . LYS A 1 350 ? -5.035 -16.866 8.489 1.00 90.81 350 LYS A C 1
ATOM 2801 O O . LYS A 1 350 ? -3.898 -17.082 8.080 1.00 90.81 350 LYS A O 1
ATOM 2806 N N . LYS A 1 351 ? -5.298 -16.693 9.790 1.00 91.56 351 LYS A N 1
ATOM 2807 C CA . LYS A 1 351 ? -4.259 -16.689 10.833 1.00 91.56 351 LYS A CA 1
ATOM 2808 C C . LYS A 1 351 ? -3.567 -18.049 10.957 1.00 91.56 351 LYS A C 1
ATOM 2810 O O . LYS A 1 351 ? -2.347 -18.092 11.099 1.00 91.56 351 LYS A O 1
ATOM 2815 N N . LYS A 1 352 ? -4.329 -19.149 10.887 1.00 92.94 352 LYS A N 1
ATOM 2816 C CA . LYS A 1 352 ? -3.775 -20.512 10.936 1.00 92.94 352 LYS A CA 1
ATOM 2817 C C . LYS A 1 352 ? -2.888 -20.769 9.719 1.00 92.94 352 LYS A C 1
ATOM 2819 O O . LYS A 1 352 ? -1.755 -21.206 9.887 1.00 92.94 352 LYS A O 1
ATOM 2824 N N . LEU A 1 353 ? -3.358 -20.402 8.527 1.00 92.88 353 LEU A N 1
ATOM 2825 C CA . LEU A 1 353 ? -2.604 -20.564 7.286 1.00 92.88 353 LEU A CA 1
ATOM 2826 C C . LEU A 1 353 ? -1.269 -19.813 7.299 1.00 92.88 353 LEU A C 1
ATOM 2828 O O . LEU A 1 353 ? -0.229 -20.420 7.057 1.00 92.88 353 LEU A O 1
ATOM 2832 N N . LEU A 1 354 ? -1.288 -18.506 7.586 1.00 92.50 354 LEU A N 1
ATOM 2833 C CA . LEU A 1 354 ? -0.070 -17.687 7.601 1.00 92.50 354 LEU A CA 1
ATOM 2834 C C . LEU A 1 354 ? 0.935 -18.205 8.642 1.00 92.50 354 LEU A C 1
ATOM 2836 O O . LEU A 1 354 ? 2.142 -18.233 8.395 1.00 92.50 354 LEU A O 1
ATOM 2840 N N . ASN A 1 355 ? 0.445 -18.702 9.782 1.00 92.56 355 ASN A N 1
ATOM 2841 C CA . ASN A 1 355 ? 1.287 -19.350 10.783 1.00 92.56 355 ASN A CA 1
ATOM 2842 C C . ASN A 1 355 ? 1.907 -20.664 10.261 1.00 92.56 355 ASN A C 1
ATOM 2844 O O . ASN A 1 355 ? 3.104 -20.872 10.435 1.00 92.56 355 ASN A O 1
ATOM 2848 N N . CYS A 1 356 ? 1.147 -21.523 9.574 1.00 94.31 356 CYS A N 1
ATOM 2849 C CA . CYS A 1 356 ? 1.676 -22.754 8.970 1.00 94.31 356 CYS A CA 1
ATOM 2850 C C . CYS A 1 356 ? 2.713 -22.464 7.872 1.00 94.31 356 CYS A C 1
ATOM 2852 O O . CYS A 1 356 ? 3.786 -23.066 7.872 1.00 94.31 356 CYS A O 1
ATOM 2854 N N . LEU A 1 357 ? 2.430 -21.513 6.975 1.00 93.12 357 LEU A N 1
ATOM 2855 C CA . LEU A 1 357 ? 3.334 -21.109 5.892 1.00 93.12 357 LEU A CA 1
ATOM 2856 C C . LEU A 1 357 ? 4.665 -20.583 6.431 1.00 93.12 357 LEU A C 1
ATOM 2858 O O . LEU A 1 357 ? 5.734 -21.013 6.005 1.00 93.12 357 LEU A O 1
ATOM 2862 N N . SER A 1 358 ? 4.601 -19.700 7.423 1.00 91.38 358 SER A N 1
ATOM 2863 C CA . SER A 1 358 ? 5.791 -19.084 8.007 1.00 91.38 358 SER A CA 1
ATOM 2864 C C . SER A 1 358 ? 6.668 -20.052 8.816 1.00 91.38 358 SER A C 1
ATOM 2866 O O . SER A 1 358 ? 7.855 -19.794 9.021 1.00 91.38 358 SER A O 1
ATOM 2868 N N . ARG A 1 359 ? 6.099 -21.187 9.244 1.00 92.12 359 ARG A N 1
ATOM 2869 C CA . ARG A 1 359 ? 6.807 -22.299 9.895 1.00 92.12 359 ARG A CA 1
ATOM 2870 C C . ARG A 1 359 ? 7.230 -23.407 8.927 1.00 92.12 359 ARG A C 1
ATOM 2872 O O . ARG A 1 359 ? 7.794 -24.394 9.381 1.00 92.12 359 ARG A O 1
ATOM 2879 N N . HIS A 1 360 ? 6.966 -23.260 7.626 1.00 92.44 360 HIS A N 1
ATOM 2880 C CA . HIS A 1 360 ? 7.178 -24.306 6.617 1.00 92.44 360 HIS A CA 1
ATOM 2881 C C . HIS A 1 360 ? 6.447 -25.627 6.929 1.00 92.44 360 HIS A C 1
ATOM 2883 O O . HIS A 1 360 ? 6.929 -26.701 6.591 1.00 92.44 360 HIS A O 1
ATOM 2889 N N . LEU A 1 361 ? 5.271 -25.553 7.562 1.00 93.31 361 LEU A N 1
ATOM 2890 C CA . LEU A 1 361 ? 4.415 -26.710 7.879 1.00 93.31 361 LEU A CA 1
ATOM 2891 C C . LEU A 1 361 ? 3.345 -26.962 6.805 1.00 93.31 361 LEU A C 1
ATOM 2893 O O . LEU A 1 361 ? 2.346 -27.632 7.055 1.00 93.31 361 LEU A O 1
ATOM 2897 N N . CYS A 1 362 ? 3.520 -26.354 5.635 1.00 95.25 362 CYS A N 1
ATOM 2898 C CA . CYS A 1 362 ? 2.612 -26.465 4.508 1.00 95.25 362 CYS A CA 1
ATOM 2899 C C . CYS A 1 362 ? 3.262 -27.340 3.437 1.00 95.25 362 CYS A C 1
ATOM 2901 O O . CYS A 1 362 ? 4.393 -27.065 3.030 1.00 95.25 362 CYS A O 1
ATOM 2903 N N . SER A 1 363 ? 2.559 -28.371 2.978 1.00 96.44 363 SER A N 1
ATOM 2904 C CA . SER A 1 363 ? 3.002 -29.205 1.858 1.00 96.44 363 SER A CA 1
ATOM 2905 C C . SER A 1 363 ? 1.837 -29.515 0.928 1.00 96.44 363 SER A C 1
ATOM 2907 O O . SER A 1 363 ? 0.679 -29.508 1.346 1.00 96.44 363 SER A O 1
ATOM 2909 N N . ILE A 1 364 ? 2.146 -29.745 -0.345 1.00 97.38 364 ILE A N 1
ATOM 2910 C CA . ILE A 1 364 ? 1.161 -30.066 -1.375 1.00 97.38 364 ILE A CA 1
ATOM 2911 C C . ILE A 1 364 ? 1.526 -31.427 -1.953 1.00 97.38 364 ILE A C 1
ATOM 2913 O O . ILE A 1 364 ? 2.675 -31.650 -2.334 1.00 97.38 364 ILE A O 1
ATOM 2917 N N . SER A 1 365 ? 0.556 -32.331 -2.011 1.00 97.38 365 SER A N 1
ATOM 2918 C CA . SER A 1 365 ? 0.702 -33.654 -2.610 1.00 97.38 365 SER A CA 1
ATOM 2919 C C . SER A 1 365 ? -0.376 -33.886 -3.672 1.00 97.38 365 SER A C 1
ATOM 2921 O O . SER A 1 365 ? -1.363 -33.153 -3.758 1.00 97.38 365 SER A O 1
ATOM 2923 N N . VAL A 1 366 ? -0.162 -34.872 -4.543 1.00 96.81 366 VAL A N 1
ATOM 2924 C CA . VAL A 1 366 ? -1.171 -35.304 -5.518 1.00 96.81 366 VAL A CA 1
ATOM 2925 C C . VAL A 1 366 ? -1.985 -36.414 -4.870 1.00 96.81 366 VAL A C 1
ATOM 2927 O O . VAL A 1 366 ? -1.418 -37.438 -4.488 1.00 96.81 366 VAL A O 1
ATOM 2930 N N . GLU A 1 367 ? -3.299 -36.233 -4.768 1.00 93.44 367 GLU A N 1
ATOM 2931 C CA . GLU A 1 367 ? -4.187 -37.217 -4.151 1.00 93.44 367 GLU A CA 1
ATOM 2932 C C . GLU A 1 367 ? -5.107 -37.812 -5.220 1.00 93.44 367 GLU A C 1
ATOM 2934 O O . GLU A 1 367 ? -5.839 -37.105 -5.913 1.00 93.44 367 GLU A O 1
ATOM 2939 N N . LYS A 1 368 ? -5.057 -39.137 -5.385 1.00 87.75 368 LYS A N 1
ATOM 2940 C CA . LYS A 1 368 ? -5.963 -39.854 -6.287 1.00 87.75 368 LYS A CA 1
ATOM 2941 C C . LYS A 1 368 ? -7.299 -40.012 -5.571 1.00 87.75 368 LYS A C 1
ATOM 2943 O O . LYS A 1 368 ? -7.441 -40.907 -4.744 1.00 87.75 368 LYS A O 1
ATOM 2948 N N . THR A 1 369 ? -8.247 -39.121 -5.842 1.00 81.44 369 THR A N 1
ATOM 2949 C CA . THR A 1 369 ? -9.602 -39.227 -5.291 1.00 81.44 369 THR A CA 1
ATOM 2950 C C . THR A 1 369 ? -10.616 -39.347 -6.419 1.00 81.44 369 THR A C 1
ATOM 2952 O O . THR A 1 369 ? -10.588 -38.564 -7.364 1.00 81.44 369 THR A O 1
ATOM 2955 N N . ASP A 1 370 ? -11.508 -40.332 -6.315 1.00 80.62 370 ASP A N 1
ATOM 2956 C CA . ASP A 1 370 ? -12.437 -40.677 -7.398 1.00 80.62 370 ASP A CA 1
ATOM 2957 C C . ASP A 1 370 ? -13.695 -39.789 -7.442 1.00 80.62 370 ASP A C 1
ATOM 2959 O O . ASP A 1 370 ? -14.518 -39.973 -8.327 1.00 80.62 370 ASP A O 1
ATOM 2963 N N . ASN A 1 371 ? -13.899 -38.856 -6.496 1.00 65.31 371 ASN A N 1
ATOM 2964 C CA . ASN A 1 371 ? -15.209 -38.198 -6.332 1.00 65.31 371 ASN A CA 1
ATOM 2965 C C . ASN A 1 371 ? -15.189 -36.839 -5.603 1.00 65.31 371 ASN A C 1
ATOM 2967 O O . ASN A 1 371 ? -15.921 -36.651 -4.627 1.00 65.31 371 ASN A O 1
ATOM 2971 N N . LYS A 1 372 ? -14.374 -35.864 -6.032 1.00 76.94 372 LYS A N 1
ATOM 2972 C CA . LYS A 1 372 ? -14.469 -34.492 -5.488 1.00 76.94 372 LYS A CA 1
ATOM 2973 C C . LYS A 1 372 ? -14.385 -33.415 -6.564 1.00 76.94 372 LYS A C 1
ATOM 2975 O O . LYS A 1 372 ? -13.323 -32.890 -6.888 1.00 76.94 372 LYS A O 1
ATOM 2980 N N . ASP A 1 373 ? -15.569 -33.015 -7.013 1.00 89.62 373 ASP A N 1
ATOM 2981 C CA . ASP A 1 373 ? -15.786 -31.964 -8.011 1.00 89.62 373 ASP A CA 1
ATOM 2982 C C . ASP A 1 373 ? -15.701 -30.548 -7.431 1.00 89.62 373 ASP A C 1
ATOM 2984 O O . ASP A 1 373 ? -16.225 -29.617 -8.033 1.00 89.62 373 ASP A O 1
ATOM 2988 N N . LYS A 1 374 ? -15.134 -30.350 -6.233 1.00 92.50 374 LYS A N 1
ATOM 2989 C CA . LYS A 1 374 ? -15.110 -29.039 -5.574 1.00 92.50 374 LYS A CA 1
ATOM 2990 C C . LYS A 1 374 ? -13.813 -28.805 -4.813 1.00 92.50 374 LYS A C 1
ATOM 2992 O O . LYS A 1 374 ? -13.443 -29.596 -3.949 1.00 92.50 374 LYS A O 1
ATOM 2997 N N . CYS A 1 375 ? -13.185 -27.661 -5.069 1.00 93.00 375 CYS A N 1
ATOM 2998 C CA . CYS A 1 375 ? -12.037 -27.184 -4.308 1.00 93.00 375 CYS A CA 1
ATOM 2999 C C . CYS A 1 375 ? -12.479 -26.749 -2.898 1.00 93.00 375 CYS A C 1
ATOM 3001 O O . CYS A 1 375 ? -13.353 -25.893 -2.751 1.00 93.00 375 CYS A O 1
ATOM 3003 N N . SER A 1 376 ? -11.865 -27.301 -1.847 1.00 93.00 376 SER A N 1
ATOM 3004 C CA . SER A 1 376 ? -12.149 -26.966 -0.440 1.00 93.00 376 SER A CA 1
ATOM 3005 C C . SER A 1 376 ? -11.764 -25.533 -0.067 1.00 93.00 376 SER A C 1
ATOM 3007 O O . SER A 1 376 ? -12.246 -25.001 0.931 1.00 93.00 376 SER A O 1
ATOM 3009 N N . VAL A 1 377 ? -10.877 -24.922 -0.851 1.00 92.25 377 VAL A N 1
ATOM 3010 C CA . VAL A 1 377 ? -10.305 -23.599 -0.602 1.00 92.25 377 VAL A CA 1
ATOM 3011 C C . VAL A 1 377 ? -11.186 -22.532 -1.278 1.00 92.25 377 VAL A C 1
ATOM 3013 O O . VAL A 1 377 ? -11.955 -21.850 -0.595 1.00 92.25 377 VAL A O 1
ATOM 3016 N N . CYS A 1 378 ? -11.192 -22.437 -2.612 1.00 91.75 378 CYS A N 1
ATOM 3017 C CA . CYS A 1 378 ? -12.011 -21.442 -3.326 1.00 91.75 378 CYS A CA 1
ATOM 3018 C C . CYS A 1 378 ? -13.506 -21.786 -3.399 1.00 91.75 378 CYS A C 1
ATOM 3020 O O . CYS A 1 378 ? -14.337 -20.910 -3.628 1.00 91.75 378 CYS A O 1
ATOM 3022 N N . GLY A 1 379 ? -13.881 -23.048 -3.181 1.00 91.00 379 GLY A N 1
ATOM 3023 C CA . GLY A 1 379 ? -15.269 -23.492 -3.268 1.00 91.00 379 GLY A CA 1
ATOM 3024 C C . GLY A 1 379 ? -15.801 -23.647 -4.695 1.00 91.00 379 GLY A C 1
ATOM 3025 O O . GLY A 1 379 ? -16.975 -23.988 -4.844 1.00 91.00 379 GLY A O 1
ATOM 3026 N N . LEU A 1 380 ? -14.981 -23.423 -5.725 1.00 90.25 380 LEU A N 1
ATOM 3027 C CA . LEU A 1 380 ? -15.369 -23.618 -7.121 1.00 90.25 380 LEU A CA 1
ATOM 3028 C C . LEU A 1 380 ? -15.518 -25.103 -7.449 1.00 90.25 380 LEU A C 1
ATOM 3030 O O . LEU A 1 380 ? -14.801 -25.948 -6.900 1.00 90.25 380 LEU A O 1
ATOM 3034 N N . ARG A 1 381 ? -16.451 -25.412 -8.358 1.00 90.94 381 ARG A N 1
ATOM 3035 C CA . ARG A 1 381 ? -16.681 -26.777 -8.832 1.00 90.94 381 ARG A CA 1
ATOM 3036 C C . ARG A 1 381 ? -15.675 -27.158 -9.923 1.00 90.94 381 ARG A C 1
ATOM 3038 O O . ARG A 1 381 ? -15.987 -27.094 -11.107 1.00 90.94 381 ARG A O 1
ATOM 3045 N N . LYS A 1 382 ? -14.444 -27.470 -9.519 1.00 90.19 382 LYS A N 1
ATOM 3046 C CA . LYS A 1 382 ? -13.338 -27.890 -10.394 1.00 90.19 382 LYS A CA 1
ATOM 3047 C C . LYS A 1 382 ? -12.696 -29.169 -9.835 1.00 90.19 382 LYS A C 1
ATOM 3049 O O . LYS A 1 382 ? -12.752 -29.362 -8.617 1.00 90.19 382 LYS A O 1
ATOM 3054 N N . PRO A 1 383 ? -12.074 -30.019 -10.677 1.00 91.25 383 PRO A N 1
ATOM 3055 C CA . PRO A 1 383 ? -11.414 -31.242 -10.222 1.00 91.25 383 PRO A CA 1
ATOM 3056 C C . PRO A 1 383 ? -10.329 -30.938 -9.180 1.00 91.25 383 PRO A C 1
ATOM 3058 O O . PRO A 1 383 ? -9.323 -30.290 -9.484 1.00 91.25 383 PRO A O 1
ATOM 3061 N N . ALA A 1 384 ? -10.536 -31.392 -7.944 1.00 94.19 384 ALA A N 1
ATOM 3062 C CA . ALA A 1 384 ? -9.615 -31.162 -6.835 1.00 94.19 384 ALA A CA 1
ATOM 3063 C C . ALA A 1 384 ? -8.621 -32.331 -6.708 1.00 94.19 384 ALA A C 1
ATOM 3065 O O . ALA A 1 384 ? -8.789 -33.226 -5.883 1.00 94.19 384 ALA A O 1
ATOM 3066 N N . VAL A 1 385 ? -7.604 -32.336 -7.576 1.00 95.56 385 VAL A N 1
ATOM 3067 C CA . VAL A 1 385 ? -6.620 -33.435 -7.715 1.00 95.56 385 VAL A CA 1
ATOM 3068 C C . VAL A 1 385 ? -5.434 -33.299 -6.743 1.00 95.56 385 VAL A C 1
ATOM 3070 O O . VAL A 1 385 ? -4.599 -34.196 -6.616 1.00 95.56 385 VAL A O 1
ATOM 3073 N N . PHE A 1 386 ? -5.330 -32.167 -6.046 1.00 96.75 386 PHE A N 1
ATOM 3074 C CA . PHE A 1 386 ? -4.212 -31.869 -5.153 1.00 96.75 386 PHE A CA 1
ATOM 3075 C C . PHE A 1 386 ? -4.681 -31.782 -3.705 1.00 96.75 386 PHE A C 1
ATOM 3077 O O . PHE A 1 386 ? -5.778 -31.300 -3.433 1.00 96.75 386 PHE A O 1
ATOM 3084 N N . ALA A 1 387 ? -3.826 -32.190 -2.774 1.00 96.75 387 ALA A N 1
ATOM 3085 C CA . ALA A 1 387 ? -4.054 -32.104 -1.342 1.00 96.75 387 ALA A CA 1
ATOM 3086 C C . ALA A 1 387 ? -3.068 -31.129 -0.701 1.00 96.75 387 ALA A C 1
ATOM 3088 O O . ALA A 1 387 ? -1.853 -31.291 -0.790 1.00 96.75 387 ALA A O 1
ATOM 3089 N N . LEU A 1 388 ? -3.606 -30.102 -0.053 1.00 96.81 388 LEU A N 1
ATOM 3090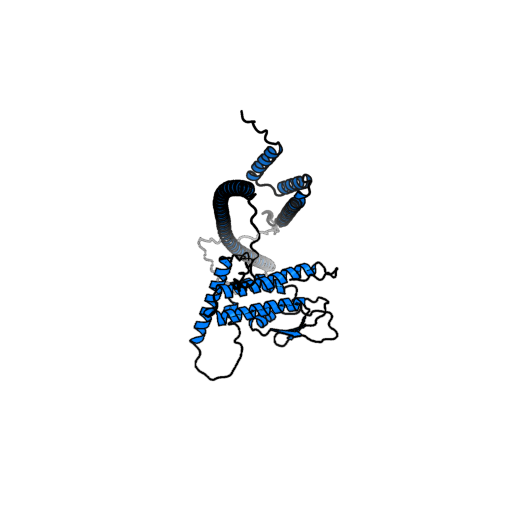 C CA . LEU A 1 388 ? -2.885 -29.150 0.774 1.00 96.81 388 LEU A CA 1
ATOM 3091 C C . LEU A 1 388 ? -2.896 -29.638 2.220 1.00 96.81 388 LEU A C 1
ATOM 3093 O O . LEU A 1 388 ? -3.943 -29.627 2.871 1.00 96.81 388 LEU A O 1
ATOM 3097 N N . HIS A 1 389 ? -1.733 -30.014 2.733 1.00 96.75 389 HIS A N 1
ATOM 3098 C CA . HIS A 1 389 ? -1.552 -30.384 4.130 1.00 96.75 389 HIS A CA 1
ATOM 3099 C C . HIS A 1 389 ? -1.119 -29.157 4.932 1.00 96.75 389 HIS A C 1
ATOM 3101 O O . HIS A 1 389 ? -0.076 -28.555 4.657 1.00 96.75 389 HIS A O 1
ATOM 3107 N N . LEU A 1 390 ? -1.928 -28.788 5.922 1.00 95.06 390 LEU A N 1
ATOM 3108 C CA . LEU A 1 390 ? -1.672 -27.701 6.859 1.00 95.06 390 LEU A CA 1
ATOM 3109 C C . LEU A 1 390 ? -1.634 -28.268 8.269 1.00 95.06 390 LEU A C 1
ATOM 3111 O O . LEU A 1 390 ? -2.676 -28.429 8.908 1.00 95.06 390 LEU A O 1
ATOM 3115 N N . ASP A 1 391 ? -0.424 -28.519 8.766 1.00 93.12 391 ASP A N 1
ATOM 3116 C CA . ASP A 1 391 ? -0.225 -29.163 10.065 1.00 93.12 391 ASP A CA 1
ATOM 3117 C C . ASP A 1 391 ? -0.906 -30.551 10.102 1.00 93.12 391 ASP A C 1
ATOM 3119 O O . ASP A 1 391 ? -0.422 -31.473 9.449 1.00 93.12 391 ASP A O 1
ATOM 3123 N N . SER A 1 392 ? -2.044 -30.701 10.790 1.00 93.69 392 SER A N 1
ATOM 3124 C CA . SER A 1 392 ? -2.826 -31.954 10.838 1.00 93.69 392 SER A CA 1
ATOM 3125 C C . SER A 1 392 ? -4.015 -31.999 9.867 1.00 93.69 392 SER A C 1
ATOM 3127 O O . SER A 1 392 ? -4.623 -33.053 9.691 1.00 93.69 392 SER A O 1
ATOM 3129 N N . ASP A 1 393 ? -4.368 -30.874 9.240 1.00 95.06 393 ASP A N 1
ATOM 3130 C CA . ASP A 1 393 ? -5.545 -30.781 8.374 1.00 95.06 393 ASP A CA 1
ATOM 3131 C C . ASP A 1 393 ? -5.160 -30.990 6.905 1.00 95.06 393 ASP A C 1
ATOM 3133 O O . ASP A 1 393 ? -4.118 -30.515 6.452 1.00 95.06 393 ASP A O 1
ATOM 3137 N N . THR A 1 394 ? -6.026 -31.653 6.136 1.00 95.19 394 THR A N 1
ATOM 3138 C CA . THR A 1 394 ? -5.841 -31.848 4.689 1.00 95.19 394 THR A CA 1
ATOM 3139 C C . THR A 1 394 ? -7.010 -31.244 3.917 1.00 95.19 394 THR A C 1
ATOM 3141 O O . THR A 1 394 ? -8.172 -31.541 4.198 1.00 95.19 394 THR A O 1
ATOM 3144 N N . PHE A 1 395 ? -6.706 -30.398 2.932 1.00 94.69 395 PHE A N 1
ATOM 3145 C CA . PHE A 1 395 ? -7.686 -29.713 2.089 1.00 94.69 395 PHE A CA 1
ATOM 3146 C C . PHE A 1 395 ? -7.462 -30.076 0.630 1.00 94.69 395 PHE A C 1
ATOM 3148 O O . PHE A 1 395 ? -6.353 -29.942 0.128 1.00 94.69 395 PHE A O 1
ATOM 3155 N N . LEU A 1 396 ? -8.515 -30.471 -0.075 1.00 95.00 396 LEU A N 1
ATOM 3156 C CA . LEU A 1 396 ? -8.410 -30.765 -1.499 1.00 95.00 396 LEU A CA 1
ATOM 3157 C C . LEU A 1 396 ? -8.569 -29.485 -2.309 1.00 95.00 396 LEU A C 1
ATOM 3159 O O . LEU A 1 396 ? -9.483 -28.697 -2.063 1.00 95.00 396 LEU A O 1
ATOM 3163 N N . ILE A 1 397 ? -7.655 -29.254 -3.241 1.00 95.69 397 ILE A N 1
ATOM 3164 C CA . ILE A 1 397 ? -7.543 -28.013 -3.999 1.00 95.69 397 ILE A CA 1
ATOM 3165 C C . ILE A 1 397 ? -7.457 -28.288 -5.499 1.00 95.69 397 ILE A C 1
ATOM 3167 O O . ILE A 1 397 ? -6.984 -29.339 -5.936 1.00 95.69 397 ILE A O 1
ATOM 3171 N N . ASP A 1 398 ? -7.936 -27.330 -6.288 1.00 94.56 398 ASP A N 1
ATOM 3172 C CA . ASP A 1 398 ? -7.792 -27.341 -7.742 1.00 94.56 398 ASP A CA 1
ATOM 3173 C C . ASP A 1 398 ? -6.384 -26.884 -8.177 1.00 94.56 398 ASP A C 1
ATOM 3175 O O . ASP A 1 398 ? -5.553 -26.469 -7.361 1.00 94.56 398 ASP A O 1
ATOM 3179 N N . GLY A 1 399 ? -6.104 -26.970 -9.481 1.00 94.06 399 GLY A N 1
ATOM 3180 C CA . GLY A 1 399 ? -4.805 -26.581 -10.043 1.00 94.06 399 GLY A CA 1
ATOM 3181 C C . GLY A 1 399 ? -4.456 -25.104 -9.832 1.00 94.06 399 GLY A C 1
ATOM 3182 O O . GLY A 1 399 ? -3.306 -24.782 -9.553 1.00 94.06 399 GLY A O 1
ATOM 3183 N N . ILE A 1 400 ? -5.446 -24.208 -9.869 1.00 93.38 400 ILE A N 1
ATOM 3184 C CA . ILE A 1 400 ? -5.215 -22.767 -9.698 1.00 93.38 400 ILE A CA 1
ATOM 3185 C C . ILE A 1 400 ? -4.832 -22.458 -8.247 1.00 93.38 400 ILE A C 1
ATOM 3187 O O . ILE A 1 400 ? -3.848 -21.763 -7.990 1.00 93.38 400 ILE A O 1
ATOM 3191 N N . CYS A 1 401 ? -5.577 -22.984 -7.268 1.00 94.62 401 CYS A N 1
ATOM 3192 C CA . CYS A 1 401 ? -5.218 -22.844 -5.861 1.00 94.62 401 CYS A CA 1
ATOM 3193 C C . CYS A 1 401 ? -3.847 -23.467 -5.576 1.00 94.62 401 CYS A C 1
ATOM 3195 O O . CYS A 1 401 ? -3.075 -22.880 -4.818 1.00 94.62 401 CYS A O 1
ATOM 3197 N N . LYS A 1 402 ? -3.518 -24.604 -6.202 1.00 95.69 402 LYS A N 1
ATOM 3198 C CA . LYS A 1 402 ? -2.203 -25.249 -6.079 1.00 95.69 402 LYS A CA 1
ATOM 3199 C C . LYS A 1 402 ? -1.073 -24.302 -6.486 1.00 95.69 402 LYS A C 1
ATOM 3201 O O . LYS A 1 402 ? -0.185 -24.067 -5.673 1.00 95.69 402 LYS A O 1
ATOM 3206 N N . GLU A 1 403 ? -1.141 -23.685 -7.665 1.00 96.00 403 GLU A N 1
ATOM 3207 C CA . GLU A 1 403 ? -0.112 -22.739 -8.132 1.00 96.00 403 GLU A CA 1
ATOM 3208 C C . GLU A 1 403 ? 0.045 -21.520 -7.211 1.00 96.00 403 GLU A C 1
ATOM 3210 O O . GLU A 1 403 ? 1.169 -21.073 -6.941 1.00 96.00 403 GLU A O 1
ATOM 3215 N N . LYS A 1 404 ? -1.070 -21.002 -6.671 1.00 95.56 404 LYS A N 1
ATOM 3216 C CA . LYS A 1 404 ? -1.037 -19.918 -5.675 1.00 95.56 404 LYS A CA 1
ATOM 3217 C C . LYS A 1 404 ? -0.263 -20.326 -4.431 1.00 95.56 404 LYS A C 1
ATOM 3219 O O . LYS A 1 404 ? 0.635 -19.602 -4.002 1.00 95.56 404 LYS A O 1
ATOM 3224 N N . PHE A 1 405 ? -0.613 -21.467 -3.838 1.00 96.00 405 PHE A N 1
ATOM 3225 C CA . PHE A 1 405 ? 0.053 -21.933 -2.627 1.00 96.00 405 PHE A CA 1
ATOM 3226 C C . PHE A 1 405 ? 1.509 -22.297 -2.885 1.00 96.00 405 PHE A C 1
ATOM 3228 O O . PHE A 1 405 ? 2.347 -21.919 -2.075 1.00 96.00 405 PHE A O 1
ATOM 3235 N N . GLU A 1 406 ? 1.833 -22.956 -3.999 1.00 96.19 406 GLU A N 1
ATOM 3236 C CA . GLU A 1 406 ? 3.220 -23.254 -4.374 1.00 96.19 406 GLU A CA 1
ATOM 3237 C C . GLU A 1 406 ? 4.055 -21.977 -4.455 1.00 96.19 406 GLU A C 1
ATOM 3239 O O . GLU A 1 406 ? 5.127 -21.915 -3.860 1.00 96.19 406 GLU A O 1
ATOM 3244 N N . SER A 1 407 ? 3.534 -20.924 -5.086 1.00 97.19 407 SER A N 1
ATOM 3245 C CA . SER A 1 407 ? 4.236 -19.638 -5.193 1.00 97.19 407 SER A CA 1
ATOM 3246 C C . SER A 1 407 ? 4.455 -18.968 -3.833 1.00 97.19 407 SER A C 1
ATOM 3248 O O . SER A 1 407 ? 5.524 -18.415 -3.576 1.00 97.19 407 SER A O 1
ATOM 3250 N N . ILE A 1 408 ? 3.479 -19.052 -2.925 1.00 96.75 408 ILE A N 1
ATOM 3251 C CA . ILE A 1 408 ? 3.614 -18.506 -1.567 1.00 96.75 408 ILE A CA 1
ATOM 3252 C C . ILE A 1 408 ? 4.595 -19.347 -0.733 1.00 96.75 408 ILE A C 1
ATOM 3254 O O . ILE A 1 408 ? 5.435 -18.794 -0.022 1.00 96.75 408 ILE A O 1
ATOM 3258 N N . ILE A 1 409 ? 4.529 -20.679 -0.818 1.00 96.25 409 ILE A N 1
ATOM 3259 C CA . ILE A 1 409 ? 5.454 -21.598 -0.134 1.00 96.25 409 ILE A CA 1
ATOM 3260 C C . ILE A 1 409 ? 6.887 -21.370 -0.629 1.00 96.25 409 ILE A C 1
ATOM 3262 O O . ILE A 1 409 ? 7.815 -21.301 0.182 1.00 96.25 409 ILE A O 1
ATOM 3266 N N . GLU A 1 410 ? 7.069 -21.212 -1.940 1.00 96.12 410 GLU A N 1
ATOM 3267 C CA . GLU A 1 410 ? 8.344 -20.880 -2.575 1.00 96.12 410 GLU A CA 1
ATOM 3268 C C . GLU A 1 410 ? 8.873 -19.537 -2.057 1.00 96.12 410 GLU A C 1
ATOM 3270 O O . GLU A 1 410 ? 10.022 -19.464 -1.616 1.00 96.12 410 GLU A O 1
ATOM 3275 N N . PHE A 1 411 ? 8.022 -18.506 -1.989 1.00 97.00 411 PHE A N 1
ATOM 3276 C CA . PHE A 1 411 ? 8.382 -17.205 -1.424 1.00 97.00 411 PHE A CA 1
ATOM 3277 C C . PHE A 1 411 ? 8.859 -17.314 0.033 1.00 97.00 411 PHE A C 1
ATOM 3279 O O . PHE A 1 411 ? 9.950 -16.843 0.358 1.00 97.00 411 PHE A O 1
ATOM 3286 N N . TYR A 1 412 ? 8.113 -17.982 0.921 1.00 95.69 412 TYR A N 1
ATOM 3287 C CA . TYR A 1 412 ? 8.544 -18.158 2.316 1.00 95.69 412 TYR A CA 1
ATOM 3288 C C . TYR A 1 412 ? 9.842 -18.973 2.422 1.00 95.69 412 TYR A C 1
ATOM 3290 O O . TYR A 1 412 ? 10.721 -18.639 3.222 1.00 95.69 412 TYR A O 1
ATOM 3298 N N . SER A 1 413 ? 9.999 -20.020 1.609 1.00 93.38 413 SER A N 1
ATOM 3299 C CA . SER A 1 413 ? 11.212 -20.855 1.561 1.00 93.38 413 SER A CA 1
ATOM 3300 C C . SER A 1 413 ? 12.433 -20.060 1.099 1.00 93.38 413 SER A C 1
ATOM 3302 O O . SER A 1 413 ? 13.520 -20.174 1.678 1.00 93.38 413 SER A O 1
ATOM 3304 N N . MET A 1 414 ? 12.242 -19.183 0.116 1.00 95.69 414 MET A N 1
ATOM 3305 C CA . MET A 1 414 ? 13.245 -18.228 -0.330 1.00 95.69 414 MET A CA 1
ATOM 3306 C C . MET A 1 414 ? 13.591 -17.241 0.789 1.00 95.69 414 MET A C 1
ATOM 3308 O O . MET A 1 414 ? 14.771 -17.079 1.078 1.00 95.69 414 MET A O 1
ATOM 3312 N N . ILE A 1 415 ? 12.617 -16.640 1.480 1.00 94.81 415 ILE A N 1
ATOM 3313 C CA . ILE A 1 415 ? 12.876 -15.727 2.611 1.00 94.81 415 ILE A CA 1
ATOM 3314 C C . ILE A 1 415 ? 13.696 -16.410 3.713 1.00 94.81 415 ILE A C 1
ATOM 3316 O O . ILE A 1 415 ? 14.671 -15.843 4.207 1.00 94.81 415 ILE A O 1
ATOM 3320 N N . SER A 1 416 ? 13.354 -17.652 4.056 1.00 91.88 416 SER A N 1
ATOM 3321 C CA . SER A 1 416 ? 14.106 -18.472 5.014 1.00 91.88 416 SER A CA 1
ATOM 3322 C C . SER A 1 416 ? 15.542 -18.727 4.545 1.00 91.88 416 SER A C 1
ATOM 3324 O O . SER A 1 416 ? 16.494 -18.627 5.322 1.00 91.88 416 SER A O 1
ATOM 3326 N N . THR A 1 417 ? 15.724 -18.987 3.249 1.00 91.50 417 THR A N 1
ATOM 3327 C CA . THR A 1 417 ? 17.044 -19.175 2.635 1.00 91.50 417 THR A CA 1
ATOM 3328 C C . THR A 1 417 ? 17.858 -17.885 2.631 1.00 91.50 417 THR A C 1
ATOM 3330 O O . THR A 1 417 ? 19.032 -17.917 2.993 1.00 91.50 417 THR A O 1
ATOM 3333 N N . ILE A 1 418 ? 17.244 -16.752 2.283 1.00 91.62 418 ILE A N 1
ATOM 3334 C CA . ILE A 1 418 ? 17.854 -15.421 2.317 1.00 91.62 418 ILE A CA 1
ATOM 3335 C C . ILE A 1 418 ? 18.321 -15.115 3.743 1.00 91.62 418 ILE A C 1
ATOM 3337 O O . ILE A 1 418 ? 19.482 -14.773 3.934 1.00 91.62 418 ILE A O 1
ATOM 3341 N N . ALA A 1 419 ? 17.473 -15.325 4.752 1.00 88.75 419 ALA A N 1
ATOM 3342 C CA . ALA A 1 419 ? 17.830 -15.097 6.152 1.00 88.75 419 ALA A CA 1
ATOM 3343 C C . ALA A 1 419 ? 19.014 -15.968 6.619 1.00 88.75 419 ALA A C 1
ATOM 3345 O O . ALA A 1 419 ? 19.825 -15.518 7.423 1.00 88.75 419 ALA A O 1
ATOM 3346 N N . LYS A 1 420 ? 19.146 -17.199 6.100 1.00 87.75 420 LYS A N 1
ATOM 3347 C CA . LYS A 1 420 ? 20.236 -18.131 6.453 1.00 87.75 420 LYS A CA 1
ATOM 3348 C C . LYS A 1 420 ? 21.525 -17.920 5.648 1.00 87.75 420 LYS A C 1
ATOM 3350 O O . LYS A 1 420 ? 22.607 -18.206 6.153 1.00 87.75 420 LYS A O 1
ATOM 3355 N N . LYS A 1 421 ? 21.430 -17.486 4.385 1.00 85.56 421 LYS A N 1
ATOM 3356 C CA . LYS A 1 421 ? 22.550 -17.445 3.419 1.00 85.56 421 LYS A CA 1
ATOM 3357 C C . LYS A 1 421 ? 22.941 -16.037 2.959 1.00 85.56 421 LYS A C 1
ATOM 3359 O O . LYS A 1 421 ? 23.851 -15.923 2.138 1.00 85.56 421 LYS A O 1
ATOM 3364 N N . SER A 1 422 ? 22.311 -14.984 3.483 1.00 83.88 422 SER A N 1
ATOM 3365 C CA . SER A 1 422 ? 22.529 -13.581 3.081 1.00 83.88 422 SER A CA 1
ATOM 3366 C C . SER A 1 422 ? 24.005 -13.167 3.026 1.00 83.88 422 SER A C 1
ATOM 3368 O O . SER A 1 422 ? 24.378 -12.361 2.184 1.00 83.88 422 SER A O 1
ATOM 3370 N N . ALA A 1 423 ? 24.857 -13.731 3.888 1.00 85.62 423 ALA A N 1
ATOM 3371 C CA . ALA A 1 423 ? 26.277 -13.395 3.958 1.00 85.62 423 ALA A CA 1
ATOM 3372 C C . ALA A 1 423 ? 27.121 -13.918 2.777 1.00 85.62 423 ALA A C 1
ATOM 3374 O O . ALA A 1 423 ? 28.231 -13.434 2.576 1.00 85.62 423 ALA A O 1
ATOM 3375 N N . LYS A 1 424 ? 26.640 -14.918 2.022 1.00 92.12 424 LYS A N 1
ATOM 3376 C CA . LYS A 1 424 ? 27.430 -15.606 0.978 1.00 92.12 424 LYS A CA 1
ATOM 3377 C C . LYS A 1 424 ? 27.018 -15.265 -0.453 1.00 92.12 424 LYS A C 1
ATOM 3379 O O . LYS A 1 424 ? 27.773 -15.558 -1.372 1.00 92.12 424 LYS A O 1
ATOM 3384 N N . VAL A 1 425 ? 25.831 -14.700 -0.648 1.00 92.31 425 VAL A N 1
ATOM 3385 C CA . VAL A 1 425 ? 25.261 -14.438 -1.977 1.00 92.31 425 VAL A CA 1
ATOM 3386 C C . VAL A 1 425 ? 25.278 -12.929 -2.240 1.00 92.31 425 VAL A C 1
ATOM 3388 O O . VAL A 1 425 ? 24.908 -12.166 -1.342 1.00 92.31 425 VAL A O 1
ATOM 3391 N N . PRO A 1 426 ? 25.682 -12.465 -3.438 1.00 95.25 426 PRO A N 1
ATOM 3392 C CA . PRO A 1 426 ? 25.623 -11.054 -3.793 1.00 95.25 426 PRO A CA 1
ATOM 3393 C C . PRO A 1 426 ? 24.228 -10.462 -3.574 1.00 95.25 426 PRO A C 1
ATOM 3395 O O . PRO A 1 426 ? 23.214 -11.038 -3.968 1.00 95.25 426 PRO A O 1
ATOM 3398 N N . LEU A 1 427 ? 24.173 -9.258 -2.999 1.00 93.56 427 LEU A N 1
ATOM 3399 C CA . LEU A 1 427 ? 22.915 -8.580 -2.675 1.00 93.56 427 LEU A CA 1
ATOM 3400 C C . LEU A 1 427 ? 21.959 -8.483 -3.873 1.00 93.56 427 LEU A C 1
ATOM 3402 O O . LEU A 1 427 ? 20.753 -8.662 -3.722 1.00 93.56 427 LEU A O 1
ATOM 3406 N N . LEU A 1 428 ? 22.499 -8.179 -5.055 1.00 93.06 428 LEU A N 1
ATOM 3407 C CA . LEU A 1 428 ? 21.700 -8.003 -6.263 1.00 93.06 428 LEU A CA 1
ATOM 3408 C C . LEU A 1 428 ? 21.042 -9.314 -6.713 1.00 93.06 428 LEU A C 1
ATOM 3410 O O . LEU A 1 428 ? 19.924 -9.295 -7.214 1.00 93.06 428 LEU A O 1
ATOM 3414 N N . GLU A 1 429 ? 21.707 -10.448 -6.507 1.00 94.31 429 GLU A N 1
ATOM 3415 C CA . GLU A 1 429 ? 21.165 -11.768 -6.829 1.00 94.31 429 GLU A CA 1
ATOM 3416 C C . GLU A 1 429 ? 20.037 -12.148 -5.861 1.00 94.31 429 GLU A C 1
ATOM 3418 O O . GLU A 1 429 ? 18.954 -12.531 -6.300 1.00 94.31 429 GLU A O 1
ATOM 3423 N N . LEU A 1 430 ? 20.227 -11.903 -4.558 1.00 94.81 430 LEU A N 1
ATOM 3424 C CA . LEU A 1 430 ? 19.170 -12.070 -3.552 1.00 94.81 430 LEU A CA 1
ATOM 3425 C C . LEU A 1 430 ? 17.947 -11.196 -3.862 1.00 94.81 430 LEU A C 1
ATOM 3427 O O . LEU A 1 430 ? 16.811 -11.656 -3.756 1.00 94.81 430 LEU A O 1
ATOM 3431 N N . PHE A 1 431 ? 18.177 -9.945 -4.270 1.00 95.62 431 PHE A N 1
ATOM 3432 C CA . PHE A 1 431 ? 17.106 -9.025 -4.643 1.00 95.62 431 PHE A CA 1
ATOM 3433 C C . PHE A 1 431 ? 16.378 -9.467 -5.919 1.00 95.62 431 PHE A C 1
ATOM 3435 O O . PHE A 1 431 ? 15.159 -9.320 -6.008 1.00 95.62 431 PHE A O 1
ATOM 3442 N N . ARG A 1 432 ? 17.093 -10.039 -6.895 1.00 93.88 432 ARG A N 1
ATOM 3443 C CA . ARG A 1 432 ? 16.488 -10.605 -8.109 1.00 93.88 432 ARG A CA 1
ATOM 3444 C C . ARG A 1 432 ? 15.585 -11.788 -7.790 1.00 93.88 432 ARG A C 1
ATOM 3446 O O . ARG A 1 432 ? 14.454 -11.795 -8.259 1.00 93.88 432 ARG A O 1
ATOM 3453 N N . TRP A 1 433 ? 16.035 -12.735 -6.964 1.00 95.00 433 TRP A N 1
ATOM 3454 C CA . TRP A 1 433 ? 15.188 -13.851 -6.521 1.00 95.00 433 TRP A CA 1
ATOM 3455 C C . TRP A 1 433 ? 13.947 -13.348 -5.788 1.00 95.00 433 TRP A C 1
ATOM 3457 O O . TRP A 1 433 ? 12.830 -13.749 -6.105 1.00 95.00 433 TRP A O 1
ATOM 3467 N N . PHE A 1 434 ? 14.141 -12.397 -4.872 1.00 95.94 434 PHE A N 1
ATOM 3468 C CA . PHE A 1 434 ? 13.053 -11.774 -4.131 1.00 95.94 434 PHE A CA 1
ATOM 3469 C C . PHE A 1 434 ? 12.027 -11.096 -5.042 1.00 95.94 434 PHE A C 1
ATOM 3471 O O . PHE A 1 434 ? 10.826 -11.310 -4.891 1.00 95.94 434 PHE A O 1
ATOM 3478 N N . SER A 1 435 ? 12.499 -10.322 -6.018 1.00 95.44 435 SER A N 1
ATOM 3479 C CA . SER A 1 435 ? 11.641 -9.632 -6.981 1.00 95.44 435 SER A CA 1
ATOM 3480 C C . SER A 1 435 ? 10.910 -10.620 -7.888 1.00 95.44 435 SER A C 1
ATOM 3482 O O . SER A 1 435 ? 9.708 -10.484 -8.082 1.00 95.44 435 SER A O 1
ATOM 3484 N N . ALA A 1 436 ? 11.595 -11.658 -8.377 1.00 95.06 436 ALA A N 1
ATOM 3485 C CA . ALA A 1 436 ? 10.994 -12.688 -9.219 1.00 95.06 436 ALA A CA 1
ATOM 3486 C C . ALA A 1 436 ? 9.851 -13.427 -8.502 1.00 95.06 436 ALA A C 1
ATOM 3488 O O . ALA A 1 436 ? 8.775 -13.598 -9.075 1.00 95.06 436 ALA A O 1
ATOM 3489 N N . ALA A 1 437 ? 10.039 -13.793 -7.229 1.00 96.31 437 ALA A N 1
ATOM 3490 C CA . ALA A 1 437 ? 8.997 -14.441 -6.432 1.00 96.31 437 ALA A CA 1
ATOM 3491 C C . ALA A 1 437 ? 7.760 -13.539 -6.240 1.00 96.31 437 ALA A C 1
ATOM 3493 O O . ALA A 1 437 ? 6.627 -14.000 -6.387 1.00 96.31 437 ALA A O 1
ATOM 3494 N N . ARG A 1 438 ? 7.961 -12.239 -5.979 1.00 96.19 438 ARG A N 1
ATOM 3495 C CA . ARG A 1 438 ? 6.868 -11.250 -5.880 1.00 96.19 438 ARG A CA 1
ATOM 3496 C C . ARG A 1 438 ? 6.139 -11.044 -7.207 1.00 96.19 438 ARG A C 1
ATOM 3498 O O . ARG A 1 438 ? 4.908 -11.019 -7.241 1.00 96.19 438 ARG A O 1
ATOM 3505 N N . CYS A 1 439 ? 6.880 -10.952 -8.312 1.00 94.88 439 CYS A N 1
ATOM 3506 C CA . CYS A 1 439 ? 6.307 -10.859 -9.654 1.00 94.88 439 CYS A CA 1
ATOM 3507 C C . CYS A 1 439 ? 5.442 -12.082 -9.977 1.00 94.88 439 CYS A C 1
ATOM 3509 O O . CYS A 1 439 ? 4.328 -11.911 -10.464 1.00 94.88 439 CYS A O 1
ATOM 3511 N N . LYS A 1 440 ? 5.896 -13.296 -9.636 1.00 95.94 440 LYS A N 1
ATOM 3512 C CA . LYS A 1 440 ? 5.125 -14.537 -9.814 1.00 95.94 440 LYS A CA 1
ATOM 3513 C C . LYS A 1 440 ? 3.808 -14.515 -9.030 1.00 95.94 440 LYS A C 1
ATOM 3515 O O . LYS A 1 440 ? 2.752 -14.786 -9.598 1.00 95.94 440 LYS A O 1
ATOM 3520 N N . MET A 1 441 ? 3.841 -14.124 -7.752 1.00 96.50 441 MET A N 1
ATOM 3521 C CA . MET A 1 441 ? 2.624 -13.980 -6.935 1.00 96.50 441 MET A CA 1
ATOM 3522 C C . MET A 1 441 ? 1.669 -12.917 -7.500 1.00 96.50 441 MET A C 1
ATOM 3524 O O . MET A 1 441 ? 0.457 -13.132 -7.557 1.00 96.50 441 MET A O 1
ATOM 3528 N N . SER A 1 442 ? 2.208 -11.788 -7.963 1.00 94.88 442 SER A N 1
ATOM 3529 C CA . SER A 1 442 ? 1.424 -10.701 -8.563 1.00 94.88 442 SER A CA 1
ATOM 3530 C C . SER A 1 442 ? 0.777 -11.112 -9.888 1.00 94.88 442 SER A C 1
ATOM 3532 O O . SER A 1 442 ? -0.398 -10.820 -10.108 1.00 94.88 442 SER A O 1
ATOM 3534 N N . ALA A 1 443 ? 1.504 -11.837 -10.742 1.00 93.88 443 ALA A N 1
ATOM 3535 C CA . ALA A 1 443 ? 0.988 -12.376 -11.996 1.00 93.88 443 ALA A CA 1
ATOM 3536 C C . ALA A 1 443 ? -0.160 -13.363 -11.742 1.00 93.88 443 ALA A C 1
ATOM 3538 O O . ALA A 1 443 ? -1.230 -13.224 -12.334 1.00 93.88 443 ALA A O 1
ATOM 3539 N N . LEU A 1 444 ? 0.004 -14.284 -10.784 1.00 94.12 444 LEU A N 1
ATOM 3540 C CA . LEU A 1 444 ? -1.063 -15.205 -10.379 1.00 94.12 444 LEU A CA 1
ATOM 3541 C C . LEU A 1 444 ? -2.281 -14.476 -9.808 1.00 94.12 444 LEU A C 1
ATOM 3543 O O . LEU A 1 444 ? -3.415 -14.879 -10.064 1.00 94.12 444 LEU A O 1
ATOM 3547 N N . ARG A 1 445 ? -2.081 -13.378 -9.068 1.00 92.81 445 ARG A N 1
ATOM 3548 C CA . ARG A 1 445 ? -3.191 -12.554 -8.569 1.00 92.81 445 ARG A CA 1
ATOM 3549 C C . ARG A 1 445 ? -4.033 -12.035 -9.733 1.00 92.81 445 ARG A C 1
ATOM 3551 O O . ARG A 1 445 ? -5.238 -12.281 -9.749 1.00 92.81 445 ARG A O 1
ATOM 3558 N N . ILE A 1 446 ? -3.395 -11.395 -10.713 1.00 90.94 446 ILE A N 1
ATOM 3559 C CA . ILE A 1 446 ? -4.051 -10.831 -11.905 1.00 90.94 446 ILE A CA 1
ATOM 3560 C C . ILE A 1 446 ? -4.725 -11.934 -12.732 1.00 90.94 446 ILE A C 1
ATOM 3562 O O . ILE A 1 446 ? -5.895 -11.810 -13.097 1.00 90.94 446 ILE A O 1
ATOM 3566 N N . ALA A 1 447 ? -4.025 -13.047 -12.962 1.00 88.75 447 ALA A N 1
ATOM 3567 C CA . ALA A 1 447 ? -4.566 -14.205 -13.668 1.00 88.75 447 ALA A CA 1
ATOM 3568 C C . ALA A 1 447 ? -5.825 -14.756 -12.991 1.00 88.75 447 ALA A C 1
ATOM 3570 O O . ALA A 1 447 ? -6.761 -15.192 -13.652 1.00 88.75 447 ALA A O 1
ATOM 3571 N N . THR A 1 448 ? -5.893 -14.723 -11.660 1.00 86.75 448 THR A N 1
ATOM 3572 C CA . THR A 1 448 ? -7.100 -15.198 -10.983 1.00 86.75 448 THR A CA 1
ATOM 3573 C C . THR A 1 448 ? -8.249 -14.219 -11.031 1.00 86.75 448 THR A C 1
ATOM 3575 O O . THR A 1 448 ? -9.376 -14.678 -11.130 1.00 86.75 448 THR A O 1
ATOM 3578 N N . MET A 1 449 ? -7.989 -12.911 -11.041 1.00 84.25 449 MET A N 1
ATOM 3579 C CA . MET A 1 449 ? -9.049 -11.914 -11.212 1.00 84.25 449 MET A CA 1
ATOM 3580 C C . MET A 1 449 ? -9.714 -12.038 -12.587 1.00 84.25 449 MET A C 1
ATOM 3582 O O . MET A 1 449 ? -10.932 -12.060 -12.667 1.00 84.25 449 MET A O 1
ATOM 3586 N N . THR A 1 450 ? -8.926 -12.228 -13.647 1.00 82.44 450 THR A N 1
ATOM 3587 C CA . THR A 1 450 ? -9.447 -12.355 -15.024 1.00 82.44 450 THR A CA 1
ATOM 3588 C C . THR A 1 450 ? -10.243 -13.638 -15.278 1.00 82.44 450 THR A C 1
ATOM 3590 O O . THR A 1 450 ? -11.116 -13.660 -16.140 1.00 82.44 450 THR A O 1
ATOM 3593 N N . ASN A 1 451 ? -9.974 -14.709 -14.527 1.00 75.88 451 ASN A N 1
ATOM 3594 C CA . ASN A 1 451 ? -10.686 -15.978 -14.677 1.00 75.88 451 ASN A CA 1
ATOM 3595 C C . ASN A 1 451 ? -12.050 -16.016 -13.969 1.00 75.88 451 ASN A C 1
ATOM 3597 O O . ASN A 1 451 ? -12.864 -16.862 -14.320 1.00 75.88 451 ASN A O 1
ATOM 3601 N N . TYR A 1 452 ? -12.312 -15.141 -12.990 1.00 67.94 452 TYR A N 1
ATOM 3602 C CA . TYR A 1 452 ? -13.610 -15.111 -12.297 1.00 67.94 452 TYR A CA 1
ATOM 3603 C C . TYR A 1 452 ? -14.730 -14.493 -13.144 1.00 67.94 452 TYR A C 1
ATOM 3605 O O . TYR A 1 452 ? -15.891 -14.832 -12.940 1.00 67.94 452 TYR A O 1
ATOM 3613 N N . ASP A 1 453 ? -14.392 -13.644 -14.115 1.00 63.44 453 ASP A N 1
ATOM 3614 C CA . ASP A 1 453 ? -15.388 -12.969 -14.956 1.00 63.44 453 ASP A CA 1
ATOM 3615 C C . ASP A 1 453 ? -15.863 -13.831 -16.143 1.00 63.44 453 ASP A C 1
ATOM 3617 O O . ASP A 1 453 ? -16.840 -13.490 -16.803 1.00 63.44 453 ASP A O 1
ATOM 3621 N N . ASN A 1 454 ? -15.205 -14.968 -16.408 1.00 61.97 454 ASN A N 1
ATOM 3622 C CA . ASN A 1 454 ? -15.431 -15.811 -17.590 1.00 61.97 454 ASN A CA 1
ATOM 3623 C C . ASN A 1 454 ? -16.021 -17.198 -17.275 1.00 61.97 454 ASN A C 1
ATOM 3625 O O . ASN A 1 454 ? -15.898 -18.109 -18.093 1.00 61.97 454 ASN A O 1
ATOM 3629 N N . ASP A 1 455 ? -16.689 -17.380 -16.131 1.00 55.47 455 ASP A N 1
ATOM 3630 C CA . ASP A 1 455 ? -17.280 -18.675 -15.734 1.00 55.47 455 ASP A CA 1
ATOM 3631 C C . ASP A 1 455 ? -18.365 -19.214 -16.712 1.00 55.47 455 ASP A C 1
ATOM 3633 O O . ASP A 1 455 ? -18.832 -20.336 -16.530 1.00 55.47 455 ASP A O 1
ATOM 3637 N N . ASP A 1 456 ? -18.698 -18.485 -17.789 1.00 53.78 456 ASP A N 1
ATOM 3638 C CA . ASP A 1 456 ? -19.577 -18.936 -18.883 1.00 53.78 456 ASP A CA 1
ATOM 3639 C C . ASP A 1 456 ? -18.856 -19.363 -20.186 1.00 53.78 456 ASP A C 1
ATOM 3641 O O . ASP A 1 456 ? -19.516 -19.783 -21.138 1.00 53.78 456 ASP A O 1
ATOM 3645 N N . ALA A 1 457 ? -17.518 -19.320 -20.278 1.00 46.28 457 ALA A N 1
ATOM 3646 C CA . ALA A 1 457 ? -16.820 -19.729 -21.505 1.00 46.28 457 ALA A CA 1
ATOM 3647 C C . ALA A 1 457 ? -15.493 -20.465 -21.255 1.00 46.28 457 ALA A C 1
ATOM 3649 O O . ALA A 1 457 ? -14.540 -19.938 -20.690 1.00 46.28 457 ALA A O 1
ATOM 3650 N N . THR A 1 458 ? -15.417 -21.694 -21.769 1.00 45.12 458 THR A N 1
ATOM 3651 C CA . THR A 1 458 ? -14.284 -22.638 -21.771 1.00 45.12 458 THR A CA 1
ATOM 3652 C C . THR A 1 458 ? -13.049 -22.144 -22.546 1.00 45.12 458 THR A C 1
ATOM 3654 O O . THR A 1 458 ? -12.631 -22.768 -23.522 1.00 45.12 458 THR A O 1
ATOM 3657 N N . SER A 1 459 ? -12.441 -21.033 -22.136 1.00 44.53 459 SER A N 1
ATOM 3658 C CA . SER A 1 459 ? -11.227 -20.502 -22.764 1.00 44.53 459 SER A CA 1
ATOM 3659 C C . SER A 1 459 ? -10.003 -20.788 -21.895 1.00 44.53 459 SE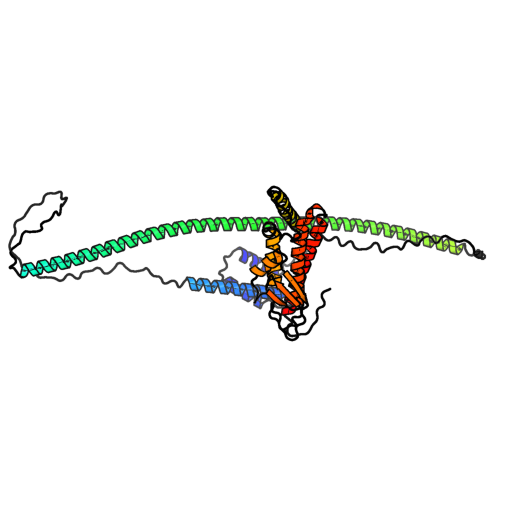R A C 1
ATOM 3661 O O . SER A 1 459 ? -9.774 -20.143 -20.876 1.00 44.53 459 SER A O 1
ATOM 3663 N N . ASN A 1 460 ? -9.197 -21.768 -22.310 1.00 41.53 460 ASN A N 1
ATOM 3664 C CA . ASN A 1 460 ? -7.890 -22.053 -21.719 1.00 41.53 460 ASN A CA 1
ATOM 3665 C C . ASN A 1 460 ? -6.910 -20.918 -22.058 1.00 41.53 460 ASN A C 1
ATOM 3667 O O . ASN A 1 460 ? -6.394 -20.864 -23.174 1.00 41.53 460 ASN A O 1
ATOM 3671 N N . ILE A 1 461 ? -6.626 -20.027 -21.106 1.00 45.97 461 ILE A N 1
ATOM 3672 C CA . ILE A 1 461 ? -5.511 -19.079 -21.220 1.00 45.97 461 ILE A CA 1
ATOM 3673 C C . ILE A 1 461 ? -4.245 -19.776 -20.711 1.00 45.97 461 ILE A C 1
ATOM 3675 O O . ILE A 1 461 ? -4.136 -20.108 -19.533 1.00 45.97 461 ILE A O 1
ATOM 3679 N N . ILE A 1 462 ? -3.293 -20.005 -21.617 1.00 39.41 462 ILE A N 1
ATOM 3680 C CA . ILE A 1 462 ? -1.942 -20.474 -21.293 1.00 39.41 462 ILE A CA 1
ATOM 3681 C C . ILE A 1 462 ? -1.121 -19.251 -20.878 1.00 39.41 462 ILE A C 1
ATOM 3683 O O . ILE A 1 462 ? -0.938 -18.330 -21.672 1.00 39.41 462 ILE A O 1
ATOM 3687 N N . ILE A 1 463 ? -0.640 -19.239 -19.637 1.00 42.97 463 ILE A N 1
ATOM 3688 C CA . ILE A 1 463 ? 0.324 -18.248 -19.146 1.00 42.97 463 ILE A CA 1
ATOM 3689 C C . ILE A 1 463 ? 1.721 -18.803 -19.456 1.00 42.97 463 ILE A C 1
ATOM 3691 O O . ILE A 1 463 ? 2.049 -19.898 -18.998 1.00 42.97 463 ILE A O 1
ATOM 3695 N N . LEU A 1 464 ? 2.490 -18.081 -20.279 1.00 36.19 464 LEU A N 1
ATOM 3696 C CA . LEU A 1 464 ? 3.894 -18.372 -20.604 1.00 36.19 464 LEU A CA 1
ATOM 3697 C C . LEU A 1 464 ? 4.847 -17.782 -19.564 1.00 36.19 464 LEU A C 1
ATOM 3699 O O . LEU A 1 464 ? 4.581 -16.644 -19.109 1.00 36.19 464 LEU A O 1
#

pLDDT: mean 77.22, std 21.11, range [35.59, 98.38]

Foldseek 3Di:
DDDPDDDDPVNVVVVVVVVVVVPDPDDLVNVLVVLVVVLVVDDDPVCPVVNVVSVVSNVVSVVVVVVVVVVVPDDPPDDDDPDDPDDDDDDDDDDDDDDDDDDDDDDDDPDPPPDPDDDPDDPDDPVVVVVVVVVVVVVVVVVVVVVVVVVVVVVVVVVVVVVVVVVVVVVVVVVVVVVVVVVVVVVVVVVVVVVVVVVVVVVVVVVVVVVVVVVVVVVVVVVVVVVVVVVVVVVVVVVVCVVVPVPDPPDPDPDPDDPPPPPPPPPPPVPPPPPPPPDDDPVLLVLVVVLLVQLQVVVVVVVVPDDDDDDDDDDLPQRPVSSCVRPVNVCCCVPFLCLLQVLFAPPDDPVLVVVQLSRLVKDKDFDDDDDQQAWQGNRDRHDQRMWIDRNPDITGHDPLVVQLVVLSSLLSVLSSVCSVCVVPDDSVVSSVSNVVSRVSSVVSSVVVVVVVVPPPDDDDDDDD

Secondary structure (DSSP, 8-state):
--------HHHHHHHHHHHHHTT----HHHHHHHHHHHHTT--SGGGHHHHHHHHHHHHHHHHHHHHHHHHS-S-------S------------------------S------------------HHHHHHHHHHHHHHHHHHHHHHHHHHHHHHHHHHHHHHHHHHHHHHHHHHHHHHHHHHHHHHHHHHHHHHHHHHHHHHHHHHHHHHHHHHHHHHHHHHHHHHHHHHHHHHHHHHHHHHHTTS--------S-------------------------HHHHHHHHHHHHHHHHHHHHHTTS-----------PPPPHHHHT-HHHHHHIIIIIHHHHHTT-SSS-HHHHHHHHHTT-EEEEE---SS--S-TTT--SS---EEEEETTEEEEE-HHHHHHHHHHHHHHHHHHHHHHHTTTS-HHHHHHHHHHHHHHHHHHHHHHHHHHTTTTS-------

InterPro domains:
  IPR009449 GDP/GTP exchange factor Sec2, N-terminal [PF06428] (138-236)
  IPR040351 Guanine nucleotide exchange factor RAB3IL/RAB3IP/Sec2 [PTHR14430] (138-423)

Organism: Rozella allomycis (strain CSF55) (NCBI:txid988480)

Radius of gyration: 47.65 Å; chains: 1; bounding box: 111×84×150 Å

Sequence (464 aa):
MPDLGVESESDKLVHDLRVKATRLEFSIKTGIHFLKRLESNLDGEDQVRNLEYIKFAIQYLESSLTTDTKQQEEPNFLHLGENDLEAGQPHVPLQTCKSMPVLSTSTSGEILITSLSNTTLPTECERCQVYVNVIKERTDAFHKMKDKYNELSTRYHSEAKQLEKVTIDKEILEKEMEELTATLFDQANRMVAEEAKLRDNVTKTNLLLSGKLEESMILFGERESELYKMRKKLGALEMKLKRHSSLKWTSLKPDSNEKVDFVKRESIEPSNEERIVTYVDSTALSEFKSFLKEANYNSSKSQLKSTPSSETINSMTPVSNTVQQSTLLKKIINDEIEPLLAYSFKALSKKKLLNCLSRHLCSISVEKTDNKDKCSVCGLRKPAVFALHLDSDTFLIDGICKEKFESIIEFYSMISTIAKKSAKVPLLELFRWFSAARCKMSALRIATMTNYDNDDATSNIIIL